Protein AF-A0A932VPR1-F1 (afdb_monomer)

Nearest PDB structures (foldseek):
  7d5p-assembly2_B  TM=1.924E-01  e=1.838E+00  Staphylococcus aureus subsp. aureus COL
  8vdo-assembly1_A  TM=1.401E-01  e=2.162E+00  Mus musculus
  8vdp-assembly1_A  TM=1.399E-01  e=1.914E+00  Mus musculus
  6vrz-assembly1_A  TM=1.601E-01  e=2.346E+00  Escherichia coli
  7d5p-assembly1_A  TM=1.784E-01  e=4.686E+00  Staphylococcus aureus subsp. aureus COL

Solvent-accessible surface area (backbone atoms only — not comparable to full-atom values): 31586 Å² total; per-residue (Å²): 108,72,72,54,59,70,34,75,90,38,46,70,53,40,65,37,26,58,86,44,38,64,60,53,49,51,50,50,52,54,50,42,46,51,47,36,24,51,44,40,26,63,47,36,51,76,71,36,94,49,69,44,58,13,46,34,53,10,48,37,58,37,52,11,36,60,44,50,39,22,62,68,79,38,98,32,46,65,40,53,32,31,30,43,51,42,37,43,47,57,79,47,41,90,82,52,60,66,68,58,49,25,55,54,38,18,51,31,35,22,59,37,45,53,44,84,42,65,34,55,31,49,23,42,43,48,62,37,52,51,49,47,44,75,74,35,52,79,50,43,78,76,47,52,81,48,82,63,45,49,41,52,52,53,14,45,52,51,7,48,62,73,16,37,76,54,44,51,54,43,53,53,52,54,74,72,44,74,66,80,65,77,69,75,62,79,77,66,93,64,54,57,50,73,61,42,61,43,25,42,71,31,48,32,65,42,31,64,37,40,62,41,12,17,55,53,25,43,71,45,51,62,45,73,53,66,38,64,73,63,54,30,61,34,51,34,71,63,52,52,48,50,48,48,42,14,63,70,45,40,32,37,68,71,27,20,54,42,29,50,52,28,49,57,36,47,37,29,79,49,54,74,48,53,72,60,29,50,51,51,45,62,75,34,58,86,52,64,44,70,56,26,43,52,42,46,24,55,53,36,47,53,54,29,49,53,44,32,60,47,34,53,69,40,87,85,25,56,72,48,60,68,54,54,41,54,50,54,48,48,53,50,49,54,49,49,52,51,51,52,49,52,51,50,56,51,49,62,65,46,60,78,73,61,68,86,70,54,57,61,55,51,51,49,50,51,52,50,50,51,49,51,49,53,52,49,48,53,49,50,71,71,54,66,81,47,62,69,48,31,51,50,51,29,50,50,36,47,50,54,40,50,54,50,48,53,52,50,50,53,51,32,54,75,69,42,38,50,83,75,32,50,64,46,43,46,44,50,53,32,49,49,30,30,47,42,39,42,51,20,48,47,24,48,58,55,38,68,43,73,62,74,96,46,35,69,56,27,50,51,50,22,54,53,27,51,52,51,32,50,51,56,73,68,51,87,70,76,89,72,73,75,76,70,54,71,69,44,42,52,52,41,24,51,52,31,48,44,40,42,54,30,51,50,35,43,50,50,34,53,50,43,32,37,71,72,62,46,41,54,66,69,57,46,36,45,45,55,27,54,41,42,50,42,43,24,53,27,49,48,67,47,47,73,60,48,73,55,64,74,79,89,45,72,69,69,64,50,78,85,70,76,80,70,93,45,72,68,56,54,52,53,52,61,48,56,69,68,37,76,22,44,81,74,34,76,63,70,69,59,56,74,80,66,83,75,88,132

Sequence (598 aa):
MHHHILHPINWVLALFPEKYLFHALTLKAFLEVSFVGYFAFRIFSLYQQETWAALMLAVVAQLGGFTWFTLTTFIGSHLLLASLIAIYLIVTYESRRRVVTFVLLSLCFFDILMMGHIGYIFAFGIPIIVAFAAKTWPGCVLRPWTGLTPVFITAGFIGVVLASPRLWAVLHGLLYEQLAVSNMWLPSLMGNTGYFVLTGFIPEVMGIHLGDSAAISQVLGIGGRHTQFHNLLYFGVISVIFIYLSLLGALGTRVFTLAILTLFVAITPLYLIQPVSDIFNVLLFPAIHDIIPRTLTAFLILATLVLALRESANDRAKPSEAVMRWFTLVIGLIVAMSLTMGVKVLHENMGVLGPEKWSTIFIGARLALLAVLAISAWIVWKLRFDVDTTRKLSNVAAVVFLIAALVGAAVAFKLRLFSEQWLVLRGFIYTLGAAIWSLVILAFARSSSGENDKTTLYYRLAVAGVVGAAIMILLPLPEMSGQRSIGGNVLAAMMGTLKFILLAFVAIEMVIRWTSGHISRTLFLALITLFTIGDLLFFNKVYSHVGASPFVSAQSIYSPRTVPGTEADLTAWRKSDSLPNLLANPQMHRENGAVQGW

pLDDT: mean 79.5, std 16.51, range [23.05, 98.06]

Foldseek 3Di:
DLVLCVQPVNVVLLLFFLQCSVVVVVVVLVVLLVLQLVLQLLVLVVLDPFSLLSNLLSLLRRLWQVCVCCPPVHVCSVLSSLLSQLLSLQVCVVVDDLVVSLVSLLVSLLSLLSPLALLSSQQSVVSSVVSNCVSCVVVCVVPVCDRCNVSNVNSNVSSCVNNVVSNVVSVVVVVPPPPLPPPPPLPPPFFDLVLLVLCQQQLLLCHQALLSNQLLCVLRRNHSDSCSSLRAIHSFLLLVVLLLLLCVCLLHDVLNVLSVVLVLLNCLLSCPPVVSVVVVQVVCPSSDDSSNSRSVSSSSSSVSSSSSLRSVPDLSSADDQVSLLVLVLVLLVSLLSSVLSLLSSVVSVCVVVDDDPVVVVSVVVNVVSVVVSVVVSVVSVVDGLALVRLVVQLVVLLVVLVVLLVVLVVVCVVVVVVVPPLLLVQLSLLLVLLLLQLLLLLLVLVLQLPDDDCNVVSPVSNVVSVVSSVCSLPDDRDQDDDDGDSSSSSSSSVSSSSSSSNNNSSVSSLSNCDSVVSDDPSSSSNSVSSSSNSRSSSVCSSNVRYDDRPDPRSCVSDDDDPPDPDPVVVVLVVVSSVDSGNVPNVVVVVCVVPPDDD

Mean predicted aligned error: 9.82 Å

Secondary structure (DSSP, 8-state):
-HHHHTSGGGGGGGGS-GGGHHHHHHHHHHHHHHHHHHHHHHHHTTT-SSHHHHHHHHHHHHHSHHHHHHHHTSS-HHHHHHHHHHHHHHHTGGGS-HHHHHHHHHHHHHHHHHSS-HHHHHHHHHHHHHHHHHHHHHHHHH-TTSTHHHHHHHHHHHHHHHHHHHHHHHHHHHHH-GGGTTT-----S-S-GGGGGGGGT-GGGG-SSHHHHHHHHHHTTS-S---TTTS-----HHHHHHHHHHHTTTT-HHHHHHHHHHHHHHHGGGTSSHHHHHHHHHHHTTS--THHHHHHHHHHHHHHHHHHHHHTTSGGGPPPHHHHHHHHHHHHHHHHHHHHHHHHHHHHHHHTT--TTHHHHHHHHHHHHHHHHHHHHHHHHH---SHHHHHHHHHHHHHHHHHHHHHHHHHHHHTTHHHH-HHHHHHHHHHHHHHHHHHHHHHHHHHHT--SS-HHHHHHHHHHHHHHHHHHHHS-------PPPHHHHHHHHHHHHHHHHHHHHHHHHHHHHHHTTSS-HHHHHHHHHHHHHHHHHHHHHHHTTSSS---SSGGGSS--PPPPSSHHHHHHHHHHTT-SSGGG-TTHHHHTT-----

Radius of gyration: 25.85 Å; Cα contacts (8 Å, |Δi|>4): 704; chains: 1; bounding box: 68×76×79 Å

Organism: NCBI:txid2750080

Structure (mmCIF, N/CA/C/O backbone):
data_AF-A0A932VPR1-F1
#
_entry.id   AF-A0A932VPR1-F1
#
loop_
_atom_site.group_PDB
_atom_site.id
_atom_site.type_symbol
_atom_site.label_atom_id
_atom_site.label_alt_id
_atom_site.label_comp_id
_atom_site.label_asym_id
_atom_site.label_entity_id
_atom_site.label_seq_id
_atom_site.pdbx_PDB_ins_code
_atom_site.Cartn_x
_atom_site.Cartn_y
_atom_site.Cartn_z
_atom_site.occupancy
_atom_site.B_iso_or_equiv
_atom_site.auth_seq_id
_atom_site.auth_comp_id
_atom_site.auth_asym_id
_atom_site.auth_atom_id
_atom_site.pdbx_PDB_model_num
ATOM 1 N N . MET A 1 1 ? 9.073 0.594 -23.692 1.00 36.09 1 MET A N 1
ATOM 2 C CA . MET A 1 1 ? 8.442 -0.643 -24.221 1.00 36.09 1 MET A CA 1
ATOM 3 C C . MET A 1 1 ? 9.319 -1.485 -25.145 1.00 36.09 1 MET A C 1
ATOM 5 O O . MET A 1 1 ? 9.181 -2.696 -25.053 1.00 36.09 1 MET A O 1
ATOM 9 N N . HIS A 1 2 ? 10.235 -0.929 -25.956 1.00 33.12 2 HIS A N 1
ATOM 10 C CA . HIS A 1 2 ? 11.193 -1.737 -26.741 1.00 33.12 2 HIS A CA 1
ATOM 11 C C . HIS A 1 2 ? 11.920 -2.803 -25.889 1.00 33.12 2 HIS A C 1
ATOM 13 O O . HIS A 1 2 ? 11.994 -3.963 -26.272 1.00 33.12 2 HIS A O 1
ATOM 19 N N . HIS A 1 3 ? 12.316 -2.464 -24.657 1.00 43.06 3 HIS A N 1
ATOM 20 C CA . HIS A 1 3 ? 12.919 -3.420 -23.715 1.00 43.06 3 HIS A CA 1
ATOM 21 C C . HIS A 1 3 ? 11.945 -4.450 -23.095 1.00 43.06 3 HIS A C 1
ATOM 23 O O . HIS A 1 3 ? 12.399 -5.458 -22.562 1.00 43.06 3 HIS A O 1
ATOM 29 N N . HIS A 1 4 ? 10.619 -4.245 -23.161 1.00 49.06 4 HIS A N 1
ATOM 30 C CA . HIS A 1 4 ? 9.633 -5.168 -22.570 1.00 49.06 4 HIS A CA 1
ATOM 31 C C . HIS A 1 4 ? 9.409 -6.404 -23.445 1.00 49.06 4 HIS A C 1
ATOM 33 O O . HIS A 1 4 ? 9.308 -7.503 -22.910 1.00 49.06 4 HIS A O 1
ATOM 39 N N . ILE A 1 5 ? 9.361 -6.249 -24.773 1.00 52.06 5 ILE A N 1
ATOM 40 C CA . ILE A 1 5 ? 9.223 -7.376 -25.719 1.00 52.06 5 ILE A CA 1
ATOM 41 C C . ILE A 1 5 ? 10.495 -8.233 -25.734 1.00 52.06 5 ILE A C 1
ATOM 43 O O . ILE A 1 5 ? 10.429 -9.446 -25.908 1.00 52.06 5 ILE A O 1
ATOM 47 N N . LEU A 1 6 ? 11.648 -7.612 -25.471 1.00 54.50 6 LEU A N 1
ATOM 48 C CA . LEU A 1 6 ? 12.937 -8.296 -25.389 1.00 54.50 6 LEU A CA 1
ATOM 49 C C . LEU A 1 6 ? 13.102 -9.137 -24.112 1.00 54.50 6 LEU A C 1
ATOM 51 O O . LEU A 1 6 ? 14.008 -9.969 -24.060 1.00 54.50 6 LEU A O 1
ATOM 55 N N . HIS A 1 7 ? 12.242 -8.969 -23.098 1.00 67.00 7 HIS A N 1
ATOM 56 C CA . HIS A 1 7 ? 12.299 -9.813 -21.905 1.00 67.00 7 HIS A CA 1
ATOM 57 C C . HIS A 1 7 ? 11.824 -11.239 -22.234 1.00 67.00 7 HIS A C 1
ATOM 59 O O . HIS A 1 7 ? 10.709 -11.387 -22.742 1.00 67.00 7 HIS A O 1
ATOM 65 N N . PRO A 1 8 ? 12.586 -12.297 -21.892 1.00 72.94 8 PRO A N 1
ATOM 66 C CA . PRO A 1 8 ? 12.243 -13.676 -22.247 1.00 72.94 8 PRO A CA 1
ATOM 67 C C . PRO A 1 8 ? 10.843 -14.130 -21.817 1.00 72.94 8 PRO A C 1
ATOM 69 O O . PRO A 1 8 ? 10.161 -14.818 -22.572 1.00 72.94 8 PRO A O 1
ATOM 72 N N . ILE A 1 9 ? 10.349 -13.670 -20.660 1.00 74.75 9 ILE A N 1
ATOM 73 C CA . ILE A 1 9 ? 8.976 -13.985 -20.216 1.00 74.75 9 ILE A CA 1
ATOM 74 C C . ILE A 1 9 ? 7.875 -13.447 -21.143 1.00 74.75 9 ILE A C 1
ATOM 76 O O . ILE A 1 9 ? 6.744 -13.927 -21.135 1.00 74.75 9 ILE A O 1
ATOM 80 N N . ASN A 1 10 ? 8.195 -12.437 -21.947 1.00 76.94 10 ASN A N 1
ATOM 81 C CA . ASN A 1 10 ? 7.279 -11.835 -22.901 1.00 76.94 10 ASN A CA 1
ATOM 82 C C . ASN A 1 10 ? 7.468 -12.407 -24.313 1.00 76.94 10 ASN A C 1
ATOM 84 O O . ASN A 1 10 ? 6.700 -12.050 -25.197 1.00 76.94 10 ASN A O 1
ATOM 88 N N . TRP A 1 11 ? 8.405 -13.336 -24.544 1.00 77.00 11 TRP A N 1
ATOM 89 C CA . TRP A 1 11 ? 8.579 -13.974 -25.858 1.00 77.00 11 TRP A CA 1
ATOM 90 C C . TRP A 1 11 ? 7.365 -14.798 -26.281 1.00 77.00 11 TRP A C 1
ATOM 92 O O . TRP A 1 11 ? 7.096 -14.922 -27.471 1.00 77.00 11 TRP A O 1
ATOM 102 N N . VAL A 1 12 ? 6.565 -15.285 -25.327 1.00 79.19 12 VAL A N 1
ATOM 103 C CA . VAL A 1 12 ? 5.266 -15.902 -25.636 1.00 79.19 12 VAL A CA 1
ATOM 104 C C . VAL A 1 12 ? 4.331 -14.933 -26.373 1.00 79.19 12 VAL A C 1
ATOM 106 O O . VAL A 1 12 ? 3.507 -15.363 -27.175 1.00 79.19 12 VAL A O 1
ATOM 109 N N . LEU A 1 13 ? 4.489 -13.619 -26.171 1.00 77.25 13 LEU A N 1
ATOM 110 C CA . LEU A 1 13 ? 3.721 -12.603 -26.889 1.00 77.25 13 LEU A CA 1
ATOM 111 C C . LEU A 1 13 ? 4.097 -12.542 -28.377 1.00 77.25 13 LEU A C 1
ATOM 113 O O . LEU A 1 13 ? 3.267 -12.135 -29.185 1.00 77.25 13 LEU A O 1
ATOM 117 N N . ALA A 1 14 ? 5.293 -13.007 -28.762 1.00 76.00 14 ALA A N 1
ATOM 118 C CA . ALA A 1 14 ? 5.716 -13.077 -30.161 1.00 76.00 14 ALA A CA 1
ATOM 119 C C . ALA A 1 14 ? 4.922 -14.111 -30.981 1.00 76.00 14 ALA A C 1
ATOM 121 O O . ALA A 1 14 ? 4.958 -14.074 -32.211 1.00 76.00 14 ALA A O 1
ATOM 122 N N . LEU A 1 15 ? 4.183 -15.010 -30.315 1.00 80.56 15 LEU A N 1
ATOM 123 C CA . LEU A 1 15 ? 3.275 -15.963 -30.958 1.00 80.56 15 LEU A CA 1
ATOM 124 C C . LEU A 1 15 ? 1.978 -15.308 -31.460 1.00 80.56 15 LEU A C 1
ATOM 126 O O . LEU A 1 15 ? 1.261 -15.923 -32.244 1.00 80.56 15 LEU A O 1
ATOM 130 N N . PHE A 1 16 ? 1.668 -14.083 -31.023 1.00 77.19 16 PHE A N 1
ATOM 131 C CA . PHE A 1 16 ? 0.464 -13.364 -31.432 1.00 77.19 16 PHE A CA 1
ATOM 132 C C . PHE A 1 16 ? 0.748 -12.438 -32.631 1.00 77.19 16 PHE A C 1
ATOM 134 O O . PHE A 1 16 ? 1.851 -11.894 -32.742 1.00 77.19 16 PHE A O 1
ATOM 141 N N . PRO A 1 17 ? -0.238 -12.210 -33.521 1.00 75.12 17 PRO A N 1
ATOM 142 C CA . PRO A 1 17 ? -0.168 -11.147 -34.521 1.00 75.12 17 PRO A CA 1
ATOM 143 C C . PRO A 1 17 ? 0.018 -9.772 -33.869 1.00 75.12 17 PRO A C 1
ATOM 145 O O . PRO A 1 17 ? -0.573 -9.494 -32.823 1.00 75.12 17 PRO A O 1
ATOM 148 N N . GLU A 1 18 ? 0.753 -8.878 -34.530 1.00 69.00 18 GLU A N 1
ATOM 149 C CA . GLU A 1 18 ? 1.079 -7.535 -34.023 1.00 69.00 18 GLU A CA 1
ATOM 150 C C . GLU A 1 18 ? -0.170 -6.730 -33.611 1.00 69.00 18 GLU A C 1
ATOM 152 O O . GLU A 1 18 ? -0.204 -6.137 -32.532 1.00 69.00 18 GLU A O 1
ATOM 157 N N . LYS A 1 19 ? -1.259 -6.816 -34.391 1.00 70.62 19 LYS A N 1
ATOM 158 C CA . LYS A 1 19 ? -2.551 -6.169 -34.081 1.00 70.62 19 LYS A CA 1
ATOM 159 C C . LYS A 1 19 ? -3.173 -6.590 -32.738 1.00 70.62 19 LYS A C 1
ATOM 161 O O . LYS A 1 19 ? -3.977 -5.852 -32.172 1.00 70.62 19 LYS A O 1
ATOM 166 N N . TYR A 1 20 ? -2.818 -7.766 -32.217 1.00 77.88 20 TYR A N 1
ATOM 167 C CA . TYR A 1 20 ? -3.302 -8.280 -30.931 1.00 77.88 20 TYR A CA 1
ATOM 168 C C . TYR A 1 20 ? -2.263 -8.198 -29.815 1.00 77.88 20 TYR A C 1
ATOM 170 O O . TYR A 1 20 ? -2.585 -8.547 -28.681 1.00 77.88 20 TYR A O 1
ATOM 178 N N . LEU A 1 21 ? -1.052 -7.707 -30.088 1.00 74.88 21 LEU A N 1
ATOM 179 C CA . LEU A 1 21 ? 0.042 -7.694 -29.120 1.00 74.88 21 LEU A CA 1
ATOM 180 C C . LEU A 1 21 ? -0.341 -6.984 -27.814 1.00 74.88 21 LEU A C 1
ATOM 182 O O . LEU A 1 21 ? -0.130 -7.530 -26.733 1.00 74.88 21 LEU A O 1
ATOM 186 N N . PHE A 1 22 ? -0.968 -5.807 -27.897 1.00 74.75 22 PHE A N 1
ATOM 187 C CA . PHE A 1 22 ? -1.412 -5.087 -26.700 1.00 74.75 22 PHE A CA 1
ATOM 188 C C . PHE A 1 22 ? -2.566 -5.774 -25.981 1.00 74.75 22 PHE A C 1
ATOM 190 O O . PHE A 1 22 ? -2.559 -5.818 -24.759 1.00 74.75 22 PHE A O 1
ATOM 197 N N . HIS A 1 23 ? -3.504 -6.383 -26.707 1.00 81.06 23 HIS A N 1
ATOM 198 C CA . HIS A 1 23 ? -4.579 -7.163 -26.092 1.00 81.06 23 HIS A CA 1
ATOM 199 C C . HIS A 1 23 ? -4.014 -8.361 -25.316 1.00 81.06 23 HIS A C 1
ATOM 201 O O . HIS A 1 23 ? -4.409 -8.603 -24.176 1.00 81.06 23 HIS A O 1
ATOM 207 N N . ALA A 1 24 ? -3.045 -9.074 -25.900 1.00 82.31 24 ALA A N 1
ATOM 208 C CA . ALA A 1 24 ? -2.356 -10.188 -25.256 1.00 82.31 24 ALA A CA 1
ATOM 209 C C . ALA A 1 24 ? -1.524 -9.727 -24.048 1.00 82.31 24 ALA A C 1
ATOM 211 O O . ALA A 1 24 ? -1.556 -10.372 -23.001 1.00 82.31 24 ALA A O 1
ATOM 212 N N . LEU A 1 25 ? -0.830 -8.589 -24.152 1.00 80.19 25 LEU A N 1
ATOM 213 C CA . LEU A 1 25 ? -0.085 -7.993 -23.042 1.00 80.19 25 LEU A CA 1
ATOM 214 C C . LEU A 1 25 ? -1.015 -7.565 -21.897 1.00 80.19 25 LEU A C 1
ATOM 216 O O . LEU A 1 25 ? -0.729 -7.859 -20.738 1.00 80.19 25 LEU A O 1
ATOM 220 N N . THR A 1 26 ? -2.141 -6.918 -22.207 1.00 80.69 26 THR A N 1
ATOM 221 C CA . THR A 1 26 ? -3.163 -6.537 -21.224 1.00 80.69 26 THR A CA 1
ATOM 222 C C . THR A 1 26 ? -3.749 -7.768 -20.547 1.00 80.69 26 THR A C 1
ATOM 224 O O . THR A 1 26 ? -3.864 -7.784 -19.324 1.00 80.69 26 THR A O 1
ATOM 227 N N . LEU A 1 27 ? -4.066 -8.821 -21.308 1.00 85.56 27 LEU A N 1
ATOM 228 C CA . LEU A 1 27 ? -4.550 -10.081 -20.750 1.00 85.56 27 LEU A CA 1
ATOM 229 C C . LEU A 1 27 ? -3.503 -10.724 -19.832 1.00 85.56 27 LEU A C 1
ATOM 231 O O . LEU A 1 27 ? -3.837 -11.136 -18.724 1.00 85.56 27 LEU A O 1
ATOM 235 N N . LYS A 1 28 ? -2.233 -10.766 -20.251 1.00 86.50 28 LYS A N 1
ATOM 236 C CA . LYS A 1 28 ? -1.122 -11.267 -19.431 1.00 86.50 28 LYS A CA 1
ATOM 237 C C . LYS A 1 28 ? -1.008 -10.491 -18.117 1.00 86.50 28 LYS A C 1
ATOM 239 O O . LYS A 1 28 ? -1.005 -11.108 -17.058 1.00 86.50 28 LYS A O 1
ATOM 244 N N . ALA A 1 29 ? -0.977 -9.160 -18.170 1.00 84.56 29 ALA A N 1
ATOM 245 C CA . ALA A 1 29 ? -0.898 -8.316 -16.977 1.00 84.56 29 ALA A CA 1
ATOM 246 C C . ALA A 1 29 ? -2.122 -8.495 -16.061 1.00 84.56 29 ALA A C 1
ATOM 248 O O . ALA A 1 29 ? -1.978 -8.612 -14.846 1.00 84.56 29 ALA A O 1
ATOM 249 N N . PHE A 1 30 ? -3.326 -8.585 -16.635 1.00 88.44 30 PHE A N 1
ATOM 250 C CA . PHE A 1 30 ? -4.555 -8.862 -15.893 1.00 88.44 30 PHE A CA 1
ATOM 251 C C . PHE A 1 30 ? -4.485 -10.201 -15.147 1.00 88.44 30 PHE A C 1
ATOM 253 O O . PHE A 1 30 ? -4.837 -10.272 -13.966 1.00 88.44 30 PHE A O 1
ATOM 260 N N . LEU A 1 31 ? -3.999 -11.253 -15.812 1.00 91.44 31 LEU A N 1
ATOM 261 C CA . LEU A 1 31 ? -3.812 -12.566 -15.199 1.00 91.44 31 LEU A CA 1
ATOM 262 C C . LEU A 1 31 ? -2.757 -12.520 -14.094 1.00 91.44 31 LEU A C 1
ATOM 264 O O . LEU A 1 31 ? -3.016 -13.020 -13.003 1.00 91.44 31 LEU A O 1
ATOM 268 N N . GLU A 1 32 ? -1.608 -11.886 -14.333 1.00 91.00 32 GLU A N 1
ATOM 269 C CA . GLU A 1 32 ? -0.548 -11.747 -13.329 1.00 91.00 32 GLU A CA 1
ATOM 270 C C . GLU A 1 32 ? -1.064 -11.063 -12.059 1.00 91.00 32 GLU A C 1
ATOM 272 O O . GLU A 1 32 ? -0.923 -11.611 -10.968 1.00 91.00 32 GLU A O 1
ATOM 277 N N . VAL A 1 33 ? -1.744 -9.922 -12.191 1.00 91.31 33 VAL A N 1
ATOM 278 C CA . VAL A 1 33 ? -2.317 -9.180 -11.054 1.00 91.31 33 VAL A CA 1
ATOM 279 C C . VAL A 1 33 ? -3.402 -9.994 -10.345 1.00 91.31 33 VAL A C 1
ATOM 281 O O . VAL A 1 33 ? -3.479 -10.001 -9.116 1.00 91.31 33 VAL A O 1
ATOM 284 N N . SER A 1 34 ? -4.229 -10.723 -11.095 1.00 94.06 34 SER A N 1
ATOM 285 C CA . SER A 1 34 ? -5.249 -11.606 -10.516 1.00 94.06 34 SER A CA 1
ATOM 286 C C . SER A 1 34 ? -4.619 -12.741 -9.706 1.00 94.06 34 SER A C 1
ATOM 288 O O . SER A 1 34 ? -5.059 -13.030 -8.591 1.00 94.06 34 SER A O 1
ATOM 290 N N . PHE A 1 35 ? -3.547 -13.351 -10.218 1.00 96.06 35 PHE A N 1
ATOM 291 C CA . PHE A 1 35 ? -2.814 -14.389 -9.501 1.00 96.06 35 PHE A CA 1
ATOM 292 C C . PHE A 1 35 ? -2.038 -13.844 -8.300 1.00 96.06 35 PHE A C 1
ATOM 294 O O . PHE A 1 35 ? -1.983 -14.530 -7.282 1.00 96.06 35 PHE A O 1
ATOM 301 N N . VAL A 1 36 ? -1.509 -12.617 -8.361 1.00 95.62 36 VAL A N 1
ATOM 302 C CA . VAL A 1 36 ? -0.931 -11.923 -7.195 1.00 95.62 36 VAL A CA 1
ATOM 303 C C . VAL A 1 36 ? -1.960 -11.866 -6.064 1.00 95.62 36 VAL A C 1
ATOM 305 O O . VAL A 1 36 ? -1.665 -12.316 -4.958 1.00 95.62 36 VAL A O 1
ATOM 308 N N . GLY A 1 37 ? -3.189 -11.416 -6.347 1.00 95.69 37 GLY A N 1
ATOM 309 C CA . GLY A 1 37 ? -4.280 -11.401 -5.364 1.00 95.69 37 GLY A CA 1
ATOM 310 C C . GLY A 1 37 ? -4.641 -12.798 -4.847 1.00 95.69 37 GLY A C 1
ATOM 311 O O . GLY A 1 37 ? -4.755 -13.005 -3.638 1.00 95.69 37 GLY A O 1
ATOM 312 N N . TYR A 1 38 ? -4.751 -13.783 -5.744 1.00 97.25 38 TYR A N 1
ATOM 313 C CA . TYR A 1 38 ? -5.049 -15.169 -5.378 1.00 97.25 38 TYR A CA 1
ATOM 314 C C . TYR A 1 38 ? -3.985 -15.777 -4.451 1.00 97.25 38 TYR A C 1
ATOM 316 O O . TYR A 1 38 ? -4.317 -16.268 -3.372 1.00 97.25 38 TYR A O 1
ATOM 324 N N . PHE A 1 39 ? -2.704 -15.739 -4.830 1.00 97.75 39 PHE A N 1
ATOM 325 C CA . PHE A 1 39 ? -1.628 -16.308 -4.015 1.00 97.75 39 PHE A CA 1
ATOM 326 C C . PHE A 1 39 ? -1.442 -15.541 -2.708 1.00 97.75 39 PHE A C 1
ATOM 328 O O . PHE A 1 39 ? -1.260 -16.177 -1.670 1.00 97.75 39 PHE A O 1
ATOM 335 N N . ALA A 1 40 ? -1.572 -14.211 -2.720 1.00 97.31 40 ALA A N 1
ATOM 336 C CA . ALA A 1 40 ? -1.575 -13.407 -1.503 1.00 97.31 40 ALA A CA 1
ATOM 337 C C . ALA A 1 40 ? -2.678 -13.869 -0.537 1.00 97.31 40 ALA A C 1
ATOM 339 O O . ALA A 1 40 ? -2.383 -14.207 0.609 1.00 97.31 40 ALA A O 1
ATOM 340 N N . PHE A 1 41 ? -3.925 -14.000 -1.008 1.00 98.00 41 PHE A N 1
ATOM 341 C CA . PHE A 1 41 ? -5.032 -14.516 -0.196 1.00 98.00 41 PHE A CA 1
ATOM 342 C C . PHE A 1 41 ? -4.730 -15.905 0.375 1.00 98.00 41 PHE A C 1
ATOM 344 O O . PHE A 1 41 ? -4.894 -16.122 1.574 1.00 98.00 41 PHE A O 1
ATOM 351 N N . ARG A 1 42 ? -4.232 -16.831 -0.457 1.00 97.44 42 ARG A N 1
ATOM 352 C CA . ARG A 1 42 ? -3.899 -18.204 -0.040 1.00 97.44 42 ARG A CA 1
ATOM 353 C C . ARG A 1 42 ? -2.776 -18.263 0.990 1.00 97.44 42 ARG A C 1
ATOM 355 O O . ARG A 1 42 ? -2.791 -19.164 1.822 1.00 97.44 42 ARG A O 1
ATOM 362 N N . ILE A 1 43 ? -1.805 -17.351 0.933 1.00 96.75 43 ILE A N 1
ATOM 363 C CA . ILE A 1 43 ? -0.756 -17.228 1.951 1.00 96.75 43 ILE A CA 1
ATOM 364 C C . ILE A 1 43 ? -1.364 -16.666 3.234 1.00 96.75 43 ILE A C 1
ATOM 366 O O . ILE A 1 43 ? -1.226 -17.270 4.294 1.00 96.75 43 ILE A O 1
ATOM 370 N N . PHE A 1 44 ? -2.070 -15.538 3.158 1.00 96.88 44 PHE A N 1
ATOM 371 C CA . PHE A 1 44 ? -2.589 -14.850 4.340 1.00 96.88 44 PHE A CA 1
ATOM 372 C C . PHE A 1 44 ? -3.666 -15.649 5.075 1.00 96.88 44 PHE A C 1
ATOM 374 O O . PHE A 1 44 ? -3.705 -15.610 6.304 1.00 96.88 44 PHE A O 1
ATOM 381 N N . SER A 1 45 ? -4.464 -16.455 4.371 1.00 96.12 45 SER A N 1
ATOM 382 C CA . SER A 1 45 ? -5.431 -17.370 4.987 1.00 96.12 45 SER A CA 1
ATOM 383 C C . SER A 1 45 ? -4.786 -18.431 5.885 1.00 96.12 45 SER A C 1
ATOM 385 O O . SER A 1 45 ? -5.464 -18.994 6.732 1.00 96.12 45 SER A O 1
ATOM 387 N N . LEU A 1 46 ? -3.484 -18.711 5.730 1.00 94.25 46 LEU A N 1
ATOM 388 C CA . LEU A 1 46 ? -2.755 -19.622 6.626 1.00 94.25 46 LEU A CA 1
ATOM 389 C C . LEU A 1 46 ? -2.455 -18.982 7.987 1.00 94.25 46 LEU A C 1
ATOM 391 O O . LEU A 1 46 ? -2.191 -19.691 8.954 1.00 94.25 46 LEU A O 1
ATOM 395 N N . TYR A 1 47 ? -2.452 -17.648 8.053 1.00 93.50 47 TYR A N 1
ATOM 396 C CA . TYR A 1 47 ? -2.035 -16.882 9.229 1.00 93.50 47 TYR A CA 1
ATOM 397 C C . TYR A 1 47 ? -3.183 -16.119 9.898 1.00 93.50 47 TYR A C 1
ATOM 399 O O . TYR A 1 47 ? -3.025 -15.675 11.036 1.00 93.50 47 TYR A O 1
ATOM 407 N N . GLN A 1 48 ? -4.318 -15.966 9.213 1.00 94.06 48 GLN A N 1
ATOM 408 C CA . GLN A 1 48 ? -5.512 -15.295 9.722 1.00 94.06 48 GLN A CA 1
ATOM 409 C C . GLN A 1 48 ? -6.591 -16.301 10.116 1.00 94.06 48 GLN A C 1
ATOM 411 O O . GLN A 1 48 ? -6.806 -17.295 9.430 1.00 94.06 48 GLN A O 1
ATOM 416 N N . GLN A 1 49 ? -7.305 -16.007 11.203 1.00 88.75 49 GLN A N 1
ATOM 417 C CA . GLN A 1 49 ? -8.478 -16.785 11.617 1.00 88.75 49 GLN A CA 1
ATOM 418 C C . GLN A 1 49 ? -9.736 -16.385 10.836 1.00 88.75 49 GLN A C 1
ATOM 420 O O . GLN A 1 49 ? -10.581 -17.226 10.551 1.00 88.75 49 GLN A O 1
ATOM 425 N N . GLU A 1 50 ? -9.861 -15.102 10.485 1.00 91.31 50 GLU A N 1
ATOM 426 C CA . GLU A 1 50 ? -11.028 -14.564 9.788 1.00 91.31 50 GLU A CA 1
ATOM 427 C C . GLU A 1 50 ? -10.713 -14.289 8.316 1.00 91.31 50 GLU A C 1
ATOM 429 O O . GLU A 1 50 ? -9.759 -13.580 7.983 1.00 91.31 50 GLU A O 1
ATOM 434 N N . THR A 1 51 ? -11.566 -14.798 7.426 1.00 94.31 51 THR A N 1
ATOM 435 C CA . THR A 1 51 ? -11.424 -14.663 5.969 1.00 94.31 51 THR A CA 1
ATOM 436 C C . THR A 1 51 ? -11.343 -13.207 5.517 1.00 94.31 51 THR A C 1
ATOM 438 O O . THR A 1 51 ? -10.563 -12.890 4.623 1.00 94.31 51 THR A O 1
ATOM 441 N N . TRP A 1 52 ? -12.098 -12.304 6.153 1.00 95.38 52 TRP A N 1
ATOM 442 C CA . TRP A 1 52 ? -12.083 -10.876 5.822 1.00 95.38 52 TRP A CA 1
ATOM 443 C C . TRP A 1 52 ? -10.716 -10.225 6.059 1.00 95.38 52 TRP A C 1
ATOM 445 O O . TRP A 1 52 ? -10.289 -9.415 5.243 1.00 95.38 52 TRP A O 1
ATOM 455 N N . ALA A 1 53 ? -9.980 -10.624 7.103 1.00 95.00 53 ALA A N 1
ATOM 456 C CA . ALA A 1 53 ? -8.622 -10.126 7.326 1.00 95.00 53 ALA A CA 1
ATOM 457 C C . ALA A 1 53 ? -7.666 -10.590 6.214 1.00 95.00 53 ALA A C 1
ATOM 459 O O . ALA A 1 53 ? -6.887 -9.794 5.692 1.00 95.00 53 ALA A O 1
ATOM 460 N N . ALA A 1 54 ? -7.754 -11.861 5.804 1.00 96.50 54 ALA A N 1
ATOM 461 C CA . ALA A 1 54 ? -6.967 -12.377 4.683 1.00 96.50 54 ALA A CA 1
ATOM 462 C C . ALA A 1 54 ? -7.332 -11.688 3.355 1.00 96.50 54 ALA A C 1
ATOM 464 O O . ALA A 1 54 ? -6.444 -11.387 2.558 1.00 96.50 54 ALA A O 1
ATOM 465 N N . LEU A 1 55 ? -8.620 -11.402 3.135 1.00 96.81 55 LEU A N 1
ATOM 466 C CA . LEU A 1 55 ? -9.101 -10.699 1.948 1.00 96.81 55 LEU A CA 1
ATOM 467 C C . LEU A 1 55 ? -8.597 -9.254 1.903 1.00 96.81 55 LEU A C 1
ATOM 469 O O . LEU A 1 55 ? -8.107 -8.829 0.862 1.00 96.81 55 LEU A O 1
ATOM 473 N N . MET A 1 56 ? -8.643 -8.523 3.022 1.00 95.75 56 MET A N 1
ATOM 474 C CA . MET A 1 56 ? -8.071 -7.176 3.113 1.00 95.75 56 MET A CA 1
ATOM 475 C C . MET A 1 56 ? -6.595 -7.177 2.700 1.00 95.75 56 MET A C 1
ATOM 477 O O . MET A 1 56 ? -6.188 -6.387 1.854 1.00 95.75 56 MET A O 1
ATOM 481 N N . LEU A 1 57 ? -5.795 -8.087 3.259 1.00 96.56 57 LEU A N 1
ATOM 482 C CA . LEU A 1 57 ? -4.369 -8.190 2.947 1.00 96.56 57 LEU A CA 1
ATOM 483 C C . LEU A 1 57 ? -4.123 -8.527 1.470 1.00 96.56 57 LEU A C 1
ATOM 485 O O . LEU A 1 57 ? -3.223 -7.963 0.851 1.00 96.56 57 LEU A O 1
ATOM 489 N N . ALA A 1 58 ? -4.937 -9.415 0.893 1.00 97.12 58 ALA A N 1
ATOM 490 C CA . ALA A 1 58 ? -4.869 -9.753 -0.525 1.00 97.12 58 ALA A CA 1
ATOM 491 C C . ALA A 1 58 ? -5.207 -8.552 -1.420 1.00 97.12 58 ALA A C 1
ATOM 493 O O . ALA A 1 58 ? -4.507 -8.310 -2.399 1.00 97.12 58 ALA A O 1
ATOM 494 N N . VAL A 1 59 ? -6.218 -7.760 -1.051 1.00 96.19 59 VAL A N 1
ATOM 495 C CA . VAL A 1 59 ? -6.572 -6.508 -1.736 1.00 96.19 59 VAL A CA 1
ATOM 496 C C . VAL A 1 59 ? -5.422 -5.505 -1.664 1.00 96.19 59 VAL A C 1
ATOM 498 O O . VAL A 1 59 ? -5.074 -4.919 -2.684 1.00 96.19 59 VAL A O 1
ATOM 501 N N . VAL A 1 60 ? -4.796 -5.326 -0.496 1.00 95.81 60 VAL A N 1
ATOM 502 C CA . VAL A 1 60 ? -3.634 -4.433 -0.339 1.00 95.81 60 VAL A CA 1
ATOM 503 C C . VAL A 1 60 ? -2.466 -4.895 -1.210 1.00 95.81 60 VAL A C 1
ATOM 505 O O . VAL A 1 60 ? -1.831 -4.073 -1.866 1.00 95.81 60 VAL A O 1
ATOM 508 N N . ALA A 1 61 ? -2.201 -6.202 -1.264 1.00 95.19 61 ALA A N 1
ATOM 509 C CA . ALA A 1 61 ? -1.167 -6.757 -2.129 1.00 95.19 61 ALA A CA 1
ATOM 510 C C . ALA A 1 61 ? -1.502 -6.579 -3.619 1.00 95.19 61 ALA A C 1
ATOM 512 O O . ALA A 1 61 ? -0.619 -6.258 -4.403 1.00 95.19 61 ALA A O 1
ATOM 513 N N . GLN A 1 62 ? -2.760 -6.756 -4.023 1.00 94.31 62 GLN A N 1
ATOM 514 C CA . GLN A 1 62 ? -3.175 -6.721 -5.427 1.00 94.31 62 GLN A CA 1
ATOM 515 C C . GLN A 1 62 ? -3.354 -5.303 -5.981 1.00 94.31 62 GLN A C 1
ATOM 517 O O . GLN A 1 62 ? -2.953 -5.031 -7.108 1.00 94.31 62 GLN A O 1
ATOM 522 N N . LEU A 1 63 ? -3.981 -4.409 -5.215 1.00 91.44 63 LEU A N 1
ATOM 523 C CA . LEU A 1 63 ? -4.360 -3.062 -5.656 1.00 91.44 63 LEU A CA 1
ATOM 524 C C . LEU A 1 63 ? -3.474 -1.961 -5.068 1.00 91.44 63 LEU A C 1
ATOM 526 O O . LEU A 1 63 ? -3.639 -0.801 -5.441 1.00 91.44 63 LEU A O 1
ATOM 530 N N . GLY A 1 64 ? -2.571 -2.295 -4.145 1.00 90.88 64 GLY A N 1
ATOM 531 C CA . GLY A 1 64 ? -1.669 -1.333 -3.525 1.00 90.88 64 GLY A CA 1
ATOM 532 C C . GLY A 1 64 ? -0.685 -0.716 -4.517 1.00 90.88 64 GLY A C 1
ATOM 533 O O . GLY A 1 64 ? -0.377 -1.276 -5.572 1.00 90.88 64 GLY A O 1
ATOM 534 N N . GLY A 1 65 ? -0.121 0.426 -4.129 1.00 87.06 65 GLY A N 1
ATOM 535 C CA . GLY A 1 65 ? 0.815 1.197 -4.940 1.00 87.06 65 GLY A CA 1
ATOM 536 C C . GLY A 1 65 ? 2.048 0.413 -5.380 1.00 87.06 65 GLY A C 1
ATOM 537 O O . GLY A 1 65 ? 2.592 0.720 -6.434 1.00 87.06 65 GLY A O 1
ATOM 538 N N . PHE A 1 66 ? 2.464 -0.630 -4.647 1.00 88.44 66 PHE A N 1
ATOM 539 C CA . PHE A 1 66 ? 3.566 -1.491 -5.086 1.00 88.44 66 PHE A CA 1
ATOM 540 C C . PHE A 1 66 ? 3.226 -2.307 -6.334 1.00 88.44 66 PHE A C 1
ATOM 542 O O . PHE A 1 66 ? 4.017 -2.324 -7.269 1.00 88.44 66 PHE A O 1
ATOM 549 N N . THR A 1 67 ? 2.052 -2.939 -6.394 1.00 88.88 67 THR A N 1
ATOM 550 C CA . THR A 1 67 ? 1.639 -3.685 -7.595 1.00 88.88 67 THR A CA 1
ATOM 551 C C . THR A 1 67 ? 1.400 -2.744 -8.766 1.00 88.88 67 THR A C 1
ATOM 553 O O . THR A 1 67 ? 1.755 -3.047 -9.899 1.00 88.88 67 THR A O 1
ATOM 556 N N . TRP A 1 68 ? 0.884 -1.544 -8.500 1.00 80.75 68 TRP A N 1
ATOM 557 C CA . TRP A 1 68 ? 0.786 -0.519 -9.535 1.00 80.75 68 TRP A CA 1
ATOM 558 C C . TRP A 1 68 ? 2.160 -0.082 -10.073 1.00 80.75 68 TRP A C 1
ATOM 560 O O . TRP A 1 68 ? 2.372 0.040 -11.282 1.00 80.75 68 TRP A O 1
ATOM 570 N N . PHE A 1 69 ? 3.128 0.102 -9.180 1.00 79.00 69 PHE A N 1
ATOM 571 C CA . PHE A 1 69 ? 4.512 0.419 -9.516 1.00 79.00 69 PHE A CA 1
ATOM 572 C C . PHE A 1 69 ? 5.190 -0.692 -10.330 1.00 79.00 69 PHE A C 1
ATOM 574 O O . PHE A 1 69 ? 5.875 -0.394 -11.311 1.00 79.00 69 PHE A O 1
ATOM 581 N N . THR A 1 70 ? 4.951 -1.966 -9.993 1.00 81.69 70 THR A N 1
ATOM 582 C CA . THR A 1 70 ? 5.485 -3.111 -10.749 1.00 81.69 70 THR A CA 1
ATOM 583 C C . THR A 1 70 ? 4.844 -3.305 -12.123 1.00 81.69 70 THR A C 1
ATOM 585 O O . THR A 1 70 ? 5.386 -4.078 -12.909 1.00 81.69 70 THR A O 1
ATOM 588 N N . LEU A 1 71 ? 3.733 -2.620 -12.420 1.00 77.69 71 LEU A N 1
ATOM 589 C CA . LEU A 1 71 ? 3.087 -2.602 -13.737 1.00 77.69 71 LEU A CA 1
ATOM 590 C C . LEU A 1 71 ? 3.538 -1.419 -14.599 1.00 77.69 71 LEU A C 1
ATOM 592 O O . LEU A 1 71 ? 3.775 -1.582 -15.792 1.00 77.69 71 LEU A O 1
ATOM 596 N N . THR A 1 72 ? 3.604 -0.219 -14.016 1.00 67.81 72 THR A N 1
ATOM 597 C CA . THR A 1 72 ? 3.778 1.025 -14.785 1.00 67.81 72 THR A CA 1
ATOM 598 C C . THR A 1 72 ? 5.226 1.40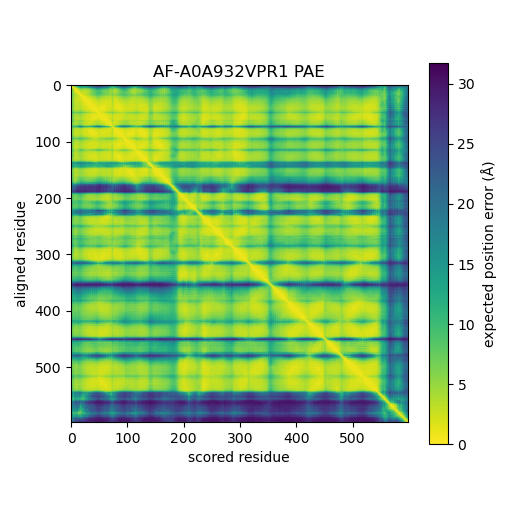3 -15.013 1.00 67.81 72 THR A C 1
ATOM 600 O O . THR A 1 72 ? 5.578 1.895 -16.079 1.00 67.81 72 THR A O 1
ATOM 603 N N . THR A 1 73 ? 6.067 1.198 -14.004 1.00 58.47 73 THR A N 1
ATOM 604 C CA . THR A 1 73 ? 7.434 1.724 -14.019 1.00 58.47 73 THR A CA 1
ATOM 605 C C . THR A 1 73 ? 8.457 0.609 -14.239 1.00 58.47 73 THR A C 1
ATOM 607 O O . THR A 1 73 ? 9.576 0.870 -14.673 1.00 58.47 73 THR A O 1
ATOM 610 N N . PHE A 1 74 ? 8.075 -0.651 -13.998 1.00 59.88 74 PHE A N 1
ATOM 611 C CA . PHE A 1 74 ? 8.999 -1.783 -13.981 1.00 59.88 74 PHE A CA 1
ATOM 612 C C . PHE A 1 74 ? 8.446 -3.013 -14.697 1.00 59.88 74 PHE A C 1
ATOM 614 O O . PHE A 1 74 ? 7.245 -3.230 -14.754 1.00 59.88 74 PHE A O 1
ATOM 621 N N . ILE A 1 75 ? 9.332 -3.877 -15.196 1.00 64.56 75 ILE A N 1
ATOM 622 C CA . ILE A 1 75 ? 8.985 -5.237 -15.645 1.00 64.56 75 ILE A CA 1
ATOM 623 C C . ILE A 1 75 ? 8.907 -6.142 -14.399 1.00 64.56 75 ILE A C 1
ATOM 625 O O . ILE A 1 75 ? 9.633 -7.121 -14.289 1.00 64.56 75 ILE A O 1
ATOM 629 N N . GLY A 1 76 ? 8.113 -5.758 -13.393 1.00 77.50 76 GLY A N 1
ATOM 630 C CA . GLY A 1 76 ? 8.157 -6.361 -12.053 1.00 77.50 76 GLY A CA 1
ATOM 631 C C . GLY A 1 76 ? 6.958 -7.236 -11.696 1.00 77.50 76 GLY A C 1
ATOM 632 O O . GLY A 1 76 ? 7.028 -7.977 -10.721 1.00 77.50 76 GLY A O 1
ATOM 633 N N . SER A 1 77 ? 5.854 -7.155 -12.445 1.00 84.88 77 SER A N 1
ATOM 634 C CA . SER A 1 77 ? 4.605 -7.867 -12.133 1.00 84.88 77 SER A CA 1
ATOM 635 C C . SER A 1 77 ? 4.789 -9.387 -12.082 1.00 84.88 77 SER A C 1
ATOM 637 O O . SER A 1 77 ? 4.363 -10.030 -11.122 1.00 84.88 77 SER A O 1
ATOM 639 N N . HIS A 1 78 ? 5.491 -9.952 -13.068 1.00 87.62 78 HIS A N 1
ATOM 640 C CA . HIS A 1 78 ? 5.828 -11.376 -13.102 1.00 87.62 78 HIS A CA 1
ATOM 641 C C . HIS A 1 78 ? 6.767 -11.779 -11.955 1.00 87.62 78 HIS A C 1
ATOM 643 O O . HIS A 1 78 ? 6.531 -12.799 -11.319 1.00 87.62 78 HIS A O 1
ATOM 649 N N . LEU A 1 79 ? 7.758 -10.946 -11.610 1.00 91.38 79 LEU A N 1
ATOM 650 C CA . LEU A 1 79 ? 8.667 -11.204 -10.487 1.00 91.38 79 LEU A CA 1
ATOM 651 C C . LEU A 1 79 ? 7.928 -11.194 -9.147 1.00 91.38 79 LEU A C 1
ATOM 653 O O . LEU A 1 79 ? 8.148 -12.072 -8.318 1.00 91.38 79 LEU A O 1
ATOM 657 N N . LEU A 1 80 ? 7.002 -10.251 -8.950 1.00 93.25 80 LEU A N 1
ATOM 658 C CA . LEU A 1 80 ? 6.133 -10.218 -7.774 1.00 93.25 80 LEU A CA 1
ATOM 659 C C . LEU A 1 80 ? 5.305 -11.502 -7.668 1.00 93.25 80 LEU A C 1
ATOM 661 O O . LEU A 1 80 ? 5.227 -12.105 -6.594 1.00 93.25 80 LEU A O 1
ATOM 665 N N . LEU A 1 81 ? 4.717 -11.936 -8.784 1.00 94.62 81 LEU A N 1
ATOM 666 C CA . LEU A 1 81 ? 3.976 -13.188 -8.847 1.00 94.62 81 LEU A CA 1
ATOM 667 C C . LEU A 1 81 ? 4.878 -14.391 -8.530 1.00 94.62 81 LEU A C 1
ATOM 669 O O . LEU A 1 81 ? 4.514 -15.205 -7.683 1.00 94.62 81 LEU A O 1
ATOM 673 N N . ALA A 1 82 ? 6.058 -14.490 -9.144 1.00 95.12 82 ALA A N 1
ATOM 674 C CA . ALA A 1 82 ? 7.017 -15.566 -8.912 1.00 95.12 82 ALA A CA 1
ATOM 675 C C . ALA A 1 82 ? 7.467 -15.626 -7.444 1.00 95.12 82 ALA A C 1
ATOM 677 O O . ALA A 1 82 ? 7.483 -16.709 -6.856 1.00 95.12 82 ALA A O 1
ATOM 678 N N . SER A 1 83 ? 7.740 -14.478 -6.813 1.00 96.69 83 SER A N 1
ATOM 679 C CA . SER A 1 83 ? 8.052 -14.402 -5.382 1.00 96.69 83 SER A CA 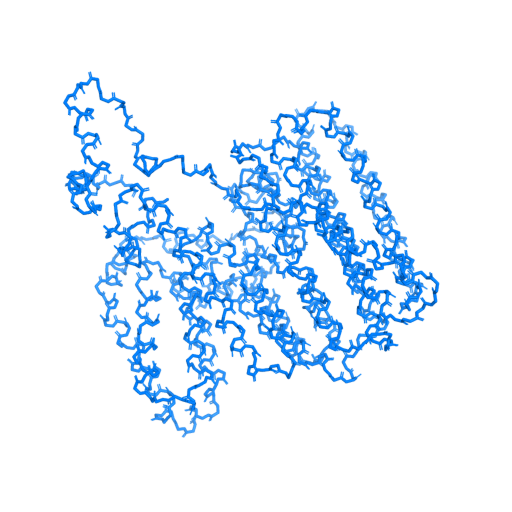1
ATOM 680 C C . SER A 1 83 ? 6.898 -14.889 -4.513 1.00 96.69 83 SER A C 1
ATOM 682 O O . SER A 1 83 ? 7.124 -15.664 -3.586 1.00 96.69 83 SER A O 1
ATOM 684 N N . LEU A 1 84 ? 5.657 -14.491 -4.808 1.00 97.38 84 LEU A N 1
ATOM 685 C CA . LEU A 1 84 ? 4.487 -14.958 -4.060 1.00 97.38 84 LEU A CA 1
ATOM 686 C C . LEU A 1 84 ? 4.242 -16.457 -4.253 1.00 97.38 84 LEU A C 1
ATOM 688 O O . LEU A 1 84 ? 3.952 -17.146 -3.277 1.00 97.38 84 LEU A O 1
ATOM 692 N N . ILE A 1 85 ? 4.410 -16.988 -5.466 1.00 98.00 85 ILE A N 1
ATOM 693 C CA . ILE A 1 85 ? 4.318 -18.430 -5.721 1.00 98.00 85 ILE A CA 1
ATOM 694 C C . ILE A 1 85 ? 5.398 -19.163 -4.924 1.00 98.00 85 ILE A C 1
ATOM 696 O O . ILE A 1 85 ? 5.079 -20.111 -4.209 1.00 98.00 85 ILE A O 1
ATOM 700 N N . ALA A 1 86 ? 6.652 -18.714 -4.973 1.00 98.06 86 ALA A N 1
ATOM 701 C CA . ALA A 1 86 ? 7.743 -19.331 -4.228 1.00 98.06 86 ALA A CA 1
ATOM 702 C C . ALA A 1 86 ? 7.494 -19.307 -2.711 1.00 98.06 86 ALA A C 1
ATOM 704 O O . ALA A 1 86 ? 7.616 -20.339 -2.049 1.00 98.06 86 ALA A O 1
ATOM 705 N N . ILE A 1 87 ? 7.059 -18.167 -2.162 1.00 97.69 87 ILE A N 1
ATOM 706 C CA . ILE A 1 87 ? 6.672 -18.044 -0.749 1.00 97.69 87 ILE A CA 1
ATOM 707 C C . ILE A 1 87 ? 5.526 -19.005 -0.431 1.00 97.69 87 ILE A C 1
ATOM 709 O O . ILE A 1 87 ? 5.607 -19.740 0.551 1.00 97.69 87 ILE A O 1
ATOM 713 N N . TYR A 1 88 ? 4.490 -19.066 -1.270 1.00 97.50 88 TYR A N 1
ATOM 714 C CA . TYR A 1 88 ? 3.382 -19.999 -1.099 1.00 97.50 88 TYR A CA 1
ATOM 715 C C . TYR A 1 88 ? 3.868 -21.454 -1.073 1.00 97.50 88 TYR A C 1
ATOM 717 O O . TYR A 1 88 ? 3.480 -22.213 -0.181 1.00 97.50 88 TYR A O 1
ATOM 725 N N . LEU A 1 89 ? 4.751 -21.842 -1.998 1.00 97.31 89 LEU A N 1
ATOM 726 C CA . LEU A 1 89 ? 5.355 -23.175 -2.071 1.00 97.31 89 LEU A CA 1
ATOM 727 C C . LEU A 1 89 ? 6.140 -23.535 -0.805 1.00 97.31 89 LEU A C 1
ATOM 729 O O . LEU A 1 89 ? 6.016 -24.659 -0.321 1.00 97.31 89 LEU A O 1
ATOM 733 N N . ILE A 1 90 ? 6.880 -22.576 -0.248 1.00 96.31 90 ILE A N 1
ATOM 734 C CA . ILE A 1 90 ? 7.645 -22.713 0.998 1.00 96.31 90 ILE A CA 1
ATOM 735 C C . ILE A 1 90 ? 6.716 -22.903 2.198 1.00 96.31 90 ILE A C 1
ATOM 737 O O . ILE A 1 90 ? 6.860 -23.865 2.954 1.00 96.31 90 ILE A O 1
ATOM 741 N N . VAL A 1 91 ? 5.745 -22.005 2.388 1.00 94.75 91 VAL A N 1
ATOM 742 C CA . VAL A 1 91 ? 4.933 -21.992 3.618 1.00 94.75 91 VAL A CA 1
ATOM 743 C C . VAL A 1 91 ? 3.955 -23.163 3.698 1.00 94.75 91 VAL A C 1
ATOM 745 O O . VAL A 1 91 ? 3.585 -23.563 4.801 1.00 94.75 91 VAL A O 1
ATOM 748 N N . THR A 1 92 ? 3.590 -23.747 2.551 1.00 94.81 92 THR A N 1
ATOM 749 C CA . THR A 1 92 ? 2.696 -24.916 2.447 1.00 94.81 92 THR A CA 1
ATOM 750 C C . THR A 1 92 ? 3.416 -26.202 2.027 1.00 94.81 92 THR A C 1
ATOM 752 O O . THR A 1 92 ? 2.765 -27.147 1.570 1.00 94.81 92 THR A O 1
ATOM 755 N N . TYR A 1 93 ? 4.742 -26.260 2.182 1.00 94.19 93 TYR A N 1
ATOM 756 C CA . TYR A 1 93 ? 5.572 -27.401 1.785 1.00 94.19 93 TYR A CA 1
ATOM 757 C C . TYR A 1 93 ? 5.035 -28.748 2.288 1.00 94.19 93 TYR A C 1
ATOM 759 O O . TYR A 1 93 ? 4.973 -29.705 1.520 1.00 94.19 93 TYR A O 1
ATOM 767 N N . GLU A 1 94 ? 4.589 -28.815 3.546 1.00 91.56 94 GLU A N 1
ATOM 768 C CA . GLU A 1 94 ? 4.141 -30.063 4.176 1.00 91.56 94 GLU A CA 1
ATOM 769 C C . GLU A 1 94 ? 2.881 -30.654 3.528 1.00 91.56 94 GLU A C 1
ATOM 771 O O . GLU A 1 94 ? 2.643 -31.855 3.617 1.00 91.56 94 GLU A O 1
ATOM 776 N N . SER A 1 95 ? 2.089 -29.829 2.839 1.00 90.88 95 SER A N 1
ATOM 777 C CA . SER A 1 95 ? 0.859 -30.255 2.161 1.00 90.88 95 SER A CA 1
ATOM 778 C C . SER A 1 95 ? 1.085 -30.798 0.745 1.00 90.88 95 SER A C 1
ATOM 780 O O . SER A 1 95 ? 0.125 -31.158 0.063 1.00 90.88 95 SER A O 1
ATOM 782 N N . ARG A 1 96 ? 2.337 -30.835 0.261 1.00 90.31 96 ARG A N 1
ATOM 783 C CA . ARG A 1 96 ? 2.657 -31.161 -1.136 1.00 90.31 96 ARG A CA 1
ATOM 784 C C . ARG A 1 96 ? 3.716 -32.240 -1.283 1.00 90.31 96 ARG A C 1
ATOM 786 O O . ARG A 1 96 ? 4.577 -32.454 -0.436 1.00 90.31 96 ARG A O 1
ATOM 793 N N . ARG A 1 97 ? 3.689 -32.892 -2.447 1.00 92.56 97 ARG A N 1
ATOM 794 C CA . ARG A 1 97 ? 4.754 -33.806 -2.869 1.00 92.56 97 ARG A CA 1
ATOM 795 C C . ARG A 1 97 ? 6.043 -33.020 -3.111 1.00 92.56 97 ARG A C 1
ATOM 797 O O . ARG A 1 97 ? 6.037 -32.039 -3.852 1.00 92.56 97 ARG A O 1
ATOM 804 N N . ARG A 1 98 ? 7.158 -33.512 -2.563 1.00 93.25 98 ARG A N 1
ATOM 805 C CA . ARG A 1 98 ? 8.484 -32.871 -2.654 1.00 93.25 98 ARG A CA 1
ATOM 806 C C . ARG A 1 98 ? 8.905 -32.561 -4.092 1.00 93.25 98 ARG A C 1
ATOM 808 O O . ARG A 1 98 ? 9.390 -31.468 -4.349 1.00 93.25 98 ARG A O 1
ATOM 815 N N . VAL A 1 99 ? 8.660 -33.492 -5.019 1.00 94.56 99 VAL A N 1
ATOM 816 C CA . VAL A 1 99 ? 8.992 -33.343 -6.449 1.00 94.56 99 VAL A CA 1
ATOM 817 C C . VAL A 1 99 ? 8.223 -32.188 -7.093 1.00 94.56 99 VAL A C 1
ATOM 819 O O . VAL A 1 99 ? 8.797 -31.427 -7.860 1.00 94.56 99 VAL A O 1
ATOM 822 N N . VAL A 1 100 ? 6.944 -32.008 -6.750 1.00 94.69 100 VAL A N 1
ATOM 823 C CA . VAL A 1 100 ? 6.136 -30.901 -7.284 1.00 94.69 100 VAL A CA 1
ATOM 824 C C . VAL A 1 100 ? 6.664 -29.567 -6.764 1.00 94.69 100 VAL A C 1
ATOM 826 O O . VAL A 1 100 ? 6.848 -28.637 -7.542 1.00 94.69 100 VAL A O 1
ATOM 829 N N . THR A 1 101 ? 6.966 -29.482 -5.465 1.00 95.06 101 THR A N 1
ATOM 830 C CA . THR A 1 101 ? 7.556 -28.269 -4.882 1.00 95.06 101 THR A CA 1
ATOM 831 C C . THR A 1 101 ? 8.921 -27.955 -5.488 1.00 95.06 101 THR A C 1
ATOM 833 O O . THR A 1 101 ? 9.182 -26.799 -5.790 1.00 95.06 101 THR A O 1
ATOM 836 N N . PHE A 1 102 ? 9.759 -28.970 -5.716 1.00 97.06 102 PHE A N 1
ATOM 837 C CA . PHE A 1 102 ? 11.042 -28.830 -6.403 1.00 97.06 102 PHE A CA 1
ATOM 838 C C . PHE A 1 102 ? 10.873 -28.221 -7.800 1.00 97.06 102 PHE A C 1
ATOM 840 O O . PHE A 1 102 ? 11.436 -27.164 -8.063 1.00 97.06 102 PHE A O 1
ATOM 847 N N . VAL A 1 103 ? 10.050 -28.836 -8.659 1.00 97.31 103 VAL A N 1
ATOM 848 C CA . VAL A 1 103 ? 9.842 -28.372 -10.042 1.00 97.31 103 VAL A CA 1
ATOM 849 C C . VAL A 1 103 ? 9.318 -26.937 -10.068 1.00 97.31 103 VAL A C 1
ATOM 851 O O . VAL A 1 103 ? 9.854 -26.098 -10.787 1.00 97.31 103 VAL A O 1
ATOM 854 N N . LEU A 1 104 ? 8.298 -26.629 -9.264 1.00 97.00 104 LEU A N 1
ATOM 855 C CA . LEU A 1 104 ? 7.701 -25.294 -9.258 1.00 97.00 104 LEU A CA 1
ATOM 856 C C . LEU A 1 104 ? 8.648 -24.234 -8.674 1.00 97.00 104 LEU A C 1
ATOM 858 O O . LEU A 1 104 ? 8.718 -23.137 -9.217 1.00 97.00 104 LEU A O 1
ATOM 862 N N . LEU A 1 105 ? 9.420 -24.554 -7.626 1.00 97.50 105 LEU A N 1
ATOM 863 C CA . LEU A 1 105 ? 10.444 -23.640 -7.108 1.00 97.50 105 LEU A CA 1
ATOM 864 C C . LEU A 1 105 ? 11.559 -23.405 -8.130 1.00 97.50 105 LEU A C 1
ATOM 866 O O . LEU A 1 105 ? 11.992 -22.267 -8.278 1.00 97.50 105 LEU A O 1
ATOM 870 N N . SER A 1 106 ? 11.996 -24.435 -8.864 1.00 97.69 106 SER A N 1
ATOM 871 C CA . SER A 1 106 ? 12.981 -24.277 -9.940 1.00 97.69 106 SER A CA 1
ATOM 872 C C . SER A 1 106 ? 12.490 -23.322 -11.019 1.00 97.69 106 SER A C 1
ATOM 874 O O . SER A 1 106 ? 13.266 -22.486 -11.471 1.00 97.69 106 SER A O 1
ATOM 876 N N . LEU A 1 107 ? 11.210 -23.402 -11.396 1.00 95.19 107 LEU A N 1
ATOM 877 C CA . LEU A 1 107 ? 10.606 -22.478 -12.357 1.00 95.19 107 LEU A CA 1
ATOM 878 C C . LEU A 1 107 ? 10.527 -21.047 -11.809 1.00 95.19 107 LEU A C 1
ATOM 880 O O . LEU A 1 107 ? 10.855 -20.118 -12.537 1.00 95.19 107 LEU A O 1
ATOM 884 N N . CYS A 1 108 ? 10.165 -20.855 -10.535 1.00 96.00 108 CYS A N 1
ATOM 885 C CA . CYS A 1 108 ? 10.179 -19.525 -9.914 1.00 96.00 108 CYS A CA 1
ATOM 886 C C . CYS A 1 108 ? 11.591 -18.927 -9.854 1.00 96.00 108 CYS A C 1
ATOM 888 O O . CYS A 1 108 ? 11.770 -17.748 -10.144 1.00 96.00 108 CYS A O 1
ATOM 890 N N . PHE A 1 109 ? 12.600 -19.724 -9.487 1.00 95.94 109 PHE A N 1
ATOM 891 C CA . PHE A 1 109 ? 13.986 -19.257 -9.467 1.00 95.94 109 PHE A CA 1
ATOM 892 C C . PHE A 1 109 ? 14.504 -18.961 -10.865 1.00 95.94 109 PHE A C 1
ATOM 894 O O . PHE A 1 109 ? 15.148 -17.936 -11.049 1.00 95.94 109 PHE A O 1
ATOM 901 N N . PHE A 1 110 ? 14.206 -19.818 -11.840 1.00 93.31 110 PHE A N 1
ATOM 902 C CA . PHE A 1 110 ? 14.527 -19.561 -13.237 1.00 93.31 110 PHE A CA 1
ATOM 903 C C . PHE A 1 110 ? 13.922 -18.235 -13.707 1.00 93.31 110 PHE A C 1
ATOM 905 O O . PHE A 1 110 ? 14.651 -17.409 -14.243 1.00 93.31 110 PHE A O 1
ATOM 912 N N . ASP A 1 111 ? 12.634 -18.001 -13.446 1.00 91.00 111 ASP A N 1
ATOM 913 C CA . ASP A 1 111 ? 11.950 -16.766 -13.838 1.00 91.00 111 ASP A CA 1
ATOM 914 C C . ASP A 1 111 ? 12.614 -15.521 -13.224 1.00 91.00 111 ASP A C 1
ATOM 916 O O . ASP A 1 111 ? 12.994 -14.588 -13.932 1.00 91.00 111 ASP A O 1
ATOM 920 N N . ILE A 1 112 ? 12.878 -15.551 -11.913 1.00 91.56 112 ILE A N 1
ATOM 921 C CA . ILE A 1 112 ? 13.539 -14.440 -11.216 1.00 91.56 112 ILE A CA 1
ATOM 922 C C . ILE A 1 112 ? 14.965 -14.220 -11.723 1.00 91.56 112 ILE A C 1
ATOM 924 O O . ILE A 1 112 ? 15.366 -13.079 -11.924 1.00 91.56 112 ILE A O 1
ATOM 928 N N . LEU A 1 113 ? 15.742 -15.283 -11.937 1.00 90.69 113 LEU A N 1
ATOM 929 C CA . LEU A 1 113 ? 17.143 -15.197 -12.364 1.00 90.69 113 LEU A CA 1
ATOM 930 C C . LEU A 1 113 ? 17.299 -14.836 -13.845 1.00 90.69 113 LEU A C 1
ATOM 932 O O . LEU A 1 113 ? 18.334 -14.304 -14.240 1.00 90.69 113 LEU A O 1
ATOM 936 N N . MET A 1 114 ? 16.280 -15.095 -14.665 1.00 86.94 114 MET A N 1
ATOM 937 C CA . MET A 1 114 ? 16.237 -14.662 -16.063 1.00 86.94 114 MET A CA 1
ATOM 938 C C . MET A 1 114 ? 16.065 -13.149 -16.210 1.00 86.94 114 MET A C 1
ATOM 940 O O . MET A 1 114 ? 16.329 -12.609 -17.291 1.00 86.94 114 MET A O 1
ATOM 944 N N . MET A 1 115 ? 15.680 -12.454 -15.133 1.00 80.56 115 MET A N 1
ATOM 945 C CA . MET A 1 115 ? 15.676 -11.000 -15.080 1.00 80.56 115 MET A CA 1
ATOM 946 C C . MET A 1 115 ? 17.095 -10.490 -15.315 1.00 80.56 115 MET A C 1
ATOM 948 O O . MET A 1 115 ? 17.977 -10.631 -14.475 1.00 80.56 115 MET A O 1
ATOM 952 N N . GLY A 1 116 ? 17.330 -9.862 -16.467 1.00 71.62 116 GLY A N 1
ATOM 953 C CA . GLY A 1 116 ? 18.663 -9.421 -16.893 1.00 71.62 116 GLY A CA 1
ATOM 954 C C . GLY A 1 116 ? 19.268 -8.267 -16.080 1.00 71.62 116 GLY A C 1
ATOM 955 O O . GLY A 1 116 ? 20.146 -7.580 -16.585 1.00 71.62 116 GLY A O 1
ATOM 956 N N . HIS A 1 117 ? 18.775 -8.009 -14.869 1.00 78.19 117 HIS A N 1
ATOM 957 C CA . HIS A 1 117 ? 19.172 -6.894 -14.028 1.00 78.19 117 HIS A CA 1
ATOM 958 C C . HIS A 1 117 ? 19.290 -7.340 -12.565 1.00 78.19 117 HIS A C 1
ATOM 960 O O . HIS A 1 117 ? 18.292 -7.578 -11.879 1.00 78.19 117 HIS A O 1
ATOM 966 N N . ILE A 1 118 ? 20.528 -7.361 -12.060 1.00 79.69 118 ILE A N 1
ATOM 967 C CA . ILE A 1 118 ? 20.892 -7.926 -10.750 1.00 79.69 118 ILE A CA 1
ATOM 968 C C . ILE A 1 118 ? 20.088 -7.313 -9.597 1.00 79.69 118 ILE A C 1
ATOM 970 O O . ILE A 1 118 ? 19.566 -8.048 -8.765 1.00 79.69 118 ILE A O 1
ATOM 974 N N . GLY A 1 119 ? 19.888 -5.990 -9.582 1.00 80.44 119 GLY A N 1
ATOM 975 C CA . GLY A 1 119 ? 19.077 -5.335 -8.545 1.00 80.44 119 GLY A CA 1
ATOM 976 C C . GLY A 1 119 ? 17.672 -5.938 -8.358 1.00 80.44 119 GLY A C 1
ATOM 977 O O . GLY A 1 119 ? 17.211 -6.070 -7.227 1.00 80.44 119 GLY A O 1
ATOM 978 N N . TYR A 1 120 ? 17.005 -6.377 -9.434 1.00 83.12 120 TYR A N 1
ATOM 979 C CA . TYR A 1 120 ? 15.671 -6.989 -9.347 1.00 83.12 120 TYR A CA 1
ATOM 980 C C . TYR A 1 120 ? 15.726 -8.452 -8.922 1.00 83.12 120 TYR A C 1
ATOM 982 O O . TYR A 1 120 ? 14.869 -8.876 -8.149 1.00 83.12 120 TYR A O 1
ATOM 990 N N . ILE A 1 121 ? 16.744 -9.199 -9.368 1.00 87.88 121 ILE A N 1
ATOM 991 C CA . ILE A 1 121 ? 16.993 -10.567 -8.891 1.00 87.88 121 ILE A CA 1
ATOM 992 C C . ILE A 1 121 ? 17.055 -10.561 -7.359 1.00 87.88 121 ILE A C 1
ATOM 994 O O . ILE A 1 121 ? 16.355 -11.327 -6.699 1.00 87.88 121 ILE A O 1
ATOM 998 N N . PHE A 1 122 ? 17.841 -9.646 -6.782 1.00 88.88 122 PHE A N 1
ATOM 999 C CA . PHE A 1 122 ? 17.951 -9.503 -5.331 1.00 88.88 122 PHE A CA 1
ATOM 1000 C C . PHE A 1 122 ? 16.649 -9.004 -4.701 1.00 88.88 122 PHE A C 1
ATOM 1002 O O . PHE A 1 122 ? 16.181 -9.594 -3.728 1.00 88.88 122 PHE A O 1
ATOM 1009 N N . ALA A 1 123 ? 16.024 -7.966 -5.259 1.00 88.75 123 ALA A N 1
ATOM 1010 C CA . ALA A 1 123 ? 14.809 -7.384 -4.693 1.00 88.75 123 ALA A CA 1
ATOM 1011 C C . ALA A 1 123 ? 13.665 -8.399 -4.541 1.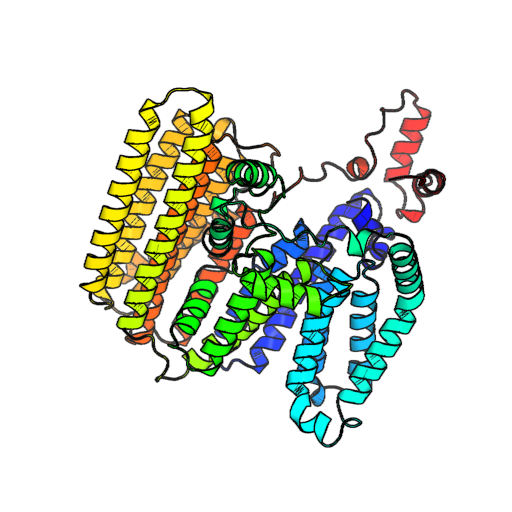00 88.75 123 ALA A C 1
ATOM 1013 O O . ALA A 1 123 ? 12.999 -8.412 -3.508 1.00 88.75 123 ALA A O 1
ATOM 1014 N N . PHE A 1 124 ? 13.470 -9.273 -5.531 1.00 93.12 124 PHE A N 1
ATOM 1015 C CA . PHE A 1 124 ? 12.417 -10.292 -5.526 1.00 93.12 124 PHE A CA 1
ATOM 1016 C C . PHE A 1 124 ? 12.873 -11.644 -4.951 1.00 93.12 124 PHE A C 1
ATOM 1018 O O . PHE A 1 124 ? 12.042 -12.418 -4.467 1.00 93.12 124 PHE A O 1
ATOM 1025 N N . GLY A 1 125 ? 14.182 -11.914 -4.919 1.00 94.44 125 GLY A N 1
ATOM 1026 C CA . GLY A 1 125 ? 14.770 -13.110 -4.312 1.00 94.44 125 GLY A CA 1
ATOM 1027 C C . GLY A 1 125 ? 14.892 -13.046 -2.786 1.00 94.44 125 GLY A C 1
ATOM 1028 O O . GLY A 1 125 ? 14.589 -14.029 -2.108 1.00 94.44 125 GLY A O 1
ATOM 1029 N N . ILE A 1 126 ? 15.275 -11.898 -2.210 1.00 93.75 126 ILE A N 1
ATOM 1030 C CA . ILE A 1 126 ? 15.453 -11.758 -0.751 1.00 93.75 126 ILE A CA 1
ATOM 1031 C C . ILE A 1 126 ? 14.166 -12.095 0.028 1.00 93.75 126 ILE A C 1
ATOM 1033 O O . ILE A 1 126 ? 14.266 -12.869 0.981 1.00 93.75 126 ILE A O 1
ATOM 1037 N N . PRO A 1 127 ? 12.957 -11.625 -0.349 1.00 95.12 127 PRO A N 1
ATOM 1038 C CA . PRO A 1 127 ? 11.719 -12.021 0.329 1.00 95.12 127 PRO A CA 1
ATOM 1039 C C . PRO A 1 127 ? 11.509 -13.542 0.398 1.00 95.12 127 PRO A C 1
ATOM 1041 O O . PRO A 1 127 ? 11.038 -14.058 1.412 1.00 95.12 127 PRO A O 1
ATOM 1044 N N . ILE A 1 128 ? 11.905 -14.274 -0.649 1.00 96.88 128 ILE A N 1
ATOM 1045 C CA . ILE A 1 128 ? 11.818 -15.740 -0.712 1.00 96.88 128 ILE A CA 1
ATOM 1046 C C . ILE A 1 128 ? 12.798 -16.371 0.281 1.00 96.88 128 ILE A C 1
ATOM 1048 O O . ILE A 1 128 ? 12.422 -17.274 1.029 1.00 96.88 128 ILE A O 1
ATOM 1052 N N . ILE A 1 129 ? 14.037 -15.871 0.325 1.00 94.88 129 ILE A N 1
ATOM 1053 C CA . ILE A 1 129 ? 15.072 -16.326 1.265 1.00 94.88 129 ILE A CA 1
ATOM 1054 C C . ILE A 1 129 ? 14.628 -16.074 2.709 1.00 94.88 129 ILE A C 1
ATOM 1056 O O . ILE A 1 129 ? 14.742 -16.964 3.549 1.00 94.88 129 ILE A O 1
ATOM 1060 N N . VAL A 1 130 ? 14.065 -14.897 2.996 1.00 93.19 130 VAL A N 1
ATOM 1061 C CA . VAL A 1 130 ? 13.539 -14.551 4.324 1.00 93.19 130 VAL A CA 1
ATOM 1062 C C . VAL A 1 130 ? 12.385 -15.477 4.710 1.00 93.19 130 VAL A C 1
ATOM 1064 O O . VAL A 1 130 ? 12.369 -15.986 5.828 1.00 93.19 130 VAL A O 1
ATOM 1067 N N . ALA A 1 131 ? 11.451 -15.761 3.797 1.00 93.88 131 ALA A N 1
ATOM 1068 C CA . ALA A 1 131 ? 10.359 -16.702 4.053 1.00 93.88 131 ALA A CA 1
ATOM 1069 C C . ALA A 1 131 ? 10.867 -18.134 4.303 1.00 93.88 131 ALA A C 1
ATOM 1071 O O . ALA A 1 131 ? 10.395 -18.808 5.223 1.00 93.88 131 ALA A O 1
ATOM 1072 N N . PHE A 1 132 ? 11.856 -18.591 3.528 1.00 95.06 132 PHE A N 1
ATOM 1073 C CA . PHE A 1 132 ? 12.520 -19.879 3.733 1.00 95.06 132 PHE A CA 1
ATOM 1074 C C . PHE A 1 132 ? 13.207 -19.950 5.100 1.00 95.06 132 PHE A C 1
ATOM 1076 O O . PHE A 1 132 ? 12.994 -20.910 5.846 1.00 95.06 132 PHE A O 1
ATOM 1083 N N . ALA A 1 133 ? 13.984 -18.925 5.455 1.00 92.31 133 ALA A N 1
ATOM 1084 C CA . ALA A 1 133 ? 14.670 -18.843 6.737 1.00 92.31 133 ALA A CA 1
ATOM 1085 C C . ALA A 1 133 ? 13.661 -18.832 7.892 1.00 92.31 133 ALA A C 1
ATOM 1087 O O . ALA A 1 133 ? 13.774 -19.645 8.804 1.00 92.31 133 ALA A O 1
ATOM 1088 N N . ALA A 1 134 ? 12.614 -18.007 7.818 1.00 89.06 134 ALA A N 1
ATOM 1089 C CA . ALA A 1 134 ? 11.571 -17.938 8.840 1.00 89.06 134 ALA A CA 1
ATOM 1090 C C . ALA A 1 134 ? 10.848 -19.282 9.048 1.00 89.06 134 ALA A C 1
ATOM 1092 O O . ALA A 1 134 ? 10.494 -19.624 10.176 1.00 89.06 134 ALA A O 1
ATOM 1093 N N . LYS A 1 135 ? 10.649 -20.066 7.979 1.00 88.69 135 LYS A N 1
ATOM 1094 C CA . LYS A 1 135 ? 10.005 -21.387 8.042 1.00 88.69 135 LYS A CA 1
ATOM 1095 C C . LYS A 1 135 ? 10.931 -22.474 8.595 1.00 88.69 135 LYS A C 1
ATOM 1097 O O . LYS A 1 135 ? 10.446 -23.396 9.246 1.00 88.69 135 LYS A O 1
ATOM 1102 N N . THR A 1 136 ? 12.235 -22.398 8.327 1.00 88.06 136 THR A N 1
ATOM 1103 C CA . THR A 1 136 ? 13.168 -23.507 8.590 1.00 88.06 136 THR A CA 1
ATOM 1104 C C . THR A 1 136 ? 14.162 -23.263 9.726 1.00 88.06 136 THR A C 1
ATOM 1106 O O . THR A 1 136 ? 14.789 -24.225 10.157 1.00 88.06 136 THR A O 1
ATOM 1109 N N . TRP A 1 137 ? 14.284 -22.041 10.261 1.00 80.19 137 TRP A N 1
ATOM 1110 C CA . TRP A 1 137 ? 15.371 -21.625 11.163 1.00 80.19 137 TRP A CA 1
ATOM 1111 C C . TRP A 1 137 ? 15.743 -22.635 12.268 1.00 80.19 137 TRP A C 1
ATOM 1113 O O . TRP A 1 137 ? 16.890 -23.087 12.272 1.00 80.19 137 TRP A O 1
ATOM 1123 N N . PRO A 1 138 ? 14.833 -23.093 13.155 1.00 70.00 138 PRO A N 1
ATOM 1124 C CA . PRO A 1 138 ? 15.224 -24.014 14.228 1.00 70.00 138 PRO A CA 1
ATOM 1125 C C . PRO A 1 138 ? 15.597 -25.411 13.703 1.00 70.00 138 PRO A C 1
ATOM 1127 O O . PRO A 1 138 ? 16.461 -26.084 14.258 1.00 70.00 138 PRO A O 1
ATOM 1130 N N . GLY A 1 139 ? 14.956 -25.849 12.615 1.00 69.31 139 GLY A N 1
ATOM 1131 C CA . GLY A 1 139 ? 15.187 -27.156 11.998 1.00 69.31 139 GLY A CA 1
ATOM 1132 C C . GLY A 1 139 ? 16.461 -27.212 11.155 1.00 69.31 139 GLY A C 1
ATOM 1133 O O . GLY A 1 139 ? 17.133 -28.239 11.143 1.00 69.31 139 GLY A O 1
ATOM 1134 N N . CYS A 1 140 ? 16.830 -26.110 10.501 1.00 69.19 140 CYS A N 1
ATOM 1135 C CA . CYS A 1 140 ? 18.047 -25.996 9.697 1.00 69.19 140 CYS A CA 1
ATOM 1136 C C . CYS A 1 140 ? 19.316 -26.101 10.541 1.00 69.19 140 CYS A C 1
ATOM 1138 O O . CYS A 1 140 ? 20.273 -26.729 10.104 1.00 69.19 140 CYS A O 1
ATOM 1140 N N . VAL A 1 141 ? 19.314 -25.543 11.755 1.00 71.75 141 VAL A N 1
ATOM 1141 C CA . VAL A 1 141 ? 20.459 -25.641 12.675 1.00 71.75 141 VAL A CA 1
ATOM 1142 C C . VAL A 1 141 ? 20.670 -27.084 13.145 1.00 71.75 141 VAL A C 1
ATOM 1144 O O . VAL A 1 141 ? 21.803 -27.536 13.264 1.00 71.75 141 VAL A O 1
ATOM 1147 N N . LEU A 1 142 ? 19.584 -27.827 13.383 1.00 74.25 142 LEU A N 1
ATOM 1148 C CA . LEU A 1 142 ? 19.649 -29.187 13.926 1.00 74.25 142 LEU A CA 1
ATOM 1149 C C . LEU A 1 142 ? 19.812 -30.271 12.848 1.00 74.25 142 LEU A C 1
ATOM 1151 O O . LEU A 1 142 ? 20.498 -31.265 13.078 1.00 74.25 142 LEU A O 1
ATOM 1155 N N . ARG A 1 143 ? 19.142 -30.133 11.695 1.00 77.69 143 ARG A N 1
ATOM 1156 C CA . ARG A 1 143 ? 19.105 -31.126 10.601 1.00 77.69 143 ARG A CA 1
ATOM 1157 C C . ARG A 1 143 ? 18.995 -30.439 9.226 1.00 77.69 143 ARG A C 1
ATOM 1159 O O . ARG A 1 143 ? 17.942 -30.529 8.581 1.00 77.69 143 ARG A O 1
ATOM 1166 N N . PRO A 1 144 ? 20.079 -29.806 8.734 1.00 76.38 144 PRO A N 1
ATOM 1167 C CA . PRO A 1 144 ? 20.047 -28.940 7.551 1.00 76.38 144 PRO A CA 1
ATOM 1168 C C . PRO A 1 144 ? 19.640 -29.657 6.262 1.00 76.38 144 PRO A C 1
ATOM 1170 O O . PRO A 1 144 ? 19.095 -29.030 5.369 1.00 76.38 144 PRO A O 1
ATOM 1173 N N . TRP A 1 145 ? 19.843 -30.970 6.152 1.00 81.44 145 TRP A N 1
ATOM 1174 C CA . TRP A 1 145 ? 19.607 -31.723 4.910 1.00 81.44 145 TRP A CA 1
ATOM 1175 C C . TRP A 1 145 ? 18.292 -32.505 4.891 1.00 81.44 145 TRP A C 1
ATOM 1177 O O . TRP A 1 145 ? 18.143 -33.476 4.154 1.00 81.44 145 TRP A O 1
ATOM 1187 N N . THR A 1 146 ? 17.317 -32.098 5.704 1.00 78.44 146 THR A N 1
ATOM 1188 C CA . THR A 1 146 ? 16.018 -32.775 5.791 1.00 78.44 146 THR A CA 1
ATOM 1189 C C . THR A 1 146 ? 14.868 -31.852 5.396 1.00 78.44 146 THR A C 1
ATOM 1191 O O . THR A 1 146 ? 14.948 -30.632 5.512 1.00 78.44 146 THR A O 1
ATOM 1194 N N . GLY A 1 147 ? 13.771 -32.433 4.902 1.00 86.12 147 GLY A N 1
ATOM 1195 C CA . GLY A 1 147 ? 12.552 -31.677 4.615 1.00 86.12 147 GLY A CA 1
ATOM 1196 C C . GLY A 1 147 ? 12.695 -30.708 3.437 1.00 86.12 147 GLY A C 1
ATOM 1197 O O . GLY A 1 147 ? 12.939 -31.142 2.311 1.00 86.12 147 GLY A O 1
ATOM 1198 N N . LEU A 1 148 ? 12.427 -29.421 3.672 1.00 90.94 148 LEU A N 1
ATOM 1199 C CA . LEU A 1 148 ? 12.351 -28.375 2.642 1.00 90.94 148 LEU A CA 1
ATOM 1200 C C . LEU A 1 148 ? 13.731 -27.932 2.137 1.00 90.94 148 LEU A C 1
ATOM 1202 O O . LEU A 1 148 ? 13.870 -27.599 0.966 1.00 90.94 148 LEU A O 1
ATOM 1206 N N . THR A 1 149 ? 14.750 -27.940 2.992 1.00 92.69 149 THR A N 1
ATOM 1207 C CA . THR A 1 149 ? 16.072 -27.380 2.684 1.00 92.69 149 THR A CA 1
ATOM 1208 C C . THR A 1 149 ? 16.752 -27.988 1.454 1.00 92.69 149 THR A C 1
ATOM 1210 O O . THR A 1 149 ? 17.112 -27.211 0.569 1.00 92.69 149 THR A O 1
ATOM 1213 N N . PRO A 1 150 ? 16.887 -29.326 1.303 1.00 93.38 150 PRO A N 1
ATOM 1214 C CA . PRO A 1 150 ? 17.480 -29.887 0.087 1.00 93.38 150 PRO A CA 1
ATOM 1215 C C . PRO A 1 150 ? 16.651 -29.546 -1.158 1.00 93.38 150 PRO A C 1
ATOM 1217 O O . PRO A 1 150 ? 17.212 -29.194 -2.186 1.00 93.38 150 PRO A O 1
ATOM 1220 N N . VAL A 1 151 ? 15.316 -29.559 -1.053 1.00 94.94 151 VAL A N 1
ATOM 1221 C CA . VAL A 1 151 ? 14.420 -29.189 -2.160 1.00 94.94 151 VAL A CA 1
ATOM 1222 C C . VAL A 1 151 ? 14.654 -27.742 -2.596 1.00 94.94 151 VAL A C 1
ATOM 1224 O O . VAL A 1 151 ? 14.770 -27.482 -3.788 1.00 94.94 151 VAL A O 1
ATOM 1227 N N . PHE A 1 152 ? 14.753 -26.815 -1.643 1.00 95.94 152 PHE A N 1
ATOM 1228 C CA . PHE A 1 152 ? 14.980 -25.396 -1.899 1.00 95.94 152 PHE A CA 1
ATOM 1229 C C . PHE A 1 152 ? 16.349 -25.140 -2.543 1.00 95.94 152 PHE A C 1
ATOM 1231 O O . PHE A 1 152 ? 16.426 -24.460 -3.564 1.00 95.94 152 PHE A O 1
ATOM 1238 N N . ILE A 1 153 ? 17.416 -25.729 -1.988 1.00 95.12 153 ILE A N 1
ATOM 1239 C CA . ILE A 1 153 ? 18.788 -25.564 -2.492 1.00 95.12 153 ILE A CA 1
ATOM 1240 C C . ILE A 1 153 ? 18.921 -26.153 -3.899 1.00 95.12 153 ILE A C 1
ATOM 1242 O O . ILE A 1 153 ? 19.402 -25.471 -4.803 1.00 95.12 153 ILE A O 1
ATOM 1246 N N . THR A 1 154 ? 18.464 -27.392 -4.118 1.00 95.94 154 THR A N 1
ATOM 1247 C CA . THR A 1 154 ? 18.526 -28.020 -5.446 1.00 95.94 154 THR A CA 1
ATOM 1248 C C . THR A 1 154 ? 17.657 -27.264 -6.448 1.00 95.94 154 THR A C 1
ATOM 1250 O O . THR A 1 154 ? 18.074 -27.082 -7.589 1.00 95.94 154 THR A O 1
ATOM 1253 N N . ALA A 1 155 ? 16.484 -26.765 -6.039 1.00 97.38 155 ALA A N 1
ATOM 1254 C CA . ALA A 1 155 ? 15.641 -25.963 -6.918 1.00 97.38 155 ALA A CA 1
ATOM 1255 C C . ALA A 1 155 ? 16.330 -24.662 -7.353 1.00 97.38 155 ALA A C 1
ATOM 1257 O O . ALA A 1 155 ? 16.293 -24.332 -8.539 1.00 97.38 155 ALA A O 1
ATOM 1258 N N . GLY A 1 156 ? 16.985 -23.966 -6.417 1.00 96.31 156 GLY A N 1
ATOM 1259 C CA . GLY A 1 156 ? 17.770 -22.762 -6.690 1.00 96.31 156 GLY A CA 1
ATOM 1260 C C . GLY A 1 156 ? 18.941 -23.033 -7.628 1.00 96.31 156 GLY A C 1
ATOM 1261 O O . GLY A 1 156 ? 19.113 -22.314 -8.608 1.00 96.31 156 GLY A O 1
ATOM 1262 N N . PHE A 1 157 ? 19.687 -24.117 -7.395 1.00 96.62 157 PHE A N 1
ATOM 1263 C CA . PHE A 1 157 ? 20.777 -24.535 -8.278 1.00 96.62 157 PHE A CA 1
ATOM 1264 C C . PHE A 1 157 ? 20.290 -24.793 -9.710 1.00 96.62 157 PHE A C 1
ATOM 1266 O O . PHE A 1 157 ? 20.867 -24.274 -10.660 1.00 96.62 157 PHE A O 1
ATOM 1273 N N . ILE A 1 158 ? 19.190 -25.532 -9.876 1.00 97.19 158 ILE A N 1
ATOM 1274 C CA . ILE A 1 158 ? 18.601 -25.776 -11.199 1.00 97.19 158 ILE A CA 1
ATOM 1275 C C . ILE A 1 158 ? 18.115 -24.474 -11.842 1.00 97.19 158 ILE A C 1
ATOM 1277 O O . ILE A 1 158 ? 18.350 -24.270 -13.030 1.00 97.19 158 ILE A O 1
ATOM 1281 N N . GLY A 1 159 ? 17.509 -23.566 -11.074 1.00 94.75 159 GLY A N 1
ATOM 1282 C CA . GLY A 1 159 ? 17.146 -22.234 -11.563 1.00 94.75 159 GLY A CA 1
ATOM 1283 C C . GLY A 1 159 ? 18.352 -21.464 -12.114 1.00 94.75 159 GLY A C 1
ATOM 1284 O O . GLY A 1 159 ? 18.270 -20.911 -13.209 1.00 94.75 159 GLY A O 1
ATOM 1285 N N . VAL A 1 160 ? 19.491 -21.495 -11.409 1.00 93.31 160 VAL A N 1
ATOM 1286 C CA . VAL A 1 160 ? 20.759 -20.890 -11.863 1.00 93.31 160 VAL A CA 1
ATOM 1287 C C . VAL A 1 160 ? 21.270 -21.553 -13.137 1.00 93.31 160 VAL A C 1
ATOM 1289 O O . VAL A 1 160 ? 21.650 -20.845 -14.063 1.00 93.31 160 VAL A O 1
ATOM 1292 N N . VAL A 1 161 ? 21.255 -22.886 -13.222 1.00 94.75 161 VAL A N 1
ATOM 1293 C CA . VAL A 1 161 ? 21.690 -23.610 -14.429 1.00 94.75 161 VAL A CA 1
ATOM 1294 C C . VAL A 1 161 ? 20.839 -23.211 -15.635 1.00 94.75 161 VAL A C 1
ATOM 1296 O O . VAL A 1 161 ? 21.393 -22.881 -16.683 1.00 94.75 161 VAL A O 1
ATOM 1299 N N . LEU A 1 162 ? 19.513 -23.164 -15.480 1.00 91.81 162 LEU A N 1
ATOM 1300 C CA . LEU A 1 162 ? 18.595 -22.766 -16.550 1.00 91.81 162 LEU A CA 1
ATOM 1301 C C . LEU A 1 162 ? 18.785 -21.296 -16.967 1.00 91.81 162 LEU A C 1
ATOM 1303 O O . LEU A 1 162 ? 18.731 -20.988 -18.155 1.00 91.81 162 LEU A O 1
ATOM 1307 N N . ALA A 1 163 ? 19.038 -20.395 -16.013 1.00 90.00 163 ALA A N 1
ATOM 1308 C CA . ALA A 1 163 ? 19.251 -18.969 -16.274 1.00 90.00 163 ALA A CA 1
ATOM 1309 C C . ALA A 1 163 ? 20.699 -18.615 -16.671 1.00 90.00 163 ALA A C 1
ATOM 1311 O O . ALA A 1 163 ? 20.972 -17.483 -17.081 1.00 90.00 163 ALA A O 1
ATOM 1312 N N . SER A 1 164 ? 21.635 -19.567 -16.570 1.00 89.06 164 SER A N 1
ATOM 1313 C CA . SER A 1 164 ? 23.073 -19.331 -16.740 1.00 89.06 164 SER A CA 1
ATOM 1314 C C . SER A 1 164 ? 23.465 -18.646 -18.054 1.00 89.06 164 SER A C 1
ATOM 1316 O O . SER A 1 164 ? 24.298 -17.740 -17.977 1.00 89.06 164 SER A O 1
ATOM 1318 N N . PRO A 1 165 ? 22.858 -18.934 -19.230 1.00 86.19 165 PRO A N 1
ATOM 1319 C CA . PRO A 1 165 ? 23.239 -18.245 -20.463 1.00 86.19 165 PRO A CA 1
ATOM 1320 C C . PRO A 1 165 ? 22.988 -16.734 -20.388 1.00 86.19 165 PRO A C 1
ATOM 1322 O O . PRO A 1 165 ? 23.778 -15.936 -20.892 1.00 86.19 165 PRO A O 1
ATOM 1325 N N . ARG A 1 166 ? 21.899 -16.323 -19.723 1.00 82.69 166 ARG A N 1
ATOM 1326 C CA . ARG A 1 166 ? 21.544 -14.911 -19.550 1.00 82.69 166 ARG A CA 1
ATOM 1327 C C . ARG A 1 166 ? 22.361 -14.263 -18.438 1.00 82.69 166 ARG A C 1
ATOM 1329 O O . ARG A 1 166 ? 22.865 -13.160 -18.637 1.00 82.69 166 ARG A O 1
ATOM 1336 N N . LEU A 1 167 ? 22.511 -14.945 -17.301 1.00 82.50 167 LEU A N 1
ATOM 1337 C CA . LEU A 1 167 ? 23.310 -14.462 -16.172 1.00 82.50 167 LEU A CA 1
ATOM 1338 C C . LEU A 1 167 ? 24.763 -14.220 -16.578 1.00 82.50 167 LEU A C 1
ATOM 1340 O O . LEU A 1 167 ? 25.325 -13.189 -16.223 1.00 82.50 167 LEU A O 1
ATOM 1344 N N . TRP A 1 168 ? 25.346 -15.125 -17.366 1.00 82.44 168 TRP A N 1
ATOM 1345 C CA . TRP A 1 168 ? 26.699 -14.976 -17.891 1.00 82.44 168 TRP A CA 1
ATOM 1346 C C . TRP A 1 168 ? 26.852 -13.701 -18.722 1.00 82.44 168 TRP A C 1
ATOM 1348 O O . TRP A 1 168 ? 27.766 -12.921 -18.471 1.00 82.44 168 TRP A O 1
ATOM 1358 N N . ALA A 1 169 ? 25.924 -13.441 -19.650 1.00 79.00 169 ALA A N 1
ATOM 1359 C CA . ALA A 1 169 ? 25.946 -12.236 -20.480 1.00 79.00 169 ALA A CA 1
ATOM 1360 C C . ALA A 1 169 ? 25.838 -10.943 -19.649 1.00 79.00 169 ALA A C 1
ATOM 1362 O O . ALA A 1 169 ? 26.555 -9.979 -19.910 1.00 79.00 169 ALA A O 1
ATOM 1363 N N . VAL A 1 170 ? 24.975 -10.931 -18.627 1.00 76.50 170 VAL A N 1
ATOM 1364 C CA . VAL A 1 170 ? 24.792 -9.775 -17.731 1.00 76.50 170 VAL A CA 1
ATOM 1365 C C . VAL A 1 170 ? 26.029 -9.540 -16.867 1.00 76.50 170 VAL A C 1
ATOM 1367 O O . VAL A 1 170 ? 26.502 -8.412 -16.771 1.00 76.50 170 VAL A O 1
ATOM 1370 N N . LEU A 1 171 ? 26.571 -10.596 -16.256 1.00 74.88 171 LEU A N 1
ATOM 1371 C CA . LEU A 1 171 ? 27.769 -10.506 -15.421 1.00 74.88 171 LEU A CA 1
ATOM 1372 C C . LEU A 1 171 ? 28.983 -10.058 -16.236 1.00 74.88 171 LEU A C 1
ATOM 1374 O O . LEU A 1 171 ? 29.736 -9.211 -15.770 1.00 74.88 171 LEU A O 1
ATOM 1378 N N . HIS A 1 172 ? 29.139 -10.560 -17.464 1.00 72.38 172 HIS A N 1
ATOM 1379 C CA . HIS A 1 172 ? 30.178 -10.077 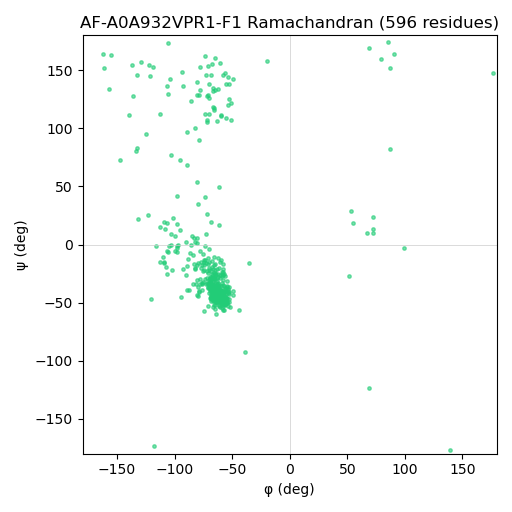-18.368 1.00 72.38 172 HIS A CA 1
ATOM 1380 C C . HIS A 1 172 ? 30.023 -8.588 -18.678 1.00 72.38 172 HIS A C 1
ATOM 1382 O O . HIS A 1 172 ? 31.008 -7.863 -18.585 1.00 72.38 172 HIS A O 1
ATOM 1388 N N . GLY A 1 173 ? 28.810 -8.119 -18.993 1.00 68.62 173 GLY A N 1
ATOM 1389 C CA . GLY A 1 173 ? 28.553 -6.694 -19.225 1.00 68.62 173 GLY A CA 1
ATOM 1390 C C . GLY A 1 173 ? 28.939 -5.825 -18.024 1.00 68.62 173 GLY A C 1
ATOM 1391 O O . GLY A 1 173 ? 29.679 -4.856 -18.172 1.00 68.62 173 GLY A O 1
ATOM 1392 N N . LEU A 1 174 ? 28.538 -6.236 -16.818 1.00 66.50 174 LEU A N 1
ATOM 1393 C CA . LEU A 1 174 ? 28.828 -5.511 -15.576 1.00 66.50 174 LEU A CA 1
ATOM 1394 C C . LEU A 1 174 ? 30.310 -5.517 -15.176 1.00 66.50 174 LEU A C 1
ATOM 1396 O O . LEU A 1 174 ? 30.755 -4.597 -14.500 1.00 66.50 174 LEU A O 1
ATOM 1400 N N . LEU A 1 175 ? 31.081 -6.538 -15.562 1.00 63.31 175 LEU A N 1
ATOM 1401 C CA . LEU A 1 175 ? 32.527 -6.583 -15.308 1.00 63.31 175 LEU A CA 1
ATOM 1402 C C . LEU A 1 175 ? 33.309 -5.595 -16.189 1.00 63.31 175 LEU A C 1
ATOM 1404 O O . LEU A 1 175 ? 34.364 -5.119 -15.771 1.00 63.31 175 LEU A O 1
ATOM 1408 N N . TYR A 1 176 ? 32.807 -5.286 -17.389 1.00 56.19 176 TYR A N 1
ATOM 1409 C CA . TYR A 1 176 ? 33.424 -4.316 -18.304 1.00 56.19 176 TYR A CA 1
ATOM 1410 C C . TYR A 1 176 ? 32.910 -2.886 -18.093 1.00 56.19 176 TYR A C 1
ATOM 1412 O O . TYR A 1 176 ? 33.642 -1.925 -18.335 1.00 56.19 176 TYR A O 1
ATOM 1420 N N . GLU A 1 177 ? 31.689 -2.727 -17.586 1.00 52.31 177 GLU A N 1
ATOM 1421 C CA . GLU A 1 177 ? 31.146 -1.442 -17.162 1.00 52.31 177 GLU A CA 1
ATOM 1422 C C . GLU A 1 177 ? 31.626 -1.091 -15.742 1.00 52.31 177 GLU A C 1
ATOM 1424 O O . GLU A 1 177 ? 31.054 -1.518 -14.743 1.00 52.31 177 GLU A O 1
ATOM 1429 N N . GLN A 1 178 ? 32.642 -0.229 -15.619 1.00 44.75 178 GLN A N 1
ATOM 1430 C CA . GLN A 1 178 ? 33.118 0.352 -14.342 1.00 44.75 178 GLN A CA 1
ATOM 1431 C C . GLN A 1 178 ? 32.063 1.218 -13.592 1.00 44.75 178 GLN A C 1
ATOM 1433 O O . GLN A 1 178 ? 32.394 1.996 -12.697 1.00 44.75 178 GLN A O 1
ATOM 1438 N N . LEU A 1 179 ? 30.779 1.100 -13.936 1.00 44.91 179 LEU A N 1
ATOM 1439 C CA . LEU A 1 179 ? 29.660 1.915 -13.457 1.00 44.91 179 LEU A CA 1
ATOM 1440 C C . LEU A 1 179 ? 29.218 1.588 -12.021 1.00 44.91 179 LEU A C 1
ATOM 1442 O O . LEU A 1 179 ? 28.574 2.416 -11.378 1.00 44.91 179 LEU A O 1
ATOM 1446 N N . ALA A 1 180 ? 29.588 0.423 -11.476 1.00 43.16 180 ALA A N 1
ATOM 1447 C CA . ALA A 1 180 ? 29.203 0.033 -10.113 1.00 43.16 180 ALA A CA 1
ATOM 1448 C C . ALA A 1 180 ? 29.919 0.842 -9.008 1.00 43.16 180 ALA A C 1
ATOM 1450 O O . ALA A 1 180 ? 29.466 0.857 -7.865 1.00 43.16 180 ALA A O 1
ATOM 1451 N N . VAL A 1 181 ? 31.021 1.533 -9.333 1.00 40.88 181 VAL A N 1
ATOM 1452 C CA . VAL A 1 181 ? 31.860 2.262 -8.359 1.00 40.88 181 VAL A CA 1
ATOM 1453 C C . VAL A 1 181 ? 31.688 3.784 -8.465 1.00 40.88 181 VAL A C 1
ATOM 1455 O O . VAL A 1 181 ? 31.857 4.491 -7.474 1.00 40.88 181 VAL A O 1
ATOM 1458 N N . SER A 1 182 ? 31.288 4.315 -9.628 1.00 36.81 182 SER A N 1
ATOM 1459 C CA . SER A 1 182 ? 31.274 5.766 -9.886 1.00 36.81 182 SER A CA 1
ATOM 1460 C C . SER A 1 182 ? 30.148 6.540 -9.185 1.00 36.81 182 SER A C 1
ATOM 1462 O O . SER A 1 182 ? 30.206 7.766 -9.125 1.00 36.81 182 SER A O 1
ATOM 1464 N N . ASN A 1 183 ? 29.142 5.847 -8.637 1.00 39.84 183 ASN A N 1
ATOM 1465 C CA . ASN A 1 183 ? 27.973 6.453 -7.987 1.00 39.84 183 ASN A CA 1
ATOM 1466 C C . ASN A 1 183 ? 27.941 6.296 -6.457 1.00 39.84 183 ASN A C 1
ATOM 1468 O O . ASN A 1 183 ? 26.930 6.631 -5.843 1.00 39.84 183 ASN A O 1
ATOM 1472 N N . MET A 1 184 ? 29.043 5.889 -5.812 1.00 40.81 184 MET A N 1
ATOM 1473 C CA . MET A 1 184 ? 29.210 6.025 -4.352 1.00 40.81 184 MET A CA 1
ATOM 1474 C C . MET A 1 184 ? 29.476 7.484 -3.940 1.00 40.81 184 MET A C 1
ATOM 1476 O O . MET A 1 184 ? 30.314 7.773 -3.088 1.00 40.81 184 MET A O 1
ATOM 1480 N N . TRP A 1 185 ? 28.775 8.434 -4.556 1.00 41.19 185 TRP A N 1
ATOM 1481 C CA . TRP A 1 185 ? 28.689 9.771 -3.997 1.00 41.19 185 TRP A CA 1
ATOM 1482 C C . TRP A 1 185 ? 27.908 9.634 -2.698 1.00 41.19 185 TRP A C 1
ATOM 1484 O O . TRP A 1 185 ? 26.755 9.211 -2.733 1.00 41.19 185 TRP A O 1
ATOM 1494 N N . LEU A 1 186 ? 28.532 9.981 -1.569 1.00 39.22 186 LEU A N 1
ATOM 1495 C CA . LEU A 1 186 ? 27.809 10.367 -0.360 1.00 39.22 186 LEU A CA 1
ATOM 1496 C C . LEU A 1 186 ? 26.810 11.437 -0.805 1.00 39.22 186 LEU A C 1
ATOM 1498 O O . LEU A 1 186 ? 27.255 12.541 -1.142 1.00 39.22 186 LEU A O 1
ATOM 1502 N N . PRO A 1 187 ? 25.498 11.151 -0.881 1.00 47.75 187 PRO A N 1
ATOM 1503 C CA . PRO A 1 187 ? 24.535 12.203 -1.110 1.00 47.75 187 PRO A CA 1
ATOM 1504 C C . PRO A 1 187 ? 24.683 13.095 0.114 1.00 47.75 187 PRO A C 1
ATOM 1506 O O . PRO A 1 187 ? 24.344 12.706 1.232 1.00 47.75 187 PRO A O 1
ATOM 1509 N N . SER A 1 188 ? 25.293 14.264 -0.061 1.00 41.91 188 SER A N 1
ATOM 1510 C CA . SER A 1 188 ? 25.227 15.279 0.973 1.00 41.91 188 SER A CA 1
ATOM 1511 C C . SER A 1 188 ? 23.742 15.536 1.238 1.00 41.91 188 SER A C 1
ATOM 1513 O O . SER A 1 188 ? 22.911 15.403 0.336 1.00 41.91 188 SER A O 1
ATOM 1515 N N . LEU A 1 189 ? 23.398 15.868 2.484 1.00 46.38 189 LEU A N 1
ATOM 1516 C CA . LEU A 1 189 ? 22.070 16.311 2.931 1.00 46.38 189 LEU A CA 1
ATOM 1517 C C . LEU A 1 189 ? 21.648 17.627 2.239 1.00 46.38 189 LEU A C 1
ATOM 1519 O O . LEU A 1 189 ? 21.276 18.604 2.882 1.00 46.38 189 LEU A O 1
ATOM 1523 N N . MET A 1 190 ? 21.746 17.711 0.918 1.00 46.84 190 MET A N 1
ATOM 1524 C CA . MET A 1 190 ? 21.232 18.810 0.134 1.00 46.84 190 MET A CA 1
ATOM 1525 C C . MET A 1 190 ? 19.795 18.476 -0.234 1.00 46.84 190 MET A C 1
ATOM 1527 O O . MET A 1 190 ? 19.526 17.753 -1.188 1.00 46.84 190 MET A O 1
ATOM 1531 N N . GLY A 1 191 ? 18.855 19.000 0.551 1.00 58.91 191 GLY A N 1
ATOM 1532 C CA . GLY A 1 191 ? 17.477 19.139 0.097 1.00 58.91 191 GLY A CA 1
ATOM 1533 C C . GLY A 1 191 ? 16.407 18.800 1.122 1.00 58.91 191 GLY A C 1
ATOM 1534 O O . GLY A 1 191 ? 16.652 18.510 2.289 1.00 58.91 191 GLY A O 1
ATOM 1535 N N . ASN A 1 192 ? 15.164 18.866 0.650 1.00 70.69 192 ASN A N 1
ATOM 1536 C CA . ASN A 1 192 ? 13.958 18.672 1.450 1.00 70.69 192 ASN A CA 1
ATOM 1537 C C . ASN A 1 192 ? 13.407 17.240 1.316 1.00 70.69 192 ASN A C 1
ATOM 1539 O O . ASN A 1 192 ? 12.197 17.048 1.175 1.00 70.69 192 ASN A O 1
ATOM 1543 N N . THR A 1 193 ? 14.292 16.237 1.318 1.00 72.94 193 THR A N 1
ATOM 1544 C CA . THR A 1 193 ? 13.965 14.817 1.064 1.00 72.94 193 THR A CA 1
ATOM 1545 C C . THR A 1 193 ? 12.920 14.256 2.026 1.00 72.94 193 THR A C 1
ATOM 1547 O O . THR A 1 193 ? 12.145 13.382 1.648 1.00 72.94 193 THR A O 1
ATOM 1550 N N . GLY A 1 194 ? 12.800 14.819 3.234 1.00 75.88 194 GLY A N 1
ATOM 1551 C CA . GLY A 1 194 ? 11.757 14.460 4.199 1.00 75.88 194 GLY A CA 1
ATOM 1552 C C . GLY A 1 194 ? 10.321 14.604 3.674 1.00 75.88 194 GLY A C 1
ATOM 1553 O O . GLY A 1 194 ? 9.447 13.853 4.102 1.00 75.88 194 GLY A O 1
ATOM 1554 N N . TYR A 1 195 ? 10.058 15.487 2.701 1.00 79.88 195 TYR A N 1
ATOM 1555 C CA . TYR A 1 195 ? 8.723 15.600 2.098 1.00 79.88 195 TYR A CA 1
ATOM 1556 C C . TYR A 1 195 ? 8.326 14.374 1.272 1.00 79.88 195 TYR A C 1
ATOM 1558 O O . TYR A 1 195 ? 7.138 14.133 1.077 1.00 79.88 195 TYR A O 1
ATOM 1566 N N . PHE A 1 196 ? 9.278 13.542 0.845 1.00 80.56 196 PHE A N 1
ATOM 1567 C CA . PHE A 1 196 ? 8.974 12.314 0.114 1.00 80.56 196 PHE A CA 1
ATOM 1568 C C . PHE A 1 196 ? 8.233 11.277 0.958 1.00 80.56 196 PHE A C 1
ATOM 1570 O O . PHE A 1 196 ? 7.495 10.466 0.397 1.00 80.56 196 PHE A O 1
ATOM 1577 N N . VAL A 1 197 ? 8.309 11.366 2.290 1.00 83.25 197 VAL A N 1
ATOM 1578 C CA . VAL A 1 197 ? 7.476 10.566 3.200 1.00 83.25 197 VAL A CA 1
ATOM 1579 C C . VAL A 1 197 ? 5.982 10.802 2.943 1.00 83.25 197 VAL A C 1
ATOM 1581 O O . VAL A 1 197 ? 5.193 9.871 3.077 1.00 83.25 197 VAL A O 1
ATOM 1584 N N . LEU A 1 198 ? 5.580 12.001 2.494 1.00 86.44 198 LEU A N 1
ATOM 1585 C CA . LEU A 1 198 ? 4.174 12.330 2.230 1.00 86.44 198 LEU A CA 1
ATOM 1586 C C . LEU A 1 198 ? 3.542 11.441 1.159 1.00 86.44 198 LEU A C 1
ATOM 1588 O O . LEU A 1 198 ? 2.344 11.201 1.231 1.00 86.44 198 LEU A O 1
ATOM 1592 N N . THR A 1 199 ? 4.319 10.887 0.224 1.00 84.00 199 THR A N 1
ATOM 1593 C CA . THR A 1 199 ? 3.780 10.012 -0.835 1.00 84.00 199 THR A CA 1
ATOM 1594 C C . THR A 1 199 ? 3.121 8.736 -0.303 1.00 84.00 199 THR A C 1
ATOM 1596 O O . THR A 1 199 ? 2.148 8.265 -0.889 1.00 84.00 199 THR A O 1
ATOM 1599 N N . GLY A 1 200 ? 3.556 8.237 0.861 1.00 86.12 200 GLY A N 1
ATOM 1600 C CA . GLY A 1 200 ? 2.931 7.092 1.533 1.00 86.12 200 GLY A CA 1
ATOM 1601 C C . GLY A 1 200 ? 1.604 7.407 2.234 1.00 86.12 200 GLY A C 1
ATOM 1602 O O . GLY A 1 200 ? 0.929 6.484 2.684 1.00 86.12 200 GLY A O 1
ATOM 1603 N N . PHE A 1 201 ? 1.212 8.683 2.321 1.00 88.88 201 PHE A N 1
ATOM 1604 C CA . PHE A 1 201 ? -0.016 9.141 2.986 1.00 88.88 201 PHE A CA 1
ATOM 1605 C C . PHE A 1 201 ? -0.951 9.882 2.024 1.00 88.88 201 PHE A C 1
ATOM 1607 O O . PHE A 1 201 ? -2.153 9.623 1.991 1.00 88.88 201 PHE A O 1
ATOM 1614 N N . ILE A 1 202 ? -0.382 10.808 1.252 1.00 89.50 202 ILE A N 1
ATOM 1615 C CA . ILE A 1 202 ? -1.045 11.707 0.313 1.00 89.50 202 ILE A CA 1
ATOM 1616 C C . ILE A 1 202 ? -0.236 11.684 -0.993 1.00 89.50 202 ILE A C 1
ATOM 1618 O O . ILE A 1 202 ? 0.596 12.564 -1.234 1.00 89.50 202 ILE A O 1
ATOM 1622 N N . PRO A 1 203 ? -0.431 10.666 -1.845 1.00 85.12 203 PRO A N 1
ATOM 1623 C CA . PRO A 1 203 ? 0.376 10.501 -3.049 1.00 85.12 203 PRO A CA 1
ATOM 1624 C C . PRO A 1 203 ? 0.255 11.705 -4.002 1.00 85.12 203 PRO A C 1
ATOM 1626 O O . PRO A 1 203 ? 1.227 12.067 -4.662 1.00 85.12 203 PRO A O 1
ATOM 1629 N N . GLU A 1 204 ? -0.887 12.407 -4.001 1.00 85.50 204 GLU A N 1
ATOM 1630 C CA . GLU A 1 204 ? -1.147 13.558 -4.876 1.00 85.50 204 GLU A CA 1
ATOM 1631 C C . GLU A 1 204 ? -0.238 14.768 -4.599 1.00 85.50 204 GLU A C 1
ATOM 1633 O O . GLU A 1 204 ? -0.120 15.648 -5.453 1.00 85.50 204 GLU A O 1
ATOM 1638 N N . VAL A 1 205 ? 0.421 14.820 -3.434 1.00 83.69 205 VAL A N 1
ATOM 1639 C CA . VAL A 1 205 ? 1.333 15.912 -3.045 1.00 83.69 205 VAL A CA 1
ATOM 1640 C C . VAL A 1 205 ? 2.551 16.004 -3.970 1.00 83.69 205 VAL A C 1
ATOM 1642 O O . VAL A 1 205 ? 3.059 17.098 -4.199 1.00 83.69 205 VAL A O 1
ATOM 1645 N N . MET A 1 206 ? 2.982 14.884 -4.558 1.00 79.75 206 MET A N 1
ATOM 1646 C CA . MET A 1 206 ? 4.059 14.852 -5.557 1.00 79.75 206 MET A CA 1
ATOM 1647 C C . MET A 1 206 ? 3.536 14.890 -7.001 1.00 79.75 206 MET A C 1
ATOM 1649 O O . MET A 1 206 ? 4.293 14.647 -7.939 1.00 79.75 206 MET A O 1
ATOM 1653 N N . GLY A 1 207 ? 2.254 15.204 -7.196 1.00 77.56 207 GLY A N 1
ATOM 1654 C CA . GLY A 1 207 ? 1.609 15.203 -8.502 1.00 77.56 207 GLY A CA 1
ATOM 1655 C C . GLY A 1 207 ? 1.068 13.833 -8.932 1.00 77.56 207 GLY A C 1
ATOM 1656 O O . GLY A 1 207 ? 1.232 12.815 -8.267 1.00 77.56 207 GLY A O 1
ATOM 1657 N N . ILE A 1 208 ? 0.365 13.836 -10.066 1.00 75.56 208 ILE A N 1
ATOM 1658 C CA . ILE A 1 208 ? -0.368 12.703 -10.659 1.00 75.56 208 ILE A CA 1
ATOM 1659 C C . ILE A 1 208 ? 0.342 12.215 -11.934 1.00 75.56 208 ILE A C 1
ATOM 1661 O O . ILE A 1 208 ? 0.161 11.063 -12.320 1.00 75.56 208 ILE A O 1
ATOM 1665 N N . HIS A 1 209 ? 1.252 13.011 -12.506 1.00 73.94 209 HIS A N 1
ATOM 1666 C CA . HIS A 1 209 ? 2.098 12.629 -13.637 1.00 73.94 209 HIS A CA 1
ATOM 1667 C C . HIS A 1 209 ? 3.604 12.757 -13.322 1.00 73.94 209 HIS A C 1
ATOM 1669 O O . HIS A 1 209 ? 4.006 13.603 -12.520 1.00 73.94 209 HIS A O 1
ATOM 1675 N N . LEU A 1 210 ? 4.462 11.987 -14.014 1.00 71.06 210 LEU A N 1
ATOM 1676 C CA . LEU A 1 210 ? 5.925 12.004 -13.803 1.00 71.06 210 LEU A CA 1
ATOM 1677 C C . LEU A 1 210 ? 6.542 13.396 -14.013 1.00 71.06 210 LEU A C 1
ATOM 1679 O O . LEU A 1 210 ? 7.486 13.773 -13.319 1.00 71.06 210 LEU A O 1
ATOM 1683 N N . GLY A 1 211 ? 5.994 14.161 -14.960 1.00 72.06 211 GLY A N 1
ATOM 1684 C CA . GLY A 1 211 ? 6.399 15.546 -15.220 1.00 72.06 211 GLY A CA 1
ATOM 1685 C C . GLY A 1 211 ? 6.100 16.488 -14.050 1.00 72.06 211 GLY A C 1
ATOM 1686 O O . GLY A 1 211 ? 6.934 17.327 -13.725 1.00 72.06 211 GLY A O 1
ATOM 1687 N N . ASP A 1 212 ? 4.964 16.299 -13.368 1.00 75.19 212 ASP A N 1
ATOM 1688 C CA . ASP A 1 212 ? 4.611 17.084 -12.178 1.00 75.19 212 ASP A CA 1
ATOM 1689 C C . ASP A 1 212 ? 5.608 16.794 -11.047 1.00 75.19 212 ASP A C 1
ATOM 1691 O O . ASP A 1 212 ? 6.155 17.706 -10.430 1.00 75.19 212 ASP A O 1
ATOM 1695 N N . SER A 1 213 ? 5.898 15.509 -10.823 1.00 77.00 213 SER A N 1
ATOM 1696 C CA . SER A 1 213 ? 6.842 15.051 -9.802 1.00 77.00 213 SER A CA 1
ATOM 1697 C C . SER A 1 213 ? 8.270 15.537 -10.056 1.00 77.00 213 SER A C 1
ATOM 1699 O O . SER A 1 213 ? 8.954 15.909 -9.101 1.00 77.00 213 SER A O 1
ATOM 1701 N N . ALA A 1 214 ? 8.716 15.578 -11.315 1.00 75.38 214 ALA A N 1
ATOM 1702 C CA . ALA A 1 214 ? 10.028 16.112 -11.678 1.00 75.38 214 ALA A CA 1
ATOM 1703 C C . ALA A 1 214 ? 10.128 17.617 -11.393 1.00 75.38 214 ALA A C 1
ATOM 1705 O O . ALA A 1 214 ? 11.082 18.049 -10.748 1.00 75.38 214 ALA A O 1
ATOM 1706 N N . ALA A 1 215 ? 9.118 18.397 -11.795 1.00 75.50 215 ALA A N 1
ATOM 1707 C CA . ALA A 1 215 ? 9.068 19.835 -11.531 1.00 75.50 215 ALA A CA 1
ATOM 1708 C C . ALA A 1 215 ? 9.054 20.134 -10.021 1.00 75.50 215 ALA A C 1
ATOM 1710 O O . ALA A 1 215 ? 9.809 20.975 -9.538 1.00 75.50 215 ALA A O 1
ATOM 1711 N N . ILE A 1 216 ? 8.253 19.390 -9.252 1.00 77.50 216 ILE A N 1
ATOM 1712 C CA . ILE A 1 216 ? 8.209 19.507 -7.790 1.00 77.50 216 ILE A CA 1
ATOM 1713 C C . ILE A 1 216 ? 9.558 19.112 -7.165 1.00 77.50 216 ILE A C 1
ATOM 1715 O O . ILE A 1 216 ? 10.038 19.796 -6.266 1.00 77.50 216 ILE A O 1
ATOM 1719 N N . SER A 1 217 ? 10.204 18.043 -7.639 1.00 76.75 217 SER A N 1
ATOM 1720 C CA . SER A 1 217 ? 11.504 17.594 -7.106 1.00 76.75 217 SER A CA 1
ATOM 1721 C C . SER A 1 217 ? 12.631 18.587 -7.400 1.00 76.75 217 SER A C 1
ATOM 1723 O O . SER A 1 217 ? 13.507 18.783 -6.555 1.00 76.75 217 SER A O 1
ATOM 1725 N N . GLN A 1 218 ? 12.582 19.251 -8.560 1.00 74.69 218 GLN A N 1
ATOM 1726 C CA . GLN A 1 218 ? 13.511 20.317 -8.928 1.00 74.69 218 GLN A CA 1
ATOM 1727 C C . GLN A 1 218 ? 13.391 21.514 -7.977 1.00 74.69 218 GLN A C 1
ATOM 1729 O O . GLN A 1 218 ? 14.403 21.958 -7.444 1.00 74.69 218 GLN A O 1
ATOM 1734 N N . VAL A 1 219 ? 12.164 21.969 -7.703 1.00 74.69 219 VAL A N 1
ATOM 1735 C CA . VAL A 1 219 ? 11.861 23.012 -6.704 1.00 74.69 219 VAL A CA 1
ATOM 1736 C C . VAL A 1 219 ? 12.362 22.598 -5.314 1.00 74.69 219 VAL A C 1
ATOM 1738 O O . VAL A 1 219 ? 13.028 23.339 -4.607 1.00 74.69 219 VAL A O 1
ATOM 1741 N N . LEU A 1 220 ? 12.159 21.344 -4.910 1.00 74.69 220 LEU A N 1
ATOM 1742 C CA . LEU A 1 220 ? 12.650 20.887 -3.607 1.00 74.69 220 LEU A CA 1
ATOM 1743 C C . LEU A 1 220 ? 14.183 20.758 -3.511 1.00 74.69 220 LEU A C 1
ATOM 1745 O O . LEU A 1 220 ? 14.679 20.465 -2.415 1.00 74.69 220 LEU A O 1
ATOM 1749 N N . GLY A 1 221 ? 14.923 20.982 -4.602 1.00 70.75 221 GLY A N 1
ATOM 1750 C CA . GLY A 1 221 ? 16.381 20.885 -4.656 1.00 70.75 221 GLY A CA 1
ATOM 1751 C C . GLY A 1 221 ? 16.900 19.447 -4.600 1.00 70.75 221 GLY A C 1
ATOM 1752 O O . GLY A 1 221 ? 18.029 19.234 -4.179 1.00 70.75 221 GLY A O 1
ATOM 1753 N N . ILE A 1 222 ? 16.079 18.459 -4.981 1.00 65.62 222 ILE A N 1
ATOM 1754 C CA . ILE A 1 222 ? 16.374 17.016 -4.839 1.00 65.62 222 ILE A CA 1
ATOM 1755 C C . ILE A 1 222 ? 16.801 16.390 -6.192 1.00 65.62 222 ILE A C 1
ATOM 1757 O O . ILE A 1 222 ? 16.966 15.179 -6.332 1.00 65.62 222 ILE A O 1
ATOM 1761 N N . GLY A 1 223 ? 17.027 17.229 -7.210 1.00 58.75 223 GLY A N 1
ATOM 1762 C CA . GLY A 1 223 ? 17.376 16.819 -8.573 1.00 58.75 223 GLY A CA 1
ATOM 1763 C C . GLY A 1 223 ? 16.164 16.360 -9.396 1.00 58.75 223 GLY A C 1
ATOM 1764 O O . GLY A 1 223 ? 15.116 16.006 -8.859 1.00 58.75 223 GLY A O 1
ATOM 1765 N N . GLY A 1 224 ? 16.298 16.363 -10.727 1.00 49.72 224 GLY A N 1
ATOM 1766 C CA . GLY A 1 224 ? 15.227 16.046 -11.690 1.00 49.72 224 GLY A CA 1
ATOM 1767 C C . GLY A 1 224 ? 14.816 14.568 -11.764 1.00 49.72 224 GLY A C 1
ATOM 1768 O O . GLY A 1 224 ? 14.356 14.117 -12.810 1.00 49.72 224 GLY A O 1
ATOM 1769 N N . ARG A 1 225 ? 15.004 13.789 -10.691 1.00 54.59 225 ARG A N 1
ATOM 1770 C CA . ARG A 1 225 ? 14.562 12.391 -10.640 1.00 54.59 225 ARG A CA 1
ATOM 1771 C C . ARG A 1 225 ? 13.029 12.353 -10.678 1.00 54.59 225 ARG A C 1
ATOM 1773 O O . ARG A 1 225 ? 12.362 13.090 -9.954 1.00 54.59 225 ARG A O 1
ATOM 1780 N N . HIS A 1 226 ? 12.459 11.475 -11.499 1.00 56.88 226 HIS A N 1
ATOM 1781 C CA . HIS A 1 226 ? 11.027 11.183 -11.463 1.00 56.88 226 HIS A CA 1
ATOM 1782 C C . HIS A 1 226 ? 10.735 10.378 -10.193 1.00 56.88 226 HIS A C 1
ATOM 1784 O O . HIS A 1 226 ? 11.109 9.216 -10.094 1.00 56.88 226 HIS A O 1
ATOM 1790 N N . THR A 1 227 ? 10.129 10.995 -9.182 1.00 55.50 227 THR A N 1
ATOM 1791 C CA . THR A 1 227 ? 10.071 10.431 -7.821 1.00 55.50 227 THR A CA 1
ATOM 1792 C C . THR A 1 227 ? 8.697 9.891 -7.428 1.00 55.50 227 THR A C 1
ATOM 1794 O O . THR A 1 227 ? 8.561 9.253 -6.385 1.00 55.50 227 THR A O 1
ATOM 1797 N N . GLN A 1 228 ? 7.693 10.077 -8.288 1.00 54.78 228 GLN A N 1
ATOM 1798 C CA . GLN A 1 228 ? 6.274 9.881 -7.991 1.00 54.78 228 GLN A CA 1
ATOM 1799 C C . GLN A 1 228 ? 5.918 8.514 -7.383 1.00 54.78 228 GLN A C 1
ATOM 1801 O O . GLN A 1 228 ? 5.157 8.459 -6.424 1.00 54.78 228 GLN A O 1
ATOM 1806 N N . PHE A 1 229 ? 6.501 7.429 -7.898 1.00 56.00 229 PHE A N 1
ATOM 1807 C CA . PHE A 1 229 ? 6.359 6.078 -7.328 1.00 56.00 229 PHE A CA 1
ATOM 1808 C C . PHE A 1 229 ? 7.662 5.498 -6.821 1.00 56.00 229 PHE A C 1
ATOM 1810 O O . PHE A 1 229 ? 7.690 4.383 -6.306 1.00 56.00 229 PHE A O 1
ATOM 1817 N N . HIS A 1 230 ? 8.746 6.248 -6.970 1.00 58.75 230 HIS A N 1
ATOM 1818 C CA . HIS A 1 230 ? 10.003 5.824 -6.414 1.00 58.75 230 HIS A CA 1
ATOM 1819 C C . HIS A 1 230 ? 9.908 6.053 -4.910 1.00 58.75 230 HIS A C 1
ATOM 1821 O O . HIS A 1 230 ? 9.893 5.063 -4.218 1.00 58.75 230 HIS A O 1
ATOM 1827 N N . ASN A 1 231 ? 9.639 7.252 -4.396 1.00 67.12 231 ASN A N 1
ATOM 1828 C CA . ASN A 1 231 ? 9.657 7.621 -2.966 1.00 67.12 231 ASN A CA 1
ATOM 1829 C C . ASN A 1 231 ? 9.116 6.605 -1.931 1.00 67.12 231 ASN A C 1
ATOM 1831 O O . ASN A 1 231 ? 9.891 5.801 -1.410 1.00 67.12 231 ASN A O 1
ATOM 1835 N N . LEU A 1 232 ? 7.829 6.679 -1.575 1.00 75.56 232 LEU A N 1
ATOM 1836 C CA . LEU A 1 232 ? 7.164 5.805 -0.611 1.00 75.56 232 LEU A CA 1
ATOM 1837 C C . LEU A 1 232 ? 5.803 5.392 -1.179 1.00 75.56 232 LEU A C 1
ATOM 1839 O O . LEU A 1 232 ? 5.005 6.222 -1.605 1.00 75.56 232 LEU A O 1
ATOM 1843 N N . LEU A 1 233 ? 5.546 4.088 -1.211 1.00 82.69 233 LEU A N 1
ATOM 1844 C CA . LEU A 1 233 ? 4.381 3.528 -1.891 1.00 82.69 233 LEU A CA 1
ATOM 1845 C C . LEU A 1 233 ? 3.123 3.640 -1.022 1.00 82.69 233 LEU A C 1
ATOM 1847 O O . LEU A 1 233 ? 3.161 3.388 0.183 1.00 82.69 233 LEU A O 1
ATOM 1851 N N . TYR A 1 234 ? 1.995 3.977 -1.649 1.00 86.75 234 TYR A N 1
ATOM 1852 C CA . TYR A 1 234 ? 0.701 4.083 -0.979 1.00 86.75 234 TYR A CA 1
ATOM 1853 C C . TYR A 1 234 ? -0.011 2.724 -0.908 1.00 86.75 234 TYR A C 1
ATOM 1855 O O . TYR A 1 234 ? -0.261 2.101 -1.935 1.00 86.75 234 TYR A O 1
ATOM 1863 N N . PHE A 1 235 ? -0.376 2.269 0.294 1.00 89.94 235 PHE A N 1
ATOM 1864 C CA . PHE A 1 235 ? -1.070 0.985 0.524 1.00 89.94 235 PHE A CA 1
ATOM 1865 C C . PHE A 1 235 ? -2.513 1.156 1.031 1.00 89.94 235 PHE A C 1
ATOM 1867 O O . PHE A 1 235 ? -3.111 0.203 1.536 1.00 89.94 235 PHE A O 1
ATOM 1874 N N . GLY A 1 236 ? -3.071 2.363 0.903 1.00 91.38 236 GLY A N 1
ATOM 1875 C CA . GLY A 1 236 ? -4.384 2.728 1.432 1.00 91.38 236 GLY A CA 1
ATOM 1876 C C . GLY A 1 236 ? -4.325 3.217 2.880 1.00 91.38 236 GLY A C 1
ATOM 1877 O O . GLY A 1 236 ? -3.452 2.823 3.661 1.00 91.38 236 GLY A O 1
ATOM 1878 N N . VAL A 1 237 ? -5.273 4.072 3.264 1.00 91.31 237 VAL A N 1
ATOM 1879 C CA . VAL A 1 237 ? -5.295 4.714 4.591 1.00 91.31 237 VAL A CA 1
ATOM 1880 C C . VAL A 1 237 ? -5.420 3.698 5.732 1.00 91.31 237 VAL A C 1
ATOM 1882 O O . VAL A 1 237 ? -4.834 3.884 6.795 1.00 91.31 237 VAL A O 1
ATOM 1885 N N . ILE A 1 238 ? -6.149 2.596 5.518 1.00 92.69 238 ILE A N 1
ATOM 1886 C CA . ILE A 1 238 ? -6.352 1.561 6.539 1.00 92.69 238 ILE A CA 1
ATOM 1887 C C . ILE A 1 238 ? -5.021 0.874 6.857 1.00 92.69 238 ILE A C 1
ATOM 1889 O O . ILE A 1 238 ? -4.680 0.703 8.026 1.00 92.69 238 ILE A O 1
ATOM 1893 N N . SER A 1 239 ? -4.228 0.544 5.836 1.00 92.19 239 SER A N 1
ATOM 1894 C CA . SER A 1 239 ? -2.891 -0.032 6.011 1.00 92.19 239 SER A CA 1
ATOM 1895 C C . SER A 1 239 ? -1.983 0.898 6.816 1.00 92.19 239 SER A C 1
ATOM 1897 O O . SER A 1 239 ? -1.326 0.464 7.761 1.00 92.19 239 SER A O 1
ATOM 1899 N N . VAL A 1 240 ? -2.002 2.195 6.488 1.00 88.62 240 VAL A N 1
ATOM 1900 C CA . VAL A 1 240 ? -1.256 3.230 7.219 1.00 88.62 240 VAL A CA 1
ATOM 1901 C C . VAL A 1 240 ? -1.656 3.260 8.696 1.00 88.62 240 VAL A C 1
ATOM 1903 O O . VAL A 1 240 ? -0.786 3.305 9.564 1.00 88.62 240 VAL A O 1
ATOM 1906 N N . ILE A 1 241 ? -2.954 3.178 8.993 1.00 88.00 241 ILE A N 1
ATOM 1907 C CA . ILE A 1 241 ? -3.467 3.160 10.367 1.00 88.00 241 ILE A CA 1
ATOM 1908 C C . ILE A 1 241 ? -2.929 1.962 11.140 1.00 88.00 241 ILE A C 1
ATOM 1910 O O . ILE A 1 241 ? -2.416 2.139 12.239 1.00 88.00 241 ILE A O 1
ATOM 1914 N N . PHE A 1 242 ? -2.997 0.752 10.583 1.00 91.75 242 PHE A N 1
ATOM 1915 C CA . PHE A 1 242 ? -2.507 -0.439 11.282 1.00 91.75 242 PHE A CA 1
ATOM 1916 C C . PHE A 1 242 ? -0.995 -0.407 11.513 1.00 91.75 242 PHE A C 1
ATOM 1918 O O . PHE A 1 242 ? -0.542 -0.770 12.600 1.00 91.75 242 PHE A O 1
ATOM 1925 N N . ILE A 1 243 ? -0.209 0.070 10.544 1.00 90.88 243 ILE A N 1
ATOM 1926 C CA . ILE A 1 243 ? 1.236 0.272 10.732 1.00 90.88 243 ILE A CA 1
ATOM 1927 C C . ILE A 1 243 ? 1.483 1.290 11.848 1.00 90.88 243 ILE A C 1
ATOM 1929 O O . ILE A 1 243 ? 2.314 1.063 12.723 1.00 90.88 243 ILE A O 1
ATOM 1933 N N . TYR A 1 244 ? 0.732 2.387 11.867 1.00 88.31 244 TYR A N 1
ATOM 1934 C CA . TYR A 1 244 ? 0.899 3.418 12.879 1.00 88.31 244 TYR A CA 1
ATOM 1935 C C . TYR A 1 244 ? 0.499 2.944 14.285 1.00 88.31 244 TYR A C 1
ATOM 1937 O O . TYR A 1 244 ? 1.248 3.134 15.241 1.00 88.31 244 TYR A O 1
ATOM 1945 N N . LEU A 1 245 ? -0.639 2.257 14.418 1.00 89.38 245 LEU A N 1
ATOM 1946 C CA . LEU A 1 245 ? -1.047 1.619 15.673 1.00 89.38 245 LEU A CA 1
ATOM 1947 C C . LEU A 1 245 ? 0.019 0.629 16.166 1.00 89.38 245 LEU A C 1
ATOM 1949 O O . LEU A 1 245 ? 0.272 0.534 17.368 1.00 89.38 245 LEU A O 1
ATOM 1953 N N . SER A 1 246 ? 0.685 -0.060 15.238 1.00 91.56 246 SER A N 1
ATOM 1954 C CA . SER A 1 246 ? 1.816 -0.936 15.550 1.00 91.56 246 SER A CA 1
ATOM 1955 C C . SER A 1 246 ? 3.021 -0.153 16.075 1.00 91.56 246 SER A C 1
ATOM 1957 O O . SER A 1 246 ? 3.598 -0.560 17.078 1.00 91.56 246 SER A O 1
ATOM 1959 N N . LEU A 1 247 ? 3.368 0.987 15.465 1.00 91.19 247 LEU A N 1
ATOM 1960 C CA . LEU A 1 247 ? 4.449 1.880 15.914 1.00 91.19 247 LEU A CA 1
ATOM 1961 C C . LEU A 1 247 ? 4.177 2.531 17.277 1.00 91.19 247 LEU A C 1
ATOM 1963 O O . LEU A 1 247 ? 5.118 2.843 17.997 1.00 91.19 247 LEU A O 1
ATOM 1967 N N . LEU A 1 248 ? 2.912 2.701 17.663 1.00 88.50 248 LEU A N 1
ATOM 1968 C CA . LEU A 1 248 ? 2.539 3.144 19.011 1.00 88.50 248 LEU A CA 1
ATOM 1969 C C . LEU A 1 248 ? 2.521 2.010 20.049 1.00 88.50 248 LEU A C 1
ATOM 1971 O O . LEU A 1 248 ? 2.161 2.238 21.202 1.00 88.50 248 LEU A O 1
ATOM 1975 N N . GLY A 1 249 ? 2.871 0.783 19.654 1.00 85.25 249 GLY A N 1
ATOM 1976 C CA . GLY A 1 249 ? 2.883 -0.379 20.541 1.00 85.25 249 GLY A CA 1
ATOM 1977 C C . GLY A 1 249 ? 1.493 -0.898 20.921 1.00 85.25 249 GLY A C 1
ATOM 1978 O O . GLY A 1 249 ? 1.392 -1.780 21.771 1.00 85.25 249 GLY A O 1
ATOM 1979 N N . ALA A 1 250 ? 0.422 -0.407 20.285 1.00 85.94 250 ALA A N 1
ATOM 1980 C CA . ALA A 1 250 ? -0.955 -0.771 20.631 1.00 85.94 250 ALA A CA 1
ATOM 1981 C C . ALA A 1 250 ? -1.288 -2.242 20.322 1.00 85.94 250 ALA A C 1
ATOM 1983 O O . ALA A 1 250 ? -2.168 -2.824 20.948 1.00 85.94 250 ALA A O 1
ATOM 1984 N N . LEU A 1 251 ? -0.570 -2.843 19.367 1.00 87.62 251 LEU A N 1
ATOM 1985 C CA . LEU A 1 251 ? -0.798 -4.206 18.870 1.00 87.62 251 LEU A CA 1
ATOM 1986 C C . LEU A 1 251 ? 0.276 -5.203 19.349 1.00 87.62 251 LEU A C 1
ATOM 1988 O O . LEU A 1 251 ? 0.438 -6.273 18.772 1.00 87.62 251 LEU A O 1
ATOM 1992 N N . GLY A 1 252 ? 1.018 -4.856 20.407 1.00 86.56 252 GLY A N 1
ATOM 1993 C CA . GLY A 1 252 ? 2.014 -5.723 21.041 1.00 86.56 252 GLY A CA 1
ATOM 1994 C C . GLY A 1 252 ? 3.439 -5.597 20.485 1.00 86.56 252 GLY A C 1
ATOM 1995 O O . GLY A 1 252 ? 3.686 -5.071 19.399 1.00 86.56 252 GLY A O 1
ATOM 1996 N N . THR A 1 253 ? 4.411 -6.107 21.251 1.00 88.81 253 THR A N 1
ATOM 1997 C CA . THR A 1 253 ? 5.851 -5.893 21.010 1.00 88.81 253 THR A CA 1
ATOM 1998 C C . THR A 1 253 ? 6.341 -6.471 19.685 1.00 88.81 253 THR A C 1
ATOM 2000 O O . THR A 1 253 ? 7.154 -5.848 19.014 1.00 88.81 253 THR A O 1
ATOM 2003 N N . ARG A 1 254 ? 5.837 -7.641 19.268 1.00 90.12 254 ARG A N 1
ATOM 2004 C CA . ARG A 1 254 ? 6.270 -8.280 18.011 1.00 90.12 254 ARG A CA 1
ATOM 2005 C C . ARG A 1 254 ? 5.908 -7.433 16.793 1.00 90.12 254 ARG A C 1
ATOM 2007 O O . ARG A 1 254 ? 6.742 -7.244 15.910 1.00 90.12 254 ARG A O 1
ATOM 2014 N N . VAL A 1 255 ? 4.680 -6.915 16.764 1.00 91.94 255 VAL A N 1
ATOM 2015 C CA . VAL A 1 255 ? 4.200 -6.056 15.675 1.00 91.94 255 VAL A CA 1
ATOM 2016 C C . VAL A 1 255 ? 4.924 -4.715 15.703 1.00 91.94 255 VAL A C 1
ATOM 2018 O O . VAL A 1 255 ? 5.334 -4.230 14.656 1.00 91.94 255 VAL A O 1
ATOM 2021 N N . PHE A 1 256 ? 5.169 -4.162 16.894 1.00 93.31 256 PHE A N 1
ATOM 2022 C CA . PHE A 1 256 ? 5.969 -2.950 17.077 1.00 93.31 256 PHE A CA 1
ATOM 2023 C C . PHE A 1 256 ? 7.390 -3.090 16.511 1.00 93.31 256 PHE A C 1
ATOM 2025 O O . PHE A 1 256 ? 7.810 -2.261 15.708 1.00 93.31 256 PHE A O 1
ATOM 2032 N N . THR A 1 257 ? 8.114 -4.164 16.849 1.00 93.06 257 THR A N 1
ATOM 2033 C CA . THR A 1 257 ? 9.464 -4.413 16.316 1.00 93.06 257 THR A CA 1
ATOM 2034 C C . THR A 1 257 ? 9.455 -4.540 14.793 1.00 93.06 257 THR A C 1
ATOM 2036 O O . THR A 1 257 ? 10.311 -3.963 14.123 1.00 93.06 257 THR A O 1
ATOM 2039 N N . LEU A 1 258 ? 8.475 -5.254 14.229 1.00 93.25 258 LEU A N 1
ATOM 2040 C CA . LEU A 1 258 ? 8.367 -5.411 12.779 1.00 93.25 258 LEU A CA 1
ATOM 2041 C C . LEU A 1 258 ? 7.983 -4.097 12.076 1.00 93.25 258 LEU A C 1
ATOM 2043 O O . LEU A 1 258 ? 8.502 -3.805 11.000 1.00 93.25 258 LEU A O 1
ATOM 2047 N N . ALA A 1 259 ? 7.136 -3.273 12.695 1.00 93.75 259 ALA A N 1
ATOM 2048 C CA . ALA A 1 259 ? 6.777 -1.955 12.183 1.00 93.75 259 ALA A CA 1
ATOM 2049 C C . ALA A 1 259 ? 7.972 -0.989 12.203 1.00 93.75 259 ALA A C 1
ATOM 2051 O O . ALA A 1 259 ? 8.177 -0.255 11.238 1.00 93.75 259 ALA A O 1
ATOM 2052 N N . ILE A 1 260 ? 8.807 -1.035 13.248 1.00 93.44 260 ILE A N 1
ATOM 2053 C CA . ILE A 1 260 ? 10.073 -0.291 13.299 1.00 93.44 260 ILE A CA 1
ATOM 2054 C C . ILE A 1 260 ? 11.001 -0.733 12.169 1.00 93.44 260 ILE A C 1
ATOM 2056 O O . ILE A 1 260 ? 11.503 0.112 11.431 1.00 93.44 260 ILE A O 1
ATOM 2060 N N . LEU A 1 261 ? 11.198 -2.045 11.992 1.00 91.81 261 LEU A N 1
ATOM 2061 C CA . LEU A 1 261 ? 12.009 -2.568 10.892 1.00 91.81 261 LEU A CA 1
ATOM 2062 C C . LEU A 1 261 ? 11.469 -2.084 9.540 1.00 91.81 261 LEU A C 1
ATOM 2064 O O . LEU A 1 261 ? 12.228 -1.580 8.719 1.00 91.81 261 LEU A O 1
ATOM 2068 N N . THR A 1 262 ? 10.153 -2.167 9.340 1.00 91.75 262 THR A N 1
ATOM 2069 C CA . THR A 1 262 ? 9.477 -1.676 8.132 1.00 91.75 262 THR A CA 1
ATOM 2070 C C . THR A 1 262 ? 9.783 -0.202 7.880 1.00 91.75 262 THR A C 1
ATOM 2072 O O . THR A 1 262 ? 10.130 0.155 6.756 1.00 91.75 262 THR A O 1
ATOM 2075 N N . LEU A 1 263 ? 9.707 0.643 8.914 1.00 89.25 263 LEU A N 1
ATOM 2076 C CA . LEU A 1 263 ? 10.022 2.067 8.822 1.00 89.25 263 LEU A CA 1
ATOM 2077 C C . LEU A 1 263 ? 11.486 2.296 8.426 1.00 89.25 263 LEU A C 1
ATOM 2079 O O . LEU A 1 263 ? 11.736 3.070 7.507 1.00 89.25 263 LEU A O 1
ATOM 2083 N N . PHE A 1 264 ? 12.437 1.597 9.053 1.00 88.44 264 PHE A N 1
ATOM 2084 C CA . PHE A 1 264 ? 13.862 1.708 8.720 1.00 88.44 264 PHE A CA 1
ATOM 2085 C C . PHE A 1 264 ? 14.152 1.348 7.258 1.00 88.44 264 PHE A C 1
ATOM 2087 O O . PHE A 1 264 ? 14.854 2.090 6.569 1.00 88.44 264 PHE A O 1
ATOM 2094 N N . VAL A 1 265 ? 13.569 0.258 6.749 1.00 88.50 265 VAL A N 1
ATOM 2095 C CA . VAL A 1 265 ? 13.733 -0.119 5.335 1.00 88.50 265 VAL A CA 1
ATOM 2096 C C . VAL A 1 265 ? 13.038 0.890 4.411 1.00 88.50 265 VAL A C 1
ATOM 2098 O O . VAL A 1 265 ? 13.606 1.286 3.397 1.00 88.50 265 VAL A O 1
ATOM 2101 N N . ALA A 1 266 ? 11.849 1.378 4.782 1.00 86.25 266 ALA A N 1
ATOM 2102 C CA . ALA A 1 266 ? 11.069 2.325 3.978 1.00 86.25 266 ALA A CA 1
ATOM 2103 C C . ALA A 1 266 ? 11.749 3.687 3.787 1.00 86.25 266 ALA A C 1
ATOM 2105 O O . ALA A 1 266 ? 11.613 4.298 2.729 1.00 86.25 266 ALA A O 1
ATOM 2106 N N . ILE A 1 267 ? 12.477 4.169 4.797 1.00 81.56 267 ILE A N 1
ATOM 2107 C CA . ILE A 1 267 ? 13.164 5.470 4.750 1.00 81.56 267 ILE A CA 1
ATOM 2108 C C . ILE A 1 267 ? 14.579 5.391 4.165 1.00 81.56 267 ILE A C 1
ATOM 2110 O O . ILE A 1 267 ? 15.150 6.430 3.835 1.00 81.56 267 ILE A O 1
ATOM 2114 N N . THR A 1 268 ? 15.130 4.182 4.015 1.00 80.56 268 THR A N 1
ATOM 2115 C CA . THR A 1 268 ? 16.442 3.925 3.394 1.00 80.56 268 THR A CA 1
ATOM 2116 C C . THR A 1 268 ? 16.560 4.588 2.011 1.00 80.56 268 THR A C 1
ATOM 2118 O O . THR A 1 268 ? 17.455 5.407 1.826 1.00 80.56 268 THR A O 1
ATOM 2121 N N . PRO A 1 269 ? 15.642 4.368 1.046 1.00 75.81 269 PRO A N 1
ATOM 2122 C CA . PRO A 1 269 ? 15.752 4.991 -0.276 1.00 75.81 269 PRO A CA 1
ATOM 2123 C C . PRO A 1 269 ? 15.415 6.496 -0.285 1.00 75.81 269 PRO A C 1
ATOM 2125 O O . PRO A 1 269 ? 15.429 7.117 -1.347 1.00 75.81 269 PRO A O 1
ATOM 2128 N N . LEU A 1 270 ? 15.046 7.076 0.866 1.00 74.94 270 LEU A N 1
ATOM 2129 C CA . LEU A 1 270 ? 14.791 8.511 1.028 1.00 74.94 270 LEU A CA 1
ATOM 2130 C C . LEU A 1 270 ? 15.998 9.257 1.609 1.00 74.94 270 LEU A C 1
ATOM 2132 O O . LEU A 1 270 ? 15.945 10.482 1.714 1.00 74.94 270 LEU A O 1
ATOM 2136 N N . TYR A 1 271 ? 17.050 8.537 2.020 1.00 73.38 271 TYR A N 1
ATOM 2137 C CA . TYR A 1 271 ? 18.222 9.090 2.706 1.00 73.38 271 TYR A CA 1
ATOM 2138 C C . TYR A 1 271 ? 17.858 9.919 3.953 1.00 73.38 271 TYR A C 1
ATOM 2140 O O . TYR A 1 271 ? 18.568 10.846 4.333 1.00 73.38 271 TYR A O 1
ATOM 2148 N N . LEU A 1 272 ? 16.734 9.594 4.613 1.00 75.38 272 LEU A N 1
ATOM 2149 C CA . LEU A 1 272 ? 16.279 10.322 5.807 1.00 75.38 272 LEU A CA 1
ATOM 2150 C C . LEU A 1 272 ? 17.187 10.045 7.015 1.00 75.38 272 LEU A C 1
ATOM 2152 O O . LEU A 1 272 ? 17.387 10.913 7.860 1.00 75.38 272 LEU A O 1
ATOM 2156 N N . ILE A 1 273 ? 17.737 8.828 7.083 1.00 80.06 273 ILE A N 1
ATOM 2157 C CA . ILE A 1 273 ? 18.747 8.417 8.061 1.00 80.06 273 ILE A CA 1
ATOM 2158 C C . ILE A 1 273 ? 19.941 7.869 7.276 1.00 80.06 273 ILE A C 1
ATOM 2160 O O . ILE A 1 273 ? 19.959 6.700 6.882 1.00 80.06 273 ILE A O 1
ATOM 2164 N N . GLN A 1 274 ? 20.932 8.727 7.026 1.00 76.62 274 GLN A N 1
ATOM 2165 C CA . GLN A 1 274 ? 22.084 8.399 6.182 1.00 76.62 274 GLN A CA 1
ATOM 2166 C C . GLN A 1 274 ? 22.829 7.128 6.637 1.00 76.62 274 GLN A C 1
ATOM 2168 O O . GLN A 1 274 ? 22.992 6.241 5.802 1.00 76.62 274 GLN A O 1
ATOM 2173 N N . PRO A 1 275 ? 23.152 6.927 7.936 1.00 81.88 275 PRO A N 1
ATOM 2174 C CA . PRO A 1 275 ? 23.865 5.719 8.365 1.00 81.88 275 PRO A CA 1
ATOM 2175 C C . PRO A 1 275 ? 23.130 4.411 8.047 1.00 81.88 275 PRO A C 1
ATOM 2177 O O . PRO A 1 275 ? 23.757 3.398 7.760 1.00 81.88 275 PRO A O 1
ATOM 2180 N N . VAL A 1 276 ? 21.793 4.419 8.072 1.00 80.56 276 VAL A N 1
ATOM 2181 C CA . VAL A 1 276 ? 20.989 3.243 7.702 1.00 80.56 276 VAL A CA 1
ATOM 2182 C C . VAL A 1 276 ? 21.126 2.971 6.206 1.00 80.56 276 VAL A C 1
ATOM 2184 O O . VAL A 1 276 ? 21.328 1.829 5.803 1.00 80.56 276 VAL A O 1
ATOM 2187 N N . SER A 1 277 ? 21.077 4.028 5.397 1.00 77.38 277 SER A N 1
ATOM 2188 C CA . SER A 1 277 ? 21.247 3.949 3.942 1.00 77.38 277 SER A CA 1
ATOM 2189 C C . SER A 1 277 ? 22.628 3.412 3.570 1.00 77.38 277 SER A C 1
ATOM 2191 O O . SER A 1 277 ? 22.736 2.529 2.722 1.00 77.38 277 SER A O 1
ATOM 2193 N N . ASP A 1 278 ? 23.669 3.862 4.269 1.00 78.25 278 ASP A N 1
ATOM 2194 C CA . ASP A 1 278 ? 25.043 3.406 4.064 1.00 78.25 278 ASP A CA 1
ATOM 2195 C C . ASP A 1 278 ? 25.216 1.928 4.438 1.00 78.25 278 ASP A C 1
ATOM 2197 O O . ASP A 1 278 ? 25.802 1.168 3.669 1.00 78.25 278 ASP A O 1
ATOM 2201 N N . ILE A 1 279 ? 24.645 1.481 5.565 1.00 82.00 279 ILE A N 1
ATOM 2202 C CA . ILE A 1 279 ? 24.649 0.058 5.949 1.00 82.00 279 ILE A CA 1
ATOM 2203 C C . ILE A 1 279 ? 23.968 -0.791 4.870 1.00 82.00 279 ILE A C 1
ATOM 2205 O O . ILE A 1 279 ? 24.508 -1.824 4.475 1.00 82.00 279 ILE A O 1
ATOM 2209 N N . PHE A 1 280 ? 22.811 -0.359 4.360 1.00 77.00 280 PHE A N 1
ATOM 2210 C CA . PHE A 1 280 ? 22.125 -1.057 3.270 1.00 77.00 280 PHE A CA 1
ATOM 2211 C C . PHE A 1 280 ? 22.982 -1.128 2.003 1.00 77.00 280 PHE A C 1
ATOM 2213 O O . PHE A 1 280 ? 23.080 -2.193 1.398 1.00 77.00 280 PHE A O 1
ATOM 2220 N N . ASN A 1 281 ? 23.638 -0.030 1.629 1.00 74.50 281 ASN A N 1
ATOM 2221 C CA . ASN A 1 281 ? 24.518 0.013 0.463 1.00 74.50 281 ASN A CA 1
ATOM 2222 C C . ASN A 1 281 ? 25.726 -0.923 0.620 1.00 74.50 281 ASN A C 1
ATOM 2224 O O . ASN A 1 281 ? 26.062 -1.637 -0.321 1.00 74.50 281 ASN A O 1
ATOM 2228 N N . VAL A 1 282 ? 26.334 -0.982 1.809 1.00 79.56 282 VAL A N 1
ATOM 2229 C CA . VAL A 1 282 ? 27.449 -1.897 2.105 1.00 79.56 282 VAL A CA 1
ATOM 2230 C C . VAL A 1 282 ? 27.000 -3.357 2.045 1.00 79.56 282 VAL A C 1
ATOM 2232 O O . VAL A 1 282 ? 27.667 -4.174 1.417 1.00 79.56 282 VAL A O 1
ATOM 2235 N N . LEU A 1 283 ? 25.859 -3.693 2.656 1.00 80.25 283 LEU A N 1
ATOM 2236 C CA . LEU A 1 283 ? 25.338 -5.065 2.676 1.00 80.25 283 LEU A CA 1
ATOM 2237 C C . LEU A 1 283 ? 24.922 -5.572 1.291 1.00 80.25 283 LEU A C 1
ATOM 2239 O O . LEU A 1 283 ? 24.947 -6.778 1.050 1.00 80.25 283 LEU A O 1
ATOM 2243 N N . LEU A 1 284 ? 24.502 -4.669 0.405 1.00 76.50 284 LEU A N 1
ATOM 2244 C CA . LEU A 1 284 ? 24.012 -5.007 -0.929 1.00 76.50 284 LEU A CA 1
ATOM 2245 C C . LEU A 1 284 ? 25.071 -4.845 -2.020 1.00 76.50 284 LEU A C 1
ATOM 2247 O O . LEU A 1 284 ? 24.774 -5.146 -3.171 1.00 76.50 284 LEU A O 1
ATOM 2251 N N . PHE A 1 285 ? 26.290 -4.402 -1.704 1.00 71.00 285 PHE A N 1
ATOM 2252 C CA . PHE A 1 285 ? 27.367 -4.279 -2.684 1.00 71.00 285 PHE A CA 1
ATOM 2253 C C . PHE A 1 285 ? 27.750 -5.651 -3.279 1.00 71.00 285 PHE A C 1
ATOM 2255 O O . PHE A 1 285 ? 27.917 -6.610 -2.522 1.00 71.00 285 PHE A O 1
ATOM 2262 N N . PRO A 1 286 ? 27.918 -5.786 -4.615 1.00 66.50 286 PRO A N 1
ATOM 2263 C CA . PRO A 1 286 ? 27.854 -4.756 -5.669 1.00 66.50 286 PRO A CA 1
ATOM 2264 C C . PRO A 1 286 ? 26.455 -4.536 -6.283 1.00 66.50 286 PRO A C 1
ATOM 2266 O O . PRO A 1 286 ? 26.294 -3.728 -7.191 1.00 66.50 286 PRO A O 1
ATOM 2269 N N . ALA A 1 287 ? 25.426 -5.234 -5.809 1.00 70.81 287 ALA A N 1
ATOM 2270 C CA . ALA A 1 287 ? 24.044 -5.160 -6.286 1.00 70.81 287 ALA A CA 1
ATOM 2271 C C . ALA A 1 287 ? 23.252 -3.946 -5.743 1.00 70.81 287 ALA A C 1
ATOM 2273 O O . ALA A 1 287 ? 22.048 -4.052 -5.505 1.00 70.81 287 ALA A O 1
ATOM 2274 N N . ILE A 1 288 ? 23.895 -2.789 -5.540 1.00 72.75 288 ILE A N 1
ATOM 2275 C CA . ILE A 1 288 ? 23.246 -1.598 -4.968 1.00 72.75 288 ILE A CA 1
ATOM 2276 C C . ILE A 1 288 ? 22.172 -1.084 -5.933 1.00 72.75 288 ILE A C 1
ATOM 2278 O O . ILE A 1 288 ? 22.471 -0.649 -7.044 1.00 72.75 288 ILE A O 1
ATOM 2282 N N . HIS A 1 289 ? 20.906 -1.123 -5.510 1.00 75.75 289 HIS A N 1
ATOM 2283 C CA . HIS A 1 289 ? 19.794 -0.576 -6.283 1.00 75.75 289 HIS A CA 1
ATOM 2284 C C . HIS A 1 289 ? 18.599 -0.233 -5.383 1.00 75.75 289 HIS A C 1
ATOM 2286 O O . HIS A 1 289 ? 18.143 -1.073 -4.606 1.00 75.75 289 HIS A O 1
ATOM 2292 N N . ASP A 1 290 ? 18.003 0.950 -5.567 1.00 75.19 290 ASP A N 1
ATOM 2293 C CA . ASP A 1 290 ? 16.863 1.457 -4.774 1.00 75.19 290 ASP A CA 1
ATOM 2294 C C . ASP A 1 290 ? 15.622 0.544 -4.795 1.00 75.19 290 ASP A C 1
ATOM 2296 O O . ASP A 1 290 ? 14.727 0.662 -3.959 1.00 75.19 290 ASP A O 1
ATOM 2300 N N . ILE A 1 291 ? 15.546 -0.382 -5.754 1.00 79.12 291 ILE A N 1
ATOM 2301 C CA . ILE A 1 291 ? 14.433 -1.336 -5.872 1.00 79.12 291 ILE A CA 1
ATOM 2302 C C . ILE A 1 291 ? 14.428 -2.374 -4.748 1.00 79.12 291 ILE A C 1
ATOM 2304 O O . ILE A 1 291 ? 13.359 -2.849 -4.359 1.00 79.12 291 ILE A O 1
ATOM 2308 N N . ILE A 1 292 ? 15.606 -2.706 -4.215 1.00 85.44 292 ILE A N 1
ATOM 2309 C CA . ILE A 1 292 ? 15.765 -3.708 -3.163 1.00 85.44 292 ILE A CA 1
ATOM 2310 C C . ILE A 1 292 ? 15.054 -3.257 -1.884 1.00 85.44 292 ILE A C 1
ATOM 2312 O O . ILE A 1 292 ? 14.110 -3.943 -1.482 1.00 85.44 292 ILE A O 1
ATOM 2316 N N . PRO A 1 293 ? 15.399 -2.105 -1.267 1.00 85.00 293 PRO A N 1
ATOM 2317 C CA . PRO A 1 293 ? 14.694 -1.657 -0.073 1.00 85.00 293 PRO A CA 1
ATOM 2318 C C . PRO A 1 293 ? 13.206 -1.403 -0.345 1.00 85.00 293 PRO A C 1
ATOM 2320 O O . PRO A 1 293 ? 12.385 -1.768 0.486 1.00 85.00 293 PRO A O 1
ATOM 2323 N N . ARG A 1 294 ? 12.810 -0.900 -1.525 1.00 85.19 294 ARG A N 1
ATOM 2324 C CA . ARG A 1 294 ? 11.384 -0.696 -1.865 1.00 85.19 294 ARG A CA 1
ATOM 2325 C C . ARG A 1 294 ? 10.575 -1.992 -1.863 1.00 85.19 294 ARG A C 1
ATOM 2327 O O . ARG A 1 294 ? 9.493 -2.050 -1.277 1.00 85.19 294 ARG A O 1
ATOM 2334 N N . THR A 1 295 ? 11.102 -3.032 -2.503 1.00 89.81 295 THR A N 1
ATOM 2335 C CA . THR A 1 295 ? 10.442 -4.342 -2.561 1.00 89.81 295 THR A CA 1
ATOM 2336 C C . THR A 1 295 ? 10.382 -4.965 -1.173 1.00 89.81 295 THR A C 1
ATOM 2338 O O . THR A 1 295 ? 9.326 -5.435 -0.753 1.00 89.81 295 THR A O 1
ATOM 2341 N N . LEU A 1 296 ? 11.475 -4.886 -0.408 1.00 90.81 296 LEU A N 1
ATOM 2342 C CA . LEU A 1 296 ? 11.500 -5.348 0.978 1.00 90.81 296 LEU A CA 1
ATOM 2343 C C . LEU A 1 296 ? 10.482 -4.611 1.848 1.00 90.81 296 LEU A C 1
ATOM 2345 O O . LEU A 1 296 ? 9.748 -5.264 2.584 1.00 90.81 296 LEU A O 1
ATOM 2349 N N . THR A 1 297 ? 10.364 -3.287 1.727 1.00 90.88 297 THR A N 1
ATOM 2350 C CA . THR A 1 297 ? 9.334 -2.504 2.418 1.00 90.88 297 THR A CA 1
ATOM 2351 C C . THR A 1 297 ? 7.934 -2.999 2.085 1.00 90.88 297 THR A C 1
ATOM 2353 O O . THR A 1 297 ? 7.132 -3.156 2.998 1.00 90.88 297 THR A O 1
ATOM 2356 N N . ALA A 1 298 ? 7.628 -3.297 0.819 1.00 92.31 298 ALA A N 1
ATOM 2357 C CA . ALA A 1 298 ? 6.309 -3.801 0.441 1.00 92.31 298 ALA A CA 1
ATOM 2358 C C . ALA A 1 298 ? 5.985 -5.148 1.115 1.00 92.31 298 ALA A C 1
ATOM 2360 O O . ALA A 1 298 ? 4.916 -5.303 1.710 1.00 92.31 298 ALA A O 1
ATOM 2361 N N . PHE A 1 299 ? 6.921 -6.103 1.102 1.00 94.44 299 PHE A N 1
ATOM 2362 C CA . PHE A 1 299 ? 6.745 -7.386 1.793 1.00 94.44 299 PHE A CA 1
ATOM 2363 C C . PHE A 1 299 ? 6.687 -7.232 3.322 1.00 94.44 299 PHE A C 1
ATOM 2365 O O . PHE A 1 299 ? 5.882 -7.901 3.971 1.00 94.44 299 PHE A O 1
ATOM 2372 N N . LEU A 1 300 ? 7.486 -6.334 3.904 1.00 94.25 300 LEU A N 1
ATOM 2373 C CA . LEU A 1 300 ? 7.483 -6.040 5.340 1.00 94.25 300 LEU A CA 1
ATOM 2374 C C . LEU A 1 300 ? 6.194 -5.348 5.792 1.00 94.25 300 LEU A C 1
ATOM 2376 O O . LEU A 1 300 ? 5.683 -5.670 6.863 1.00 94.25 300 LEU A O 1
ATOM 2380 N N . ILE A 1 301 ? 5.618 -4.466 4.971 1.00 94.06 301 ILE A N 1
ATOM 2381 C CA . ILE A 1 301 ? 4.293 -3.881 5.205 1.00 94.06 301 ILE A CA 1
ATOM 2382 C C . ILE A 1 301 ? 3.246 -4.991 5.260 1.00 94.06 301 ILE A C 1
ATOM 2384 O O . ILE A 1 301 ? 2.509 -5.075 6.239 1.00 94.06 301 ILE A O 1
ATOM 2388 N N . LEU A 1 302 ? 3.215 -5.888 4.270 1.00 95.31 302 LEU A N 1
ATOM 2389 C CA . LEU A 1 302 ? 2.267 -7.005 4.259 1.00 95.31 302 LEU A CA 1
ATOM 2390 C C . LEU A 1 302 ? 2.454 -7.923 5.478 1.00 95.31 302 LEU A C 1
ATOM 2392 O O . LEU A 1 302 ? 1.475 -8.286 6.127 1.00 95.31 302 LEU A O 1
ATOM 2396 N N . ALA A 1 303 ? 3.697 -8.245 5.845 1.00 94.69 303 ALA A N 1
ATOM 2397 C CA . ALA A 1 303 ? 3.999 -9.037 7.037 1.00 94.69 303 ALA A CA 1
ATOM 2398 C C . ALA A 1 303 ? 3.574 -8.328 8.338 1.00 94.69 303 ALA A C 1
ATOM 2400 O O . ALA A 1 303 ? 2.996 -8.957 9.228 1.00 94.69 303 ALA A O 1
ATOM 2401 N N . THR A 1 304 ? 3.799 -7.015 8.437 1.00 95.62 304 THR A N 1
ATOM 2402 C CA . THR A 1 304 ? 3.357 -6.188 9.569 1.00 95.62 304 THR A CA 1
ATOM 2403 C C . THR A 1 304 ? 1.843 -6.197 9.677 1.00 95.62 304 THR A C 1
ATOM 2405 O O . THR A 1 304 ? 1.320 -6.438 10.759 1.00 95.62 304 THR A O 1
ATOM 2408 N N . LEU A 1 305 ? 1.129 -6.015 8.565 1.00 95.50 305 LEU A N 1
ATOM 2409 C CA . LEU A 1 305 ? -0.331 -6.038 8.541 1.00 95.50 305 LEU A CA 1
ATOM 2410 C C . LEU A 1 305 ? -0.894 -7.418 8.907 1.00 95.50 305 LEU A C 1
ATOM 2412 O O . LEU A 1 305 ? -1.883 -7.489 9.633 1.00 95.50 305 LEU A O 1
ATOM 2416 N N . VAL A 1 306 ? -0.255 -8.514 8.474 1.00 95.25 306 VAL A N 1
ATOM 2417 C CA . VAL A 1 306 ? -0.623 -9.879 8.894 1.00 95.25 306 VAL A CA 1
ATOM 2418 C C . VAL A 1 306 ? -0.590 -9.995 10.416 1.00 95.25 306 VAL A C 1
ATOM 2420 O O . VAL A 1 306 ? -1.566 -10.445 11.021 1.00 95.25 306 VAL A O 1
ATOM 2423 N N . LEU A 1 307 ? 0.511 -9.581 11.045 1.00 93.75 307 LEU A N 1
ATOM 2424 C CA . LEU A 1 307 ? 0.633 -9.655 12.499 1.00 93.75 307 LEU A CA 1
ATOM 2425 C C . LEU A 1 307 ? -0.294 -8.657 13.202 1.00 93.75 307 LEU A C 1
ATOM 2427 O O . LEU A 1 307 ? -0.926 -9.027 14.182 1.00 93.75 307 LEU A O 1
ATOM 2431 N N . ALA A 1 308 ? -0.441 -7.440 12.679 1.00 93.44 308 ALA A N 1
ATOM 2432 C CA . ALA A 1 308 ? -1.310 -6.406 13.234 1.00 93.44 308 ALA A CA 1
ATOM 2433 C C . ALA A 1 308 ? -2.781 -6.849 13.272 1.00 93.44 308 ALA A C 1
ATOM 2435 O O . ALA A 1 308 ? -3.428 -6.765 14.315 1.00 93.44 308 ALA A O 1
ATOM 2436 N N . LEU A 1 309 ? -3.305 -7.379 12.162 1.00 92.75 309 LEU A N 1
ATOM 2437 C CA . LEU A 1 309 ? -4.681 -7.880 12.090 1.00 92.75 309 LEU A CA 1
ATOM 2438 C C . LEU A 1 309 ? -4.887 -9.111 12.975 1.00 92.75 309 LEU A C 1
ATOM 2440 O O . LEU A 1 309 ? -5.939 -9.244 13.606 1.00 92.75 309 LEU A O 1
ATOM 2444 N N . ARG A 1 310 ? -3.877 -9.979 13.077 1.00 91.06 310 ARG A N 1
ATOM 2445 C CA . ARG A 1 310 ? -3.921 -11.136 13.972 1.00 91.06 310 ARG A CA 1
ATOM 2446 C C . ARG A 1 310 ? -3.945 -10.712 15.439 1.00 91.06 310 ARG A C 1
ATOM 2448 O O . ARG A 1 310 ? -4.784 -11.202 16.183 1.00 91.06 310 ARG A O 1
ATOM 2455 N N . GLU A 1 311 ? -3.068 -9.804 15.853 1.00 89.38 311 GLU A N 1
ATOM 2456 C CA . GLU A 1 311 ? -3.010 -9.322 17.238 1.00 89.38 311 GLU A CA 1
ATOM 2457 C C . GLU A 1 311 ? -4.237 -8.484 17.601 1.00 89.38 311 GLU A C 1
ATOM 2459 O O . GLU A 1 311 ? -4.708 -8.567 18.730 1.00 89.38 311 GLU A O 1
ATOM 2464 N N . SER A 1 312 ? -4.844 -7.778 16.639 1.00 85.88 312 SER A N 1
ATOM 2465 C CA . SER A 1 312 ? -6.119 -7.072 16.841 1.00 85.88 312 SER A CA 1
ATOM 2466 C C . SER A 1 312 ? -7.283 -7.999 17.238 1.00 85.88 312 SER A C 1
ATOM 2468 O O . SER A 1 312 ? -8.309 -7.525 17.718 1.00 85.88 312 SER A O 1
ATOM 2470 N N . ALA A 1 313 ? -7.137 -9.320 17.061 1.00 82.38 313 ALA A N 1
ATOM 2471 C CA . ALA A 1 313 ? -8.079 -10.317 17.569 1.00 82.38 313 ALA A CA 1
ATOM 2472 C C . ALA A 1 313 ? -8.123 -10.393 19.093 1.00 82.38 313 ALA A C 1
ATOM 2474 O O . ALA A 1 313 ? -9.138 -10.793 19.659 1.00 82.38 313 ALA A O 1
ATOM 2475 N N . ASN A 1 314 ? -7.013 -10.062 19.747 1.00 79.75 314 ASN A N 1
ATOM 2476 C CA . ASN A 1 314 ? -6.875 -10.200 21.180 1.00 79.75 314 ASN A CA 1
ATOM 2477 C C . ASN A 1 314 ? -7.583 -9.029 21.866 1.00 79.75 314 ASN A C 1
ATOM 2479 O O . ASN A 1 314 ? -7.276 -7.871 21.594 1.00 79.75 314 ASN A O 1
ATOM 2483 N N . ASP A 1 315 ? -8.466 -9.305 22.831 1.00 66.19 315 ASP A N 1
ATOM 2484 C CA . ASP A 1 315 ? -9.195 -8.256 23.568 1.00 66.19 315 ASP A CA 1
ATOM 2485 C C . ASP A 1 315 ? -8.278 -7.252 24.289 1.00 66.19 315 ASP A C 1
ATOM 2487 O O . ASP A 1 315 ? -8.679 -6.123 24.568 1.00 66.19 315 ASP A O 1
ATOM 2491 N N . ARG A 1 316 ? -7.024 -7.643 24.549 1.00 65.19 316 ARG A N 1
ATOM 2492 C CA . ARG A 1 316 ? -5.977 -6.795 25.141 1.00 65.19 316 ARG A CA 1
ATOM 2493 C C . ARG A 1 316 ? -5.350 -5.796 24.158 1.00 65.19 316 ARG A C 1
ATOM 2495 O O . ARG A 1 316 ? -4.676 -4.879 24.608 1.00 65.19 316 ARG A O 1
ATOM 2502 N N . ALA A 1 317 ? -5.548 -5.967 22.850 1.00 64.69 317 ALA A N 1
ATOM 2503 C CA . ALA A 1 317 ? -4.917 -5.177 21.787 1.00 64.69 317 ALA A CA 1
ATOM 2504 C C . ALA A 1 317 ? -5.815 -4.043 21.250 1.00 64.69 317 ALA A C 1
ATOM 2506 O O . ALA A 1 317 ? -5.590 -3.521 20.156 1.00 64.69 317 ALA A O 1
ATOM 2507 N N . LYS A 1 318 ? -6.864 -3.660 21.990 1.00 74.00 318 LYS A N 1
ATOM 2508 C CA . LYS A 1 318 ? -7.738 -2.546 21.602 1.00 74.00 318 LYS A CA 1
ATOM 2509 C C . LYS A 1 318 ? -6.998 -1.211 21.792 1.00 74.00 318 LYS A C 1
ATOM 2511 O O . LYS A 1 318 ? -6.489 -0.966 22.888 1.00 74.00 318 LYS A O 1
ATOM 2516 N N . PRO A 1 319 ? -6.945 -0.333 20.770 1.00 80.75 319 PRO A N 1
ATOM 2517 C CA . PRO A 1 319 ? -6.330 0.986 20.886 1.00 80.75 319 PRO A CA 1
ATOM 2518 C C . PRO A 1 319 ? -6.888 1.775 22.072 1.00 80.75 319 PRO A C 1
ATOM 2520 O O . PRO A 1 319 ? -8.098 1.971 22.182 1.00 80.75 319 PRO A O 1
ATOM 2523 N N . SER A 1 320 ? -6.002 2.237 22.955 1.00 83.75 320 SER A N 1
ATOM 2524 C CA . SER A 1 320 ? -6.386 3.110 24.063 1.00 83.75 320 SER A CA 1
ATOM 2525 C C . SER A 1 320 ? -6.704 4.521 23.567 1.00 83.75 320 SER A C 1
ATOM 2527 O O . SER A 1 320 ? -6.271 4.943 22.493 1.00 83.75 320 SER A O 1
ATOM 2529 N N . GLU A 1 321 ? -7.410 5.303 24.380 1.00 85.12 321 GLU A N 1
ATOM 2530 C CA . GLU A 1 321 ? -7.683 6.710 24.072 1.00 85.12 321 GLU A CA 1
ATOM 2531 C C . GLU A 1 321 ? -6.391 7.511 23.818 1.00 85.12 321 GLU A C 1
ATOM 2533 O O . GLU A 1 321 ? -6.331 8.326 22.897 1.00 85.12 321 GLU A O 1
ATOM 2538 N N . ALA A 1 322 ? -5.330 7.244 24.587 1.00 86.62 322 ALA A N 1
ATOM 2539 C CA . ALA A 1 322 ? -4.031 7.889 24.405 1.00 86.62 322 ALA A CA 1
ATOM 2540 C C . ALA A 1 322 ? -3.424 7.588 23.025 1.00 86.62 322 ALA A C 1
ATOM 2542 O O . ALA A 1 322 ? -2.889 8.487 22.378 1.00 86.62 322 ALA A O 1
ATOM 2543 N N . VAL A 1 323 ? -3.553 6.346 22.546 1.00 87.06 323 VAL A N 1
ATOM 2544 C CA . VAL A 1 323 ? -3.102 5.938 21.207 1.00 87.06 323 VAL A CA 1
ATOM 2545 C C . VAL A 1 323 ? -3.871 6.703 20.124 1.00 87.06 323 VAL A C 1
ATOM 2547 O O . VAL A 1 323 ? -3.265 7.215 19.184 1.00 87.06 323 VAL A O 1
ATOM 2550 N N . MET A 1 324 ? -5.189 6.862 20.278 1.00 87.44 324 MET A N 1
ATOM 2551 C CA . MET A 1 324 ? -6.025 7.593 19.313 1.00 87.44 324 MET A CA 1
ATOM 2552 C C . MET A 1 324 ? -5.724 9.100 19.284 1.00 87.44 324 MET A C 1
ATOM 2554 O O . MET A 1 324 ? -5.738 9.718 18.214 1.00 87.44 324 MET A O 1
ATOM 2558 N N . ARG A 1 325 ? -5.373 9.688 20.436 1.00 89.75 325 ARG A N 1
ATOM 2559 C CA . ARG A 1 325 ? -4.874 11.071 20.525 1.00 89.75 325 ARG A CA 1
ATOM 2560 C C . ARG A 1 325 ? -3.580 11.245 19.742 1.00 89.75 325 ARG A C 1
ATOM 2562 O O . ARG A 1 325 ? -3.514 12.118 18.879 1.00 89.75 325 ARG A O 1
ATOM 2569 N N . TRP A 1 326 ? -2.582 10.397 19.997 1.00 88.06 326 TRP A N 1
ATOM 2570 C CA . TRP A 1 326 ? -1.310 10.427 19.269 1.00 88.06 326 TRP A CA 1
ATOM 2571 C C . TRP A 1 326 ? -1.504 10.256 17.767 1.00 88.06 326 TRP A C 1
ATOM 2573 O O . TRP A 1 326 ? -0.928 11.011 16.984 1.00 88.06 326 TRP A O 1
ATOM 2583 N N . PHE A 1 327 ? -2.390 9.344 17.368 1.00 86.75 327 PHE A N 1
ATOM 2584 C CA . PHE A 1 327 ? -2.715 9.160 15.963 1.00 86.75 327 PHE A CA 1
ATOM 2585 C C . PHE A 1 327 ? -3.288 10.422 15.315 1.00 86.75 327 PHE A C 1
ATOM 2587 O O . PHE A 1 327 ? -2.834 10.839 14.250 1.00 86.75 327 PHE A O 1
ATOM 2594 N N . THR A 1 328 ? -4.219 11.090 15.994 1.00 88.56 328 THR A N 1
ATOM 2595 C CA . THR A 1 328 ? -4.814 12.342 15.504 1.00 88.56 328 THR A CA 1
ATOM 2596 C C . THR A 1 328 ? -3.781 13.467 15.392 1.00 88.56 328 THR A C 1
ATOM 2598 O O . THR A 1 328 ? -3.803 14.232 14.428 1.00 88.56 328 THR A O 1
ATOM 2601 N N . LEU A 1 329 ? -2.825 13.541 16.325 1.00 88.81 329 LEU A N 1
ATOM 2602 C CA . LEU A 1 329 ? -1.713 14.493 16.248 1.00 88.81 329 LEU A CA 1
ATOM 2603 C C . LEU A 1 329 ? -0.807 14.227 15.037 1.00 88.81 329 LEU A C 1
ATOM 2605 O O . LEU A 1 329 ? -0.388 15.174 14.372 1.00 88.81 329 LEU A O 1
ATOM 2609 N N . VAL A 1 330 ? -0.542 12.961 14.707 1.00 88.06 330 VAL A N 1
ATOM 2610 C CA . VAL A 1 330 ? 0.268 12.607 13.530 1.00 88.06 330 VAL A CA 1
ATOM 2611 C C . VAL A 1 330 ? -0.448 12.916 12.219 1.00 88.06 330 VAL A C 1
ATOM 2613 O O . VAL A 1 330 ? 0.196 13.413 11.297 1.00 88.06 330 VAL A O 1
ATOM 2616 N N . ILE A 1 331 ? -1.771 12.735 12.142 1.00 88.25 331 ILE A N 1
ATOM 2617 C CA . ILE A 1 331 ? -2.560 13.237 11.003 1.00 88.25 331 ILE A CA 1
ATOM 2618 C C . ILE A 1 331 ? -2.343 14.749 10.851 1.00 88.25 331 ILE A C 1
ATOM 2620 O O . ILE A 1 331 ? -2.036 15.216 9.755 1.00 88.25 331 ILE A O 1
ATOM 2624 N N . GLY A 1 332 ? -2.428 15.506 11.950 1.00 87.75 332 GLY A N 1
ATOM 2625 C CA . GLY A 1 332 ? -2.156 16.946 11.958 1.00 87.75 332 GLY A CA 1
ATOM 2626 C C . GLY A 1 332 ? -0.748 17.302 11.468 1.00 87.75 332 GLY A C 1
ATOM 2627 O O . GLY A 1 332 ? -0.594 18.229 10.675 1.00 87.75 332 GLY A O 1
ATOM 2628 N N . LEU A 1 333 ? 0.271 16.534 11.869 1.00 87.69 333 LEU A N 1
ATOM 2629 C CA . LEU A 1 333 ? 1.651 16.711 11.406 1.00 87.69 333 LEU A CA 1
ATOM 2630 C C . LEU A 1 333 ? 1.800 16.449 9.898 1.00 87.69 333 LEU A C 1
ATOM 2632 O O . LEU A 1 333 ? 2.443 17.231 9.203 1.00 87.69 333 LEU A O 1
ATOM 2636 N N . ILE A 1 334 ? 1.180 15.393 9.370 1.00 89.50 334 ILE A N 1
ATOM 2637 C CA . ILE A 1 334 ? 1.209 15.073 7.931 1.00 89.50 334 ILE A CA 1
ATOM 2638 C C . ILE A 1 334 ? 0.543 16.190 7.114 1.00 89.50 334 ILE A C 1
ATOM 2640 O O . ILE A 1 334 ? 1.062 16.612 6.076 1.00 89.50 334 ILE A O 1
ATOM 2644 N N . VAL A 1 335 ? -0.582 16.720 7.603 1.00 88.38 335 VAL A N 1
ATOM 2645 C CA . VAL A 1 335 ? -1.270 17.867 6.992 1.00 88.38 335 VAL A CA 1
ATOM 2646 C C . VAL A 1 335 ? -0.386 19.115 7.039 1.00 88.38 335 VAL A C 1
ATOM 2648 O O . VAL A 1 335 ? -0.248 19.801 6.029 1.00 88.38 335 VAL A O 1
ATOM 2651 N N . ALA A 1 336 ? 0.274 19.382 8.169 1.00 85.88 336 ALA A N 1
ATOM 2652 C CA . ALA A 1 336 ? 1.217 20.490 8.313 1.00 85.88 336 ALA A CA 1
ATOM 2653 C C . ALA A 1 336 ? 2.374 20.410 7.313 1.00 85.88 336 ALA A C 1
ATOM 2655 O O . ALA A 1 336 ? 2.706 21.401 6.660 1.00 85.88 336 ALA A O 1
ATOM 2656 N N . MET A 1 337 ? 2.976 19.226 7.178 1.00 86.38 337 MET A N 1
ATOM 2657 C CA . MET A 1 337 ? 4.047 18.966 6.220 1.00 86.38 337 MET A CA 1
ATOM 2658 C C . MET A 1 337 ? 3.568 19.200 4.783 1.00 86.38 337 MET A C 1
ATOM 2660 O O . MET A 1 337 ? 4.261 19.863 4.015 1.00 86.38 337 MET A O 1
ATOM 2664 N N . SER A 1 338 ? 2.363 18.735 4.442 1.00 87.62 338 SER A N 1
ATOM 2665 C CA . SER A 1 338 ? 1.765 18.919 3.110 1.00 87.62 338 SER A CA 1
ATOM 2666 C C . SER A 1 338 ? 1.499 20.391 2.793 1.00 87.62 338 SER A C 1
ATOM 2668 O O . SER A 1 338 ? 1.845 20.868 1.712 1.00 87.62 338 SER A O 1
ATOM 2670 N N . LEU A 1 339 ? 0.954 21.146 3.753 1.00 83.62 339 LEU A N 1
ATOM 2671 C CA . LEU A 1 339 ? 0.734 22.587 3.615 1.00 83.62 339 LEU A CA 1
ATOM 2672 C C . LEU A 1 339 ? 2.056 23.348 3.483 1.00 83.62 339 LEU A C 1
ATOM 2674 O O . LEU A 1 339 ? 2.186 24.207 2.614 1.00 83.62 339 LEU A O 1
ATOM 2678 N N . THR A 1 340 ? 3.055 23.011 4.299 1.00 80.88 340 THR A N 1
ATOM 2679 C CA . THR A 1 340 ? 4.379 23.651 4.256 1.00 80.88 340 THR A CA 1
ATOM 2680 C C . THR A 1 340 ? 5.075 23.389 2.924 1.00 80.88 340 THR A C 1
ATOM 2682 O O . THR A 1 340 ? 5.638 24.312 2.332 1.00 80.88 340 THR A O 1
ATOM 2685 N N . MET A 1 341 ? 4.984 22.159 2.414 1.00 81.56 341 MET A N 1
ATOM 2686 C CA . MET A 1 341 ? 5.480 21.808 1.089 1.00 81.56 341 MET A CA 1
ATOM 2687 C C . MET A 1 341 ? 4.765 22.609 -0.004 1.00 81.56 341 MET A C 1
ATOM 2689 O O . MET A 1 341 ? 5.432 23.213 -0.840 1.00 81.56 341 MET A O 1
ATOM 2693 N N . GLY A 1 342 ? 3.431 22.679 0.024 1.00 79.38 342 GLY A N 1
ATOM 2694 C CA . GLY A 1 342 ? 2.653 23.456 -0.945 1.00 79.38 342 GLY A CA 1
ATOM 2695 C C . GLY A 1 342 ? 3.014 24.945 -0.937 1.00 79.38 342 GLY A C 1
ATOM 2696 O O . GLY A 1 342 ? 3.235 25.536 -1.992 1.00 79.38 342 GLY A O 1
ATOM 2697 N N . VAL A 1 343 ? 3.164 25.538 0.252 1.00 76.81 343 VAL A N 1
ATOM 2698 C CA . VAL A 1 343 ? 3.621 26.925 0.430 1.00 76.81 343 VAL A CA 1
ATOM 2699 C C . VAL A 1 343 ? 5.025 27.125 -0.137 1.00 76.81 343 VAL A C 1
ATOM 2701 O O . VAL A 1 343 ? 5.276 28.135 -0.790 1.00 76.81 343 VAL A O 1
ATOM 2704 N N . LYS A 1 344 ? 5.940 26.173 0.078 1.00 75.69 344 LYS A N 1
ATOM 2705 C CA . LYS A 1 344 ? 7.300 26.231 -0.466 1.00 75.69 344 LYS A CA 1
ATOM 2706 C C . LYS A 1 344 ? 7.305 26.172 -1.994 1.00 75.69 344 LYS A C 1
ATOM 2708 O O . LYS A 1 344 ? 7.936 27.016 -2.624 1.00 75.69 344 LYS A O 1
ATOM 2713 N N . VAL A 1 345 ? 6.550 25.241 -2.577 1.00 75.12 345 VAL A N 1
ATOM 2714 C CA . VAL A 1 345 ? 6.426 25.111 -4.035 1.00 75.12 345 VAL A CA 1
ATOM 2715 C C . VAL A 1 345 ? 5.828 26.377 -4.651 1.00 75.12 345 VAL A C 1
ATOM 2717 O O . VAL A 1 345 ? 6.300 26.842 -5.685 1.00 75.12 345 VAL A O 1
ATOM 2720 N N . LEU A 1 346 ? 4.829 26.981 -4.008 1.00 73.44 346 LEU A N 1
ATOM 2721 C CA . LEU A 1 346 ? 4.267 28.263 -4.436 1.00 73.44 346 LEU A CA 1
ATOM 2722 C C . LEU A 1 346 ? 5.272 29.416 -4.311 1.00 73.44 346 LEU A C 1
ATOM 2724 O O . LEU A 1 346 ? 5.367 30.235 -5.220 1.00 73.44 346 LEU A O 1
ATOM 2728 N N . HIS A 1 347 ? 6.021 29.485 -3.208 1.00 71.75 347 HIS A N 1
ATOM 2729 C CA . HIS A 1 347 ? 6.997 30.545 -2.954 1.00 71.75 347 HIS A CA 1
ATOM 2730 C C . HIS A 1 347 ? 8.088 30.600 -4.026 1.00 71.75 347 HIS A C 1
ATOM 2732 O O . HIS A 1 347 ? 8.344 31.667 -4.575 1.00 71.75 347 HIS A O 1
ATOM 2738 N N . GLU A 1 348 ? 8.698 29.462 -4.355 1.00 68.50 348 GLU A N 1
ATOM 2739 C CA . GLU A 1 348 ? 9.790 29.412 -5.333 1.00 68.50 348 GLU A CA 1
ATOM 2740 C C . GLU A 1 348 ? 9.310 29.727 -6.755 1.00 68.50 348 GLU A C 1
ATOM 2742 O O . GLU A 1 348 ? 9.980 30.451 -7.487 1.00 68.50 348 GLU A O 1
ATOM 2747 N N . ASN A 1 349 ? 8.099 29.291 -7.116 1.00 64.38 349 ASN A N 1
ATOM 2748 C CA . ASN A 1 349 ? 7.498 29.638 -8.404 1.00 64.38 349 ASN A CA 1
ATOM 2749 C C . ASN A 1 349 ? 7.088 31.120 -8.495 1.00 64.38 349 ASN A C 1
ATOM 2751 O O . ASN A 1 349 ? 7.124 31.699 -9.578 1.00 64.38 349 ASN A O 1
ATOM 2755 N N . MET A 1 350 ? 6.720 31.758 -7.377 1.00 62.72 350 MET A N 1
ATOM 2756 C CA . MET A 1 350 ? 6.418 33.197 -7.339 1.00 62.72 350 MET A CA 1
ATOM 2757 C C . MET A 1 350 ? 7.670 34.076 -7.213 1.00 62.72 350 MET A C 1
ATOM 2759 O O . MET A 1 350 ? 7.632 35.237 -7.616 1.00 62.72 350 MET A O 1
ATOM 2763 N N . GLY A 1 351 ? 8.794 33.535 -6.731 1.00 54.78 351 GLY A N 1
ATOM 2764 C CA . GLY A 1 351 ? 10.090 34.223 -6.709 1.00 54.78 351 GLY A CA 1
ATOM 2765 C C . GLY A 1 351 ? 10.580 34.645 -8.100 1.00 54.78 351 GLY A C 1
ATOM 2766 O O . GLY A 1 351 ? 11.269 35.653 -8.222 1.00 54.78 351 GLY A O 1
ATOM 2767 N N . VAL A 1 352 ? 10.138 33.947 -9.153 1.00 52.88 352 VAL A N 1
ATOM 2768 C CA . VAL A 1 352 ? 10.416 34.269 -10.566 1.00 52.88 352 VAL A CA 1
ATOM 2769 C C . VAL A 1 352 ? 9.680 35.538 -11.043 1.00 52.88 352 VAL A C 1
ATOM 2771 O O . VAL A 1 352 ? 10.100 36.160 -12.013 1.00 52.88 352 VAL A O 1
ATOM 2774 N N . LEU A 1 353 ? 8.611 35.964 -10.355 1.00 48.16 353 LEU A N 1
ATOM 2775 C CA . LEU A 1 353 ? 7.792 37.136 -10.714 1.00 48.16 353 LEU A CA 1
ATOM 2776 C C . LEU A 1 353 ? 8.133 38.410 -9.897 1.00 48.16 353 LEU A C 1
ATOM 2778 O O . LEU A 1 353 ? 7.607 39.478 -10.202 1.00 48.16 353 LEU A O 1
ATOM 2782 N N . GLY A 1 354 ? 9.029 38.314 -8.899 1.00 50.31 354 GLY A N 1
ATOM 2783 C CA . GLY A 1 354 ? 9.496 39.405 -8.015 1.00 50.31 354 GLY A CA 1
ATOM 2784 C C . GLY A 1 354 ? 8.444 39.966 -7.025 1.00 50.31 354 GLY A C 1
ATOM 2785 O O . GLY A 1 354 ? 7.249 39.696 -7.168 1.00 50.31 354 GLY A O 1
ATOM 2786 N N . PRO A 1 355 ? 8.803 40.803 -6.019 1.00 57.56 355 PRO A N 1
ATOM 2787 C CA . PRO A 1 355 ? 10.078 41.034 -5.324 1.00 57.56 355 PRO A CA 1
ATOM 2788 C C . PRO A 1 355 ? 10.001 40.702 -3.799 1.00 57.56 355 PRO A C 1
ATOM 2790 O O . PRO A 1 355 ? 8.994 40.216 -3.289 1.00 57.56 355 PRO A O 1
ATOM 2793 N N . GLU A 1 356 ? 11.069 41.017 -3.058 1.00 54.25 356 GLU A N 1
ATOM 2794 C CA . GLU A 1 356 ? 11.400 40.826 -1.621 1.00 54.25 356 GLU A CA 1
ATOM 2795 C C . GLU A 1 356 ? 10.281 40.942 -0.548 1.00 54.25 356 GLU A C 1
ATOM 2797 O O . GLU A 1 356 ? 10.455 40.453 0.573 1.00 54.25 356 GLU A O 1
ATOM 2802 N N . LYS A 1 357 ? 9.105 41.512 -0.859 1.00 53.66 357 LYS A N 1
ATOM 2803 C CA . LYS A 1 357 ? 7.970 41.698 0.077 1.00 53.66 357 LYS A CA 1
ATOM 2804 C C . LYS A 1 357 ? 7.165 40.430 0.377 1.00 53.66 357 LYS A C 1
ATOM 2806 O O . LYS A 1 357 ? 6.433 40.388 1.365 1.00 53.66 357 LYS A O 1
ATOM 2811 N N . TRP A 1 358 ? 7.293 39.389 -0.442 1.00 57.34 358 TRP A N 1
ATOM 2812 C CA . TRP A 1 358 ? 6.589 38.124 -0.208 1.00 57.34 358 TRP A CA 1
ATOM 2813 C C . TRP A 1 358 ? 7.125 37.367 1.011 1.00 57.34 358 TRP A C 1
ATOM 2815 O O . TRP A 1 358 ? 6.371 36.644 1.663 1.00 57.34 358 TRP A O 1
ATOM 2825 N N . SER A 1 359 ? 8.400 37.561 1.356 1.00 62.09 359 SER A N 1
ATOM 2826 C CA . SER A 1 359 ? 9.061 36.885 2.479 1.00 62.09 359 SER A CA 1
ATOM 2827 C C . SER A 1 359 ? 8.301 37.068 3.801 1.00 62.09 359 SER A C 1
ATOM 2829 O O . SER A 1 359 ? 8.012 36.084 4.480 1.00 62.09 359 SER A O 1
ATOM 2831 N N . THR A 1 360 ? 7.864 38.291 4.118 1.00 67.00 360 THR A N 1
ATOM 2832 C CA . THR A 1 360 ? 7.113 38.612 5.342 1.00 67.00 360 THR A CA 1
ATOM 2833 C C . THR A 1 360 ? 5.725 37.969 5.371 1.00 67.00 360 THR A C 1
ATOM 2835 O O . THR A 1 360 ? 5.306 37.465 6.412 1.00 67.00 360 THR A O 1
ATOM 2838 N N . ILE A 1 361 ? 5.024 37.916 4.230 1.00 69.06 361 ILE A N 1
ATOM 2839 C CA . ILE A 1 361 ? 3.717 37.241 4.109 1.00 69.06 361 ILE A CA 1
ATOM 2840 C C . ILE A 1 361 ? 3.882 35.735 4.341 1.00 69.06 361 ILE A C 1
ATOM 2842 O O . ILE A 1 361 ? 3.099 35.128 5.070 1.00 69.06 361 ILE A O 1
ATOM 2846 N N . PHE A 1 362 ? 4.932 35.132 3.779 1.00 69.25 362 PHE A N 1
ATOM 2847 C CA . PHE A 1 362 ? 5.226 33.713 3.968 1.00 69.25 362 PHE A CA 1
ATOM 2848 C C . PHE A 1 362 ? 5.677 33.381 5.395 1.00 69.25 362 PHE A C 1
ATOM 2850 O O . PHE A 1 362 ? 5.284 32.340 5.921 1.00 69.25 362 PHE A O 1
ATOM 2857 N N . ILE A 1 363 ? 6.445 34.256 6.051 1.00 72.88 363 ILE A N 1
ATOM 2858 C CA . ILE A 1 363 ? 6.782 34.122 7.477 1.00 72.88 363 ILE A CA 1
ATOM 2859 C C . ILE A 1 363 ? 5.507 34.200 8.324 1.00 72.88 363 ILE A C 1
ATOM 2861 O O . ILE A 1 363 ? 5.277 33.320 9.153 1.00 72.88 363 ILE A O 1
ATOM 2865 N N . GLY A 1 364 ? 4.639 35.184 8.068 1.00 74.56 364 GLY A N 1
ATOM 2866 C CA . GLY A 1 364 ? 3.342 35.312 8.735 1.00 74.56 364 GLY A CA 1
ATOM 2867 C C . GLY A 1 364 ? 2.454 34.080 8.541 1.00 74.56 364 GLY A C 1
ATOM 2868 O O . GLY A 1 364 ? 1.901 33.564 9.508 1.00 74.56 364 GLY A O 1
ATOM 2869 N N . ALA A 1 365 ? 2.386 33.538 7.321 1.00 72.25 365 ALA A N 1
ATOM 2870 C CA . ALA A 1 365 ? 1.638 32.319 7.018 1.00 72.25 365 ALA A CA 1
ATOM 2871 C C . ALA A 1 365 ? 2.202 31.082 7.741 1.00 72.25 365 ALA A C 1
ATOM 2873 O O . ALA A 1 365 ? 1.432 30.262 8.238 1.00 72.25 365 ALA A O 1
ATOM 2874 N N . ARG A 1 366 ? 3.533 30.953 7.856 1.00 72.81 366 ARG A N 1
ATOM 2875 C CA . ARG A 1 366 ? 4.181 29.872 8.622 1.00 72.81 366 ARG A CA 1
ATOM 2876 C C . ARG A 1 366 ? 3.896 29.983 10.119 1.00 72.81 366 ARG A C 1
ATOM 2878 O O . ARG A 1 366 ? 3.582 28.976 10.746 1.00 72.81 366 ARG A O 1
ATOM 2885 N N . LEU A 1 367 ? 3.973 31.188 10.685 1.00 79.94 367 LEU A N 1
ATOM 2886 C CA . LEU A 1 367 ? 3.650 31.433 12.095 1.00 79.94 367 LEU A CA 1
ATOM 2887 C C . LEU A 1 367 ? 2.168 31.173 12.387 1.00 79.94 367 LEU A C 1
ATOM 2889 O O . LEU A 1 367 ? 1.848 30.526 13.381 1.00 79.94 367 LEU A O 1
ATOM 2893 N N . ALA A 1 368 ? 1.269 31.599 11.496 1.00 78.31 368 ALA A N 1
ATOM 2894 C CA . ALA A 1 368 ? -0.155 31.297 11.593 1.00 78.31 368 ALA A CA 1
ATOM 2895 C C . ALA A 1 368 ? -0.416 29.785 11.515 1.00 78.31 368 ALA A C 1
ATOM 2897 O O . ALA A 1 368 ? -1.181 29.256 12.319 1.00 78.31 368 ALA A O 1
ATOM 2898 N N . LEU A 1 369 ? 0.263 29.072 10.610 1.00 79.12 369 LEU A N 1
ATOM 2899 C CA . LEU A 1 369 ? 0.174 27.615 10.514 1.00 79.12 369 LEU A CA 1
ATOM 2900 C C . LEU A 1 369 ? 0.649 26.938 11.809 1.00 79.12 369 LEU A C 1
ATOM 2902 O O . LEU A 1 369 ? -0.048 26.069 12.325 1.00 79.12 369 LEU A O 1
ATOM 2906 N N . LEU A 1 370 ? 1.783 27.363 12.373 1.00 80.25 370 LEU A N 1
ATOM 2907 C CA . LEU A 1 370 ? 2.279 26.858 13.659 1.00 80.25 370 LEU A CA 1
ATOM 2908 C C . LEU A 1 370 ? 1.289 27.117 14.800 1.00 80.25 370 LEU A C 1
ATOM 2910 O O . LEU A 1 370 ? 1.034 26.215 15.596 1.00 80.25 370 LEU A O 1
ATOM 2914 N N . ALA A 1 371 ? 0.691 28.309 14.860 1.00 82.38 371 ALA A N 1
ATOM 2915 C CA . ALA A 1 371 ? -0.319 28.641 15.860 1.00 82.38 371 ALA A CA 1
ATOM 2916 C C . ALA A 1 371 ? -1.572 27.760 15.717 1.00 82.38 371 ALA A C 1
ATOM 2918 O O . ALA A 1 371 ? -2.044 27.197 16.704 1.00 82.38 371 ALA A O 1
ATOM 2919 N N . VAL A 1 372 ? -2.071 27.568 14.491 1.00 82.44 372 VAL A N 1
ATOM 2920 C CA . VAL A 1 372 ? -3.206 26.675 14.205 1.00 82.44 372 VAL A CA 1
ATOM 2921 C C . VAL A 1 372 ? -2.887 25.239 14.613 1.00 82.44 372 VAL A C 1
ATOM 2923 O O . VAL A 1 372 ? -3.740 24.576 15.202 1.00 82.44 372 VAL A O 1
ATOM 2926 N N . LEU A 1 373 ? -1.670 24.756 14.360 1.00 82.69 373 LEU A N 1
ATOM 2927 C CA . LEU A 1 373 ? -1.247 23.412 14.755 1.00 82.69 373 LEU A CA 1
ATOM 2928 C C . LEU A 1 373 ? -1.132 23.264 16.270 1.00 82.69 373 LEU A C 1
ATOM 2930 O O . LEU A 1 373 ? -1.606 22.267 16.807 1.00 82.69 373 LEU A O 1
ATOM 2934 N N . ALA A 1 374 ? -0.570 24.253 16.967 1.00 84.38 374 ALA A N 1
ATOM 2935 C CA . ALA A 1 374 ? -0.478 24.248 18.423 1.00 84.38 374 ALA A CA 1
ATOM 2936 C C . ALA A 1 374 ? -1.870 24.253 19.077 1.00 84.38 374 ALA A C 1
ATOM 2938 O O . ALA A 1 374 ? -2.134 23.459 19.980 1.00 84.38 374 ALA A O 1
ATOM 2939 N N . ILE A 1 375 ? -2.789 25.085 18.573 1.00 85.31 375 ILE A N 1
ATOM 2940 C CA . ILE A 1 375 ? -4.184 25.133 19.034 1.00 85.31 375 ILE A CA 1
ATOM 2941 C C . ILE A 1 375 ? -4.896 23.813 18.725 1.00 85.31 375 ILE A C 1
ATOM 2943 O O . ILE A 1 375 ? -5.558 23.257 19.597 1.00 85.31 375 ILE A O 1
ATOM 2947 N N . SER A 1 376 ? -4.728 23.270 17.517 1.00 83.94 376 SER A N 1
ATOM 2948 C CA . SER A 1 376 ? -5.331 21.989 17.127 1.00 83.94 376 SER A CA 1
ATOM 2949 C C . SER A 1 376 ? -4.817 20.845 17.999 1.00 83.94 376 SER A C 1
ATOM 2951 O O . SER A 1 376 ? -5.609 20.031 18.467 1.00 83.94 376 SER A O 1
ATOM 2953 N N . ALA A 1 377 ? -3.513 20.809 18.284 1.00 87.00 377 ALA A N 1
ATOM 2954 C CA . ALA A 1 377 ? -2.914 19.826 19.176 1.00 87.00 377 ALA A CA 1
ATOM 2955 C C . ALA A 1 377 ? -3.455 19.952 20.606 1.00 87.00 377 ALA A C 1
ATOM 2957 O O . ALA A 1 377 ? -3.806 18.947 21.224 1.00 87.00 377 ALA A O 1
ATOM 2958 N N . TRP A 1 378 ? -3.595 21.182 21.107 1.00 88.19 378 TRP A N 1
ATOM 2959 C CA . TRP A 1 378 ? -4.192 21.450 22.413 1.00 88.19 378 TRP A CA 1
ATOM 2960 C C . TRP A 1 378 ? -5.659 20.999 22.487 1.00 88.19 378 TRP A C 1
ATOM 2962 O O . TRP A 1 378 ? -6.045 20.346 23.458 1.00 88.19 378 TRP A O 1
ATOM 2972 N N . ILE A 1 379 ? -6.460 21.262 21.447 1.00 86.69 379 ILE A N 1
ATOM 2973 C CA . ILE A 1 379 ? -7.849 20.788 21.346 1.00 86.69 379 ILE A CA 1
ATOM 2974 C C . ILE A 1 379 ? -7.881 19.257 21.354 1.00 86.69 379 ILE A C 1
ATOM 2976 O O . ILE A 1 379 ? -8.570 18.672 22.185 1.00 86.69 379 ILE A O 1
ATOM 2980 N N . VAL A 1 380 ? -7.103 18.598 20.488 1.00 88.06 380 VAL A N 1
ATOM 2981 C CA . VAL A 1 380 ? -7.031 17.126 20.404 1.00 88.06 380 VAL A CA 1
ATOM 2982 C C . VAL A 1 380 ? -6.649 16.507 21.747 1.00 88.06 380 VAL A C 1
ATOM 2984 O O . VAL A 1 380 ? -7.215 15.487 22.135 1.00 88.06 380 VAL A O 1
ATOM 2987 N N . TRP A 1 381 ? -5.749 17.146 22.494 1.00 87.00 381 TRP A N 1
ATOM 2988 C CA . TRP A 1 381 ? -5.343 16.685 23.820 1.00 87.00 381 TRP A CA 1
ATOM 2989 C C . TRP A 1 381 ? -6.470 16.751 24.862 1.00 87.00 381 TRP A C 1
ATOM 2991 O O . TRP A 1 381 ? -6.492 15.961 25.807 1.00 87.00 381 TRP A O 1
ATOM 3001 N N . LYS A 1 382 ? -7.414 17.684 24.698 1.00 88.25 382 LYS A N 1
ATOM 3002 C CA . LYS A 1 382 ? -8.583 17.855 25.574 1.00 88.25 382 LYS A CA 1
ATOM 3003 C C . LYS A 1 382 ? -9.796 17.034 25.138 1.00 88.25 382 LYS A C 1
ATOM 3005 O O . LYS A 1 382 ? -10.689 16.817 25.957 1.00 88.25 382 LYS A O 1
ATOM 3010 N N . LEU A 1 383 ? -9.839 16.570 23.890 1.00 88.12 383 LEU A N 1
ATOM 3011 C CA . LEU A 1 383 ? -10.927 15.736 23.389 1.00 88.12 383 LEU A CA 1
ATOM 3012 C C . LEU A 1 383 ? -10.920 14.347 24.042 1.00 88.12 383 LEU A C 1
ATOM 3014 O O . LEU A 1 383 ? -9.869 13.769 24.349 1.00 88.12 383 LEU A O 1
ATOM 3018 N N . ARG A 1 384 ? -12.127 13.808 24.229 1.00 89.00 384 ARG A N 1
ATOM 3019 C CA . ARG A 1 384 ? -12.351 12.396 24.544 1.00 89.00 384 ARG A CA 1
ATOM 3020 C C . ARG A 1 384 ? -12.587 11.632 23.249 1.00 89.00 384 ARG A C 1
ATOM 3022 O O . ARG A 1 384 ? -13.315 12.109 22.386 1.00 89.00 384 ARG A O 1
ATOM 3029 N N . PHE A 1 385 ? -11.975 10.462 23.096 1.00 87.94 385 PHE A N 1
ATOM 3030 C CA . PHE A 1 385 ? -12.186 9.618 21.913 1.00 87.94 385 PHE A CA 1
ATOM 3031 C C . PHE A 1 385 ? -13.267 8.570 22.181 1.00 87.94 385 PHE A C 1
ATOM 3033 O O . PHE A 1 385 ? -12.981 7.386 22.330 1.00 87.94 385 PHE A O 1
ATOM 3040 N N . ASP A 1 386 ? -14.515 9.031 22.237 1.00 90.38 386 ASP A N 1
ATOM 3041 C CA . ASP A 1 386 ? -15.719 8.196 22.256 1.00 90.38 386 ASP A CA 1
ATOM 3042 C C . ASP A 1 386 ? -16.450 8.228 20.898 1.00 90.38 386 ASP A C 1
ATOM 3044 O O . ASP A 1 386 ? -16.075 8.960 19.970 1.00 90.38 386 ASP A O 1
ATOM 3048 N N . VAL A 1 387 ? -17.485 7.393 20.753 1.00 89.88 387 VAL A N 1
ATOM 3049 C CA . VAL A 1 387 ? -18.272 7.279 19.512 1.00 89.88 387 VAL A CA 1
ATOM 3050 C C . VAL A 1 387 ? -18.911 8.621 19.136 1.00 89.88 387 VAL A C 1
ATOM 3052 O O . VAL A 1 387 ? -18.901 9.000 17.967 1.00 89.88 387 VAL A O 1
ATOM 3055 N N . ASP A 1 388 ? -19.417 9.384 20.106 1.00 90.62 388 ASP A N 1
ATOM 3056 C CA . ASP A 1 388 ? -20.086 10.662 19.855 1.00 90.62 388 ASP A CA 1
ATOM 3057 C C . ASP A 1 388 ? -19.135 11.748 19.357 1.00 90.62 388 ASP A C 1
ATOM 3059 O O . ASP A 1 388 ? -19.447 12.483 18.413 1.00 90.62 388 ASP A O 1
ATOM 3063 N N . THR A 1 389 ? -17.967 11.854 19.980 1.00 91.69 389 THR A N 1
ATOM 3064 C CA . THR A 1 389 ? -16.947 12.835 19.626 1.00 91.69 389 THR A CA 1
ATOM 3065 C C . THR A 1 389 ? -16.349 12.503 18.268 1.00 91.69 389 THR A C 1
ATOM 3067 O O . THR A 1 389 ? -16.269 13.376 17.404 1.00 91.69 389 THR A O 1
ATOM 3070 N N . THR A 1 390 ? -16.008 11.237 18.022 1.00 91.81 390 THR A N 1
ATOM 3071 C CA . THR A 1 390 ? -15.489 10.811 16.713 1.00 91.81 390 THR A CA 1
ATOM 3072 C C . THR A 1 390 ? -16.526 10.945 15.599 1.00 91.81 390 THR A C 1
ATOM 3074 O O . THR A 1 390 ? -16.174 11.399 14.511 1.00 91.81 390 THR A O 1
ATOM 3077 N N . ARG A 1 391 ? -17.814 10.706 15.886 1.00 92.44 391 ARG A N 1
ATOM 3078 C CA . ARG A 1 391 ? -18.935 10.998 14.975 1.00 92.44 391 ARG A CA 1
ATOM 3079 C C . ARG A 1 391 ? -19.031 12.479 14.612 1.00 92.44 391 ARG A C 1
ATOM 3081 O O . ARG A 1 391 ? -19.298 12.813 13.458 1.00 92.44 391 ARG A O 1
ATOM 3088 N N . LYS A 1 392 ? -18.825 13.387 15.572 1.00 92.38 392 LYS A N 1
ATOM 3089 C CA . LYS A 1 392 ? -18.778 14.834 15.295 1.00 92.38 392 LYS A CA 1
ATOM 3090 C C . LYS A 1 392 ? -17.569 15.189 14.431 1.00 92.38 392 LYS A C 1
ATOM 3092 O O . LYS A 1 392 ? -17.733 15.917 13.458 1.00 92.38 392 LYS A O 1
ATOM 3097 N N . LEU A 1 393 ? -16.389 14.654 14.746 1.00 92.00 393 LEU A N 1
ATOM 3098 C CA . LEU A 1 393 ? -15.156 14.927 14.000 1.00 92.00 393 LEU A CA 1
ATOM 3099 C C . LEU A 1 393 ? -15.243 14.465 12.542 1.00 92.00 393 LEU A C 1
ATOM 3101 O O . LEU A 1 393 ? -14.911 15.234 11.644 1.00 92.00 393 LEU A O 1
ATOM 3105 N N . SER A 1 394 ? -15.742 13.256 12.285 1.00 93.81 394 SER A N 1
ATOM 3106 C CA . SER A 1 394 ? -15.914 12.748 10.919 1.00 93.81 394 SER A CA 1
ATOM 3107 C C . SER A 1 394 ? -16.987 13.518 10.141 1.00 93.81 394 SER A C 1
ATOM 3109 O O . SER A 1 394 ? -16.802 13.781 8.956 1.00 93.81 394 SER A O 1
ATOM 3111 N N . ASN A 1 395 ? -18.070 13.961 10.794 1.00 94.00 395 ASN A N 1
ATOM 3112 C CA . ASN A 1 395 ? -19.065 14.838 10.168 1.00 94.00 395 ASN A CA 1
ATOM 3113 C C . ASN A 1 395 ? -18.466 16.203 9.804 1.00 94.00 395 ASN A C 1
ATOM 3115 O O . ASN A 1 395 ? -18.697 16.693 8.702 1.00 94.00 395 ASN A O 1
ATOM 3119 N N . VAL A 1 396 ? -17.681 16.808 10.702 1.00 93.62 396 VAL A N 1
ATOM 3120 C CA . VAL A 1 396 ? -16.971 18.066 10.424 1.00 93.62 396 VAL A CA 1
ATOM 3121 C C . VAL A 1 396 ? -15.996 17.873 9.265 1.00 93.62 396 VAL A C 1
ATOM 3123 O O . VAL A 1 396 ? -16.017 18.666 8.329 1.00 93.62 396 VAL A O 1
ATOM 3126 N N . ALA A 1 397 ? -15.204 16.797 9.269 1.00 93.94 397 ALA A N 1
ATOM 3127 C CA . ALA A 1 397 ? -14.291 16.477 8.174 1.00 93.94 397 ALA A CA 1
ATOM 3128 C C . ALA A 1 397 ? -15.034 16.306 6.837 1.00 93.94 397 ALA A C 1
ATOM 3130 O O . ALA A 1 397 ? -14.581 16.822 5.817 1.00 93.94 397 ALA A O 1
ATOM 3131 N N . ALA A 1 398 ? -16.200 15.651 6.841 1.00 94.44 398 ALA A N 1
ATOM 3132 C CA . ALA A 1 398 ? -17.037 15.481 5.656 1.00 94.44 398 ALA A CA 1
ATOM 3133 C C . ALA A 1 398 ? -17.570 16.821 5.128 1.00 94.44 398 ALA A C 1
ATOM 3135 O O . ALA A 1 398 ? -17.474 17.095 3.934 1.00 94.44 398 ALA A O 1
ATOM 3136 N N . VAL A 1 399 ? -18.090 17.679 6.010 1.00 94.44 399 VAL A N 1
ATOM 3137 C CA . VAL A 1 399 ? -18.595 19.011 5.640 1.00 94.44 399 VAL A CA 1
ATOM 3138 C C . VAL A 1 399 ? -17.470 19.889 5.096 1.00 94.44 399 VAL A C 1
ATOM 3140 O O . VAL A 1 399 ? -17.630 20.494 4.038 1.00 94.44 399 VAL A O 1
ATOM 3143 N N . VAL A 1 400 ? -16.317 19.922 5.770 1.00 92.75 400 VAL A N 1
ATOM 3144 C CA . VAL A 1 400 ? -15.137 20.674 5.319 1.00 92.75 400 VAL A CA 1
ATOM 3145 C C . VAL A 1 400 ? -14.675 20.180 3.950 1.00 92.75 400 VAL 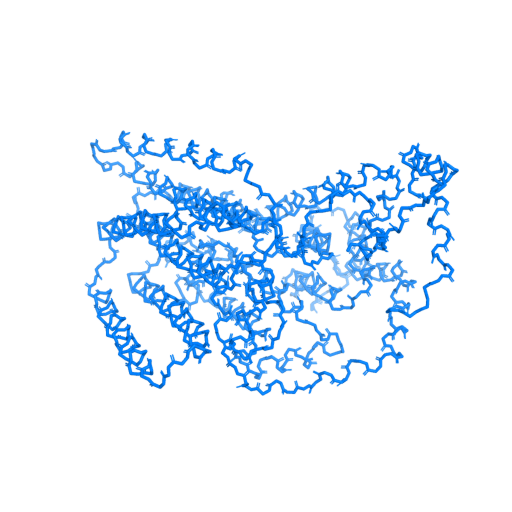A C 1
ATOM 3147 O O . VAL A 1 400 ? -14.436 20.999 3.064 1.00 92.75 400 VAL A O 1
ATOM 3150 N N . PHE A 1 401 ? -14.608 18.861 3.745 1.00 94.88 401 PHE A N 1
ATOM 3151 C CA . PHE A 1 401 ? -14.254 18.281 2.452 1.00 94.88 401 PHE A CA 1
ATOM 3152 C C . PHE A 1 401 ? -15.241 18.695 1.354 1.00 94.88 401 PHE A C 1
ATOM 3154 O O . PHE A 1 401 ? -14.812 19.131 0.292 1.00 94.88 401 PHE A O 1
ATOM 3161 N N . LEU A 1 402 ? -16.553 18.608 1.601 1.00 93.31 402 LEU A N 1
ATOM 3162 C CA . LEU A 1 402 ? -17.577 18.968 0.614 1.00 93.31 402 LEU A CA 1
ATOM 3163 C C . LEU A 1 402 ? -17.534 20.455 0.251 1.00 93.31 402 LEU A C 1
ATOM 3165 O O . LEU A 1 402 ? -17.574 20.792 -0.931 1.00 93.31 402 LEU A O 1
ATOM 3169 N N . ILE A 1 403 ? -17.407 21.344 1.242 1.00 92.50 403 ILE A N 1
ATOM 3170 C CA . ILE A 1 403 ? -17.273 22.788 1.002 1.00 92.50 403 ILE A CA 1
ATOM 3171 C C . ILE A 1 403 ? -16.014 23.062 0.177 1.00 92.50 403 ILE A C 1
ATOM 3173 O O . ILE A 1 403 ? -16.077 23.763 -0.831 1.00 92.50 403 ILE A O 1
ATOM 3177 N N . ALA A 1 404 ? -14.878 22.481 0.561 1.00 90.38 404 ALA A N 1
ATOM 3178 C CA . ALA A 1 404 ? -13.623 22.670 -0.152 1.00 90.38 404 ALA A CA 1
ATOM 3179 C C . ALA A 1 404 ? -13.655 22.082 -1.571 1.00 90.38 404 ALA A C 1
ATOM 3181 O O . ALA A 1 404 ? -13.113 22.693 -2.488 1.00 90.38 404 ALA A O 1
ATOM 3182 N N . ALA A 1 405 ? -14.331 20.950 -1.780 1.00 91.81 405 ALA A N 1
ATOM 3183 C CA . ALA A 1 405 ? -14.549 20.378 -3.103 1.00 91.81 405 ALA A CA 1
ATOM 3184 C C . ALA A 1 405 ? -15.408 21.311 -3.970 1.00 91.81 405 ALA A C 1
ATOM 3186 O O . ALA A 1 405 ? -15.041 21.590 -5.107 1.00 91.81 405 ALA A O 1
ATOM 3187 N N . LEU A 1 406 ? -16.504 21.862 -3.438 1.00 92.19 406 LEU A N 1
ATOM 3188 C CA . LEU A 1 406 ? -17.350 22.819 -4.162 1.00 92.19 406 LEU A CA 1
ATOM 3189 C C . LEU A 1 406 ? -16.583 24.093 -4.537 1.00 92.19 406 LEU A C 1
ATOM 3191 O O . LEU A 1 406 ? -16.629 24.525 -5.689 1.00 92.19 406 LEU A O 1
ATOM 3195 N N . VAL A 1 407 ? -15.833 24.664 -3.591 1.00 88.75 407 VAL A N 1
ATOM 3196 C CA . VAL A 1 407 ? -14.974 25.831 -3.841 1.00 88.75 407 VAL A CA 1
ATOM 3197 C C . VAL A 1 407 ? -13.896 25.491 -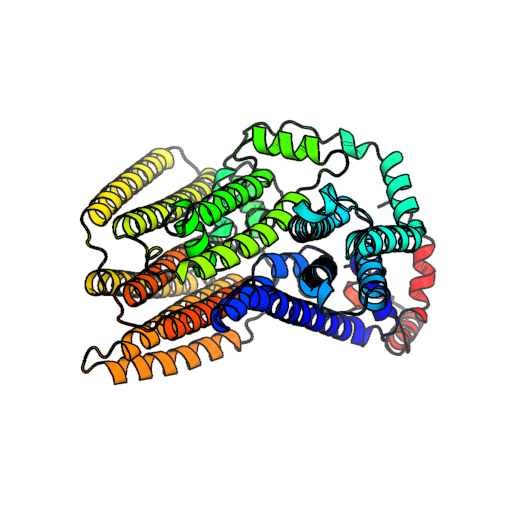4.871 1.00 88.75 407 VAL A C 1
ATOM 3199 O O . VAL A 1 407 ? -13.705 26.238 -5.829 1.00 88.75 407 VAL A O 1
ATOM 3202 N N . GLY A 1 408 ? -13.229 24.345 -4.725 1.00 86.50 408 GLY A N 1
ATOM 3203 C CA . GLY A 1 408 ? -12.214 23.861 -5.657 1.00 86.50 408 GLY A CA 1
ATOM 3204 C C . GLY A 1 408 ? -12.761 23.669 -7.071 1.00 86.50 408 GLY A C 1
ATOM 3205 O O . GLY A 1 408 ? -12.121 24.090 -8.031 1.00 86.50 408 GLY A O 1
ATOM 3206 N N . ALA A 1 409 ? -13.970 23.119 -7.208 1.00 88.50 409 ALA A N 1
ATOM 3207 C CA . ALA A 1 409 ? -14.653 22.966 -8.488 1.00 88.50 409 ALA A CA 1
ATOM 3208 C C . ALA A 1 409 ? -15.010 24.321 -9.116 1.00 88.50 409 ALA A C 1
ATOM 3210 O O . ALA A 1 409 ? -14.760 24.526 -10.303 1.00 88.50 409 ALA A O 1
ATOM 3211 N N . ALA A 1 410 ? -15.536 25.267 -8.330 1.00 87.62 410 ALA A N 1
ATOM 3212 C CA . ALA A 1 410 ? -15.856 26.612 -8.807 1.00 87.62 410 ALA A CA 1
ATOM 3213 C C . ALA A 1 410 ? -14.602 27.368 -9.277 1.00 87.62 410 ALA A C 1
ATOM 3215 O O . ALA A 1 410 ? -14.615 27.999 -10.336 1.00 87.62 410 ALA A O 1
ATOM 3216 N N . VAL A 1 411 ? -13.497 27.267 -8.529 1.00 84.12 411 VAL A N 1
ATOM 3217 C CA . VAL A 1 411 ? -12.200 27.847 -8.906 1.00 84.12 411 VAL A CA 1
ATOM 3218 C C . VAL A 1 411 ? -11.660 27.187 -10.172 1.00 84.12 411 VAL A C 1
ATOM 3220 O O . VAL A 1 411 ? -11.275 27.892 -11.102 1.00 84.12 411 VAL A O 1
ATOM 3223 N N . ALA A 1 412 ? -11.676 25.856 -10.250 1.00 84.25 412 ALA A N 1
ATOM 3224 C CA . ALA A 1 412 ? -11.208 25.124 -11.423 1.00 84.25 412 ALA A CA 1
ATOM 3225 C C . ALA A 1 412 ? -12.027 25.445 -12.680 1.00 84.25 412 ALA A C 1
ATOM 3227 O O . ALA A 1 412 ? -11.454 25.586 -13.758 1.00 84.25 412 ALA A O 1
ATOM 3228 N N . PHE A 1 413 ? -13.344 25.623 -12.545 1.00 86.12 413 PHE A N 1
ATOM 3229 C CA . PHE A 1 413 ? -14.211 26.062 -13.634 1.00 86.12 413 PHE A CA 1
ATOM 3230 C C . PHE A 1 413 ? -13.896 27.499 -14.066 1.00 86.12 413 PHE A C 1
ATOM 3232 O O . PHE A 1 413 ? -13.682 27.756 -15.249 1.00 86.12 413 PHE A O 1
ATOM 3239 N N . LYS A 1 414 ? -13.788 28.434 -13.110 1.00 86.12 414 LYS A N 1
ATOM 3240 C CA . LYS A 1 414 ? -13.458 29.844 -13.383 1.00 86.12 414 LYS A CA 1
ATOM 3241 C C . LYS A 1 414 ? -12.102 29.998 -14.074 1.00 86.12 414 LYS A C 1
ATOM 3243 O O . LYS A 1 414 ? -11.961 30.830 -14.964 1.00 86.12 414 LYS A O 1
ATOM 3248 N N . LEU A 1 415 ? -11.122 29.192 -13.673 1.00 80.75 415 LEU A N 1
ATOM 3249 C CA . LEU A 1 415 ? -9.778 29.163 -14.251 1.00 80.75 415 LEU A CA 1
ATOM 3250 C C . LEU A 1 415 ? -9.669 28.266 -15.494 1.00 80.75 415 LEU A C 1
ATOM 3252 O O . LEU A 1 415 ? -8.560 28.032 -15.959 1.00 80.75 415 LEU A O 1
ATOM 3256 N N . ARG A 1 416 ? -10.789 27.734 -16.012 1.00 81.00 416 ARG A N 1
ATOM 3257 C CA . ARG A 1 416 ? -10.843 26.835 -17.181 1.00 81.00 416 ARG A CA 1
ATOM 3258 C C . ARG A 1 416 ? -9.962 25.582 -17.067 1.00 81.00 416 ARG A C 1
ATOM 3260 O O . ARG A 1 416 ? -9.725 24.893 -18.056 1.00 81.00 416 ARG A O 1
ATOM 3267 N N . LEU A 1 417 ? -9.553 25.209 -15.852 1.00 78.31 417 LEU A N 1
ATOM 3268 C CA . LEU A 1 417 ? -8.692 24.050 -15.603 1.00 78.31 417 LEU A CA 1
ATOM 3269 C C . LEU A 1 417 ? -9.372 22.742 -16.013 1.00 78.31 417 LEU A C 1
ATOM 3271 O O . LEU A 1 417 ? -8.705 21.845 -16.509 1.00 78.31 417 LEU A O 1
ATOM 3275 N N . PHE A 1 418 ? -10.690 22.622 -15.844 1.00 79.19 418 PHE A N 1
ATOM 3276 C CA . PHE A 1 418 ? -11.411 21.408 -16.243 1.00 79.19 418 PHE A CA 1
ATOM 3277 C C . PHE A 1 418 ? -11.613 21.280 -17.754 1.00 79.19 418 PHE A C 1
ATOM 3279 O O . PHE A 1 418 ? -11.610 20.162 -18.258 1.00 79.19 418 PHE A O 1
ATOM 3286 N N . SER A 1 419 ? -11.771 22.396 -18.471 1.00 71.19 419 SER A N 1
ATOM 3287 C CA . SER A 1 419 ? -11.931 22.391 -19.930 1.00 71.19 419 SER A CA 1
ATOM 3288 C C . SER A 1 419 ? -10.600 22.254 -20.666 1.00 71.19 419 SER A C 1
ATOM 3290 O O . SER A 1 419 ? -10.564 21.680 -21.749 1.00 71.19 419 SER A O 1
ATOM 3292 N N . GLU A 1 420 ? -9.511 22.762 -20.083 1.00 71.62 420 GLU A N 1
ATOM 3293 C CA . GLU A 1 420 ? -8.191 22.799 -20.723 1.00 71.62 420 GLU A CA 1
ATOM 3294 C C . GLU A 1 420 ? -7.241 21.703 -20.202 1.00 71.62 420 GLU A C 1
ATOM 3296 O O . GLU A 1 420 ? -6.310 21.318 -20.903 1.00 71.62 420 GLU A O 1
ATOM 3301 N N . GLN A 1 421 ? -7.466 21.157 -18.995 1.00 73.75 421 GLN A N 1
ATOM 3302 C CA . GLN A 1 421 ? -6.587 20.163 -18.354 1.00 73.75 421 GLN A CA 1
ATOM 3303 C C . GLN A 1 421 ? -7.380 18.972 -17.792 1.00 73.75 421 GLN A C 1
ATOM 3305 O O . GLN A 1 421 ? -7.639 18.863 -16.592 1.00 73.75 421 GLN A O 1
ATOM 3310 N N . TRP A 1 422 ? -7.701 18.006 -18.653 1.00 75.56 422 TRP A N 1
ATOM 3311 C CA . TRP A 1 422 ? -8.466 16.800 -18.295 1.00 75.56 422 TRP A CA 1
ATOM 3312 C C . TRP A 1 422 ? -7.881 15.991 -17.125 1.00 75.56 422 TRP A C 1
ATOM 3314 O O . TRP A 1 422 ? -8.634 15.420 -16.338 1.00 75.56 422 TRP A O 1
ATOM 3324 N N . LEU A 1 423 ? -6.554 15.990 -16.940 1.00 74.12 423 LEU A N 1
ATOM 3325 C CA . LEU A 1 423 ? -5.898 15.343 -15.793 1.00 74.12 423 LEU A CA 1
ATOM 3326 C C . LEU A 1 423 ? -6.285 15.975 -14.444 1.00 74.12 423 LEU A C 1
ATOM 3328 O O . LEU A 1 423 ? -6.344 15.277 -13.431 1.00 74.12 423 LEU A O 1
ATOM 3332 N N . VAL A 1 424 ? -6.574 17.281 -14.416 1.00 78.81 424 VAL A N 1
ATOM 3333 C CA . VAL A 1 424 ? -7.064 17.976 -13.214 1.00 78.81 424 VAL A CA 1
ATOM 3334 C C . VAL A 1 424 ? -8.484 17.516 -12.889 1.00 78.81 424 VAL A C 1
ATOM 3336 O O . VAL A 1 424 ? -8.758 17.157 -11.745 1.00 78.81 424 VAL A O 1
ATOM 3339 N N . LEU A 1 425 ? -9.362 17.452 -13.895 1.00 83.00 425 LEU A N 1
ATOM 3340 C CA . LEU A 1 425 ? -10.733 16.952 -13.742 1.00 83.00 425 LEU A CA 1
ATOM 3341 C C . LEU A 1 425 ? -10.753 15.489 -13.277 1.00 83.00 425 LEU A C 1
ATOM 3343 O O . LEU A 1 425 ? -11.488 15.138 -12.357 1.00 83.00 425 LEU A O 1
ATOM 3347 N N . ARG A 1 426 ? -9.899 14.650 -13.868 1.00 82.00 426 ARG A N 1
ATOM 3348 C CA . ARG A 1 426 ? -9.730 13.239 -13.507 1.00 82.00 426 ARG A CA 1
ATOM 3349 C C . ARG A 1 426 ? -9.325 13.065 -12.045 1.00 82.00 426 ARG A C 1
ATOM 3351 O O . ARG A 1 426 ? -10.001 12.358 -11.299 1.00 82.00 426 ARG A O 1
ATOM 3358 N N . GLY A 1 427 ? -8.244 13.733 -11.634 1.00 83.31 427 GLY A N 1
ATOM 3359 C CA . GLY A 1 427 ? -7.772 13.704 -10.250 1.00 83.31 427 GLY A CA 1
ATOM 3360 C C . GLY A 1 427 ? -8.849 14.174 -9.273 1.00 83.31 427 GLY A C 1
ATOM 3361 O O . GLY A 1 427 ? -9.054 13.551 -8.233 1.00 83.31 427 GLY A O 1
ATOM 3362 N N . PHE A 1 428 ? -9.595 15.218 -9.642 1.00 87.81 428 PHE A N 1
ATOM 3363 C CA . PHE A 1 428 ? -10.691 15.751 -8.841 1.00 87.81 428 PHE A CA 1
ATOM 3364 C C . PHE A 1 428 ? -11.853 14.755 -8.684 1.00 87.81 428 PHE A C 1
ATOM 3366 O O . PHE A 1 428 ? -12.252 14.461 -7.556 1.00 87.81 428 PHE A O 1
ATOM 3373 N N . ILE A 1 429 ? -12.366 14.191 -9.786 1.00 89.06 429 ILE A N 1
ATOM 3374 C CA . ILE A 1 429 ? -13.504 13.254 -9.777 1.00 89.06 429 ILE A CA 1
ATOM 3375 C C . ILE A 1 429 ? -13.179 12.001 -8.967 1.00 89.06 429 ILE A C 1
ATOM 3377 O O . ILE A 1 429 ? -13.972 11.598 -8.121 1.00 89.06 429 ILE A O 1
ATOM 3381 N N . TYR A 1 430 ? -12.013 11.391 -9.178 1.00 90.38 430 TYR A N 1
ATOM 3382 C CA . TYR A 1 430 ? -11.669 10.162 -8.463 1.00 90.38 430 TYR A CA 1
ATOM 3383 C C . TYR A 1 430 ? -11.312 10.410 -6.992 1.00 90.38 430 TYR A C 1
ATOM 3385 O O . TYR A 1 430 ? -11.617 9.570 -6.147 1.00 90.38 430 TYR A O 1
ATOM 3393 N N . THR A 1 431 ? -10.769 11.584 -6.650 1.00 90.62 431 THR A N 1
ATOM 3394 C CA . THR A 1 431 ? -10.600 11.996 -5.244 1.00 90.62 431 THR A CA 1
ATOM 3395 C C . THR A 1 431 ? -11.950 12.160 -4.545 1.00 90.62 431 THR A C 1
ATOM 3397 O O . THR A 1 431 ? -12.129 11.696 -3.418 1.00 90.62 431 THR A O 1
ATOM 3400 N N . LEU A 1 432 ? -12.924 12.775 -5.222 1.00 92.00 432 LEU A N 1
ATOM 3401 C CA . LEU A 1 432 ? -14.297 12.887 -4.733 1.00 92.00 432 LEU A CA 1
ATOM 3402 C C . LEU A 1 43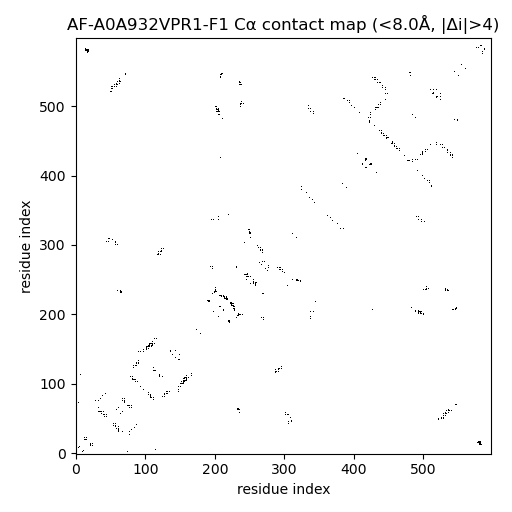2 ? -14.963 11.508 -4.603 1.00 92.00 432 LEU A C 1
ATOM 3404 O O . LEU A 1 432 ? -15.626 11.242 -3.603 1.00 92.00 432 LEU A O 1
ATOM 3408 N N . GLY A 1 433 ? -14.741 10.614 -5.565 1.00 92.69 433 GLY A N 1
ATOM 3409 C CA . GLY A 1 433 ? -15.233 9.240 -5.523 1.00 92.69 433 GLY A CA 1
ATOM 3410 C C . GLY A 1 433 ? -14.718 8.456 -4.314 1.00 92.69 433 GLY A C 1
ATOM 3411 O O . GLY A 1 433 ? -15.516 7.835 -3.611 1.00 92.69 433 GLY A O 1
ATOM 3412 N N . ALA A 1 434 ? -13.422 8.562 -3.997 1.00 93.62 434 ALA A N 1
ATOM 3413 C CA . ALA A 1 434 ? -12.840 7.954 -2.796 1.00 93.62 434 ALA A CA 1
ATOM 3414 C C . ALA A 1 434 ? -13.478 8.495 -1.505 1.00 93.62 434 ALA A C 1
ATOM 3416 O O . ALA A 1 434 ? -13.800 7.730 -0.594 1.00 93.62 434 ALA A O 1
ATOM 3417 N N . ALA A 1 435 ? -13.717 9.808 -1.440 1.00 94.12 435 ALA A N 1
ATOM 3418 C CA . ALA A 1 435 ? -14.389 10.439 -0.308 1.00 94.12 435 ALA A CA 1
ATOM 3419 C C . ALA A 1 435 ? -15.833 9.939 -0.143 1.00 94.12 435 ALA A C 1
ATOM 3421 O O . ALA A 1 435 ? -16.209 9.508 0.950 1.00 94.12 435 ALA A O 1
ATOM 3422 N N . ILE A 1 436 ? -16.623 9.924 -1.222 1.00 93.50 436 ILE A N 1
ATOM 3423 C CA . ILE A 1 436 ? -17.999 9.401 -1.224 1.00 93.50 436 ILE A CA 1
ATOM 3424 C C . ILE A 1 436 ? -18.009 7.940 -0.773 1.00 93.50 436 ILE A C 1
ATOM 3426 O O . ILE A 1 436 ? -18.796 7.577 0.099 1.00 93.50 436 ILE A O 1
ATOM 3430 N N . TRP A 1 437 ? -17.102 7.118 -1.301 1.00 95.25 437 TRP A N 1
ATOM 3431 C CA . TRP A 1 437 ? -16.981 5.720 -0.902 1.00 95.25 437 TRP A CA 1
ATOM 3432 C C . TRP A 1 437 ? -16.694 5.571 0.595 1.00 95.25 437 TRP A C 1
ATOM 3434 O O . TRP A 1 437 ? -17.364 4.803 1.279 1.00 95.25 437 TRP A O 1
ATOM 3444 N N . SER A 1 438 ? -15.761 6.354 1.144 1.00 95.00 438 SER A N 1
ATOM 3445 C CA . SER A 1 438 ? -15.453 6.317 2.580 1.00 95.00 438 SER A CA 1
ATOM 3446 C C . SER A 1 438 ? -16.679 6.653 3.447 1.00 95.00 438 SER A C 1
ATOM 3448 O O . SER A 1 438 ? -16.943 5.986 4.449 1.00 95.00 438 SER A O 1
ATOM 3450 N N . LEU A 1 439 ? -17.491 7.625 3.016 1.00 94.62 439 LEU A N 1
ATOM 3451 C CA . LEU A 1 439 ? -18.716 8.039 3.700 1.00 94.62 439 LEU A CA 1
ATOM 3452 C C . LEU A 1 439 ? -19.827 6.991 3.604 1.00 94.62 439 LEU A C 1
ATOM 3454 O O . LEU A 1 439 ? -20.582 6.823 4.559 1.00 94.62 439 LEU A O 1
ATOM 3458 N N . VAL A 1 440 ? -19.909 6.256 2.494 1.00 93.94 440 VAL A N 1
ATOM 3459 C CA . VAL A 1 440 ? -20.811 5.106 2.334 1.00 93.94 440 VAL A CA 1
ATOM 3460 C C . VAL A 1 440 ? -20.476 4.012 3.340 1.00 93.94 440 VAL A C 1
ATOM 3462 O O . VAL A 1 440 ? -21.367 3.526 4.034 1.00 93.94 440 VAL A O 1
ATOM 3465 N N . ILE A 1 441 ? -19.195 3.652 3.465 1.00 94.75 441 ILE A N 1
ATOM 3466 C CA . ILE A 1 441 ? -18.756 2.645 4.441 1.00 94.75 441 ILE A CA 1
ATOM 3467 C C . ILE A 1 441 ? -19.065 3.109 5.869 1.00 94.75 441 ILE A C 1
ATOM 3469 O O . ILE A 1 441 ? -19.569 2.331 6.682 1.00 94.75 441 ILE A O 1
ATOM 3473 N N . LEU A 1 442 ? -18.847 4.393 6.164 1.00 93.81 442 LEU A N 1
ATOM 3474 C CA . LEU A 1 442 ? -19.207 4.969 7.456 1.00 93.81 442 LEU A CA 1
ATOM 3475 C C . LEU A 1 442 ? -20.717 4.934 7.718 1.00 93.81 442 LEU A C 1
ATOM 3477 O O . LEU A 1 442 ? -21.146 4.636 8.832 1.00 93.81 442 LEU A O 1
ATOM 3481 N N . ALA A 1 443 ? -21.530 5.228 6.704 1.00 91.56 443 ALA A N 1
ATOM 3482 C CA . ALA A 1 443 ? -22.982 5.165 6.799 1.00 91.56 443 ALA A CA 1
ATOM 3483 C C . ALA A 1 443 ? -23.457 3.735 7.091 1.00 91.56 443 ALA A C 1
ATOM 3485 O O . ALA A 1 443 ? -24.310 3.553 7.961 1.00 91.56 443 ALA A O 1
ATOM 3486 N N . PHE A 1 444 ? -22.852 2.718 6.464 1.00 91.62 444 PHE A N 1
ATOM 3487 C CA . PHE A 1 444 ? -23.110 1.320 6.814 1.00 91.62 444 PHE A CA 1
ATOM 3488 C C . PHE A 1 444 ? -22.749 1.024 8.274 1.00 91.62 444 PHE A C 1
ATOM 3490 O O . PHE A 1 444 ? -23.598 0.512 9.005 1.00 91.62 444 PHE A O 1
ATOM 3497 N N . ALA A 1 445 ? -21.561 1.433 8.734 1.00 91.44 445 ALA A N 1
ATOM 3498 C CA . ALA A 1 445 ? -21.131 1.248 10.125 1.00 91.44 445 ALA A CA 1
ATOM 3499 C C . ALA A 1 445 ? -22.099 1.888 11.142 1.00 91.44 445 ALA A C 1
ATOM 3501 O O . ALA A 1 445 ? -22.409 1.301 12.180 1.00 91.44 445 ALA A O 1
ATOM 3502 N N . ARG A 1 446 ? -22.604 3.090 10.836 1.00 91.00 446 ARG A N 1
ATOM 3503 C CA . ARG A 1 446 ? -23.588 3.815 11.658 1.00 91.00 446 ARG A CA 1
ATOM 3504 C C . ARG A 1 446 ? -24.969 3.168 11.630 1.00 91.00 446 ARG A C 1
ATOM 3506 O O . ARG A 1 446 ? -25.642 3.138 12.650 1.00 91.00 446 ARG A O 1
ATOM 3513 N N . SER A 1 447 ? -25.390 2.642 10.480 1.00 87.25 447 SER A N 1
ATOM 3514 C CA . SER A 1 447 ? -26.681 1.959 10.351 1.00 87.25 447 SER A CA 1
ATOM 3515 C C . SER A 1 447 ? -26.736 0.655 11.155 1.00 87.25 447 SER A C 1
ATOM 3517 O O . SER A 1 447 ? -27.785 0.301 11.682 1.00 87.25 447 SER A O 1
ATOM 3519 N N . SER A 1 448 ? -25.601 -0.036 11.292 1.00 83.75 448 SER A N 1
ATOM 3520 C CA . SER A 1 448 ? -25.521 -1.326 11.981 1.00 83.75 448 SER A CA 1
ATOM 3521 C C . SER A 1 448 ? -25.480 -1.244 13.506 1.00 83.75 448 SER A C 1
ATOM 3523 O O . SER A 1 448 ? -25.711 -2.257 14.156 1.00 83.75 448 SER A O 1
ATOM 3525 N N . SER A 1 449 ? -25.191 -0.078 14.094 1.00 73.38 449 SER A N 1
ATOM 3526 C CA . SER A 1 449 ? -25.021 0.051 15.550 1.00 73.38 449 SER A CA 1
ATOM 3527 C C . SER A 1 449 ? -26.330 0.209 16.333 1.00 73.38 449 SER A C 1
ATOM 3529 O O . SER A 1 449 ? -26.285 0.444 17.534 1.00 73.38 449 SER A O 1
ATOM 3531 N N . GLY A 1 450 ? -27.497 0.113 15.683 1.00 62.50 450 GLY A N 1
ATOM 3532 C CA . GLY A 1 450 ? -28.801 0.144 16.361 1.00 62.50 450 GLY A CA 1
ATOM 3533 C C . GLY A 1 450 ? -29.173 1.481 17.024 1.00 62.50 450 GLY A C 1
ATOM 3534 O O . GLY A 1 450 ? -30.164 1.543 17.746 1.00 62.50 450 GLY A O 1
ATOM 3535 N N . GLU A 1 451 ? -28.419 2.560 16.782 1.00 59.50 451 GLU A N 1
ATOM 3536 C CA . GLU A 1 451 ? -28.760 3.917 17.233 1.00 59.50 451 GLU A CA 1
ATOM 3537 C C . GLU A 1 451 ? -29.960 4.451 16.407 1.00 59.50 451 GLU A C 1
ATOM 3539 O O . GLU A 1 451 ? -29.809 4.749 15.226 1.00 59.50 451 GLU A O 1
ATOM 3544 N N . ASN A 1 452 ? -31.141 4.531 17.038 1.00 60.97 452 ASN A N 1
ATOM 3545 C CA . ASN A 1 452 ? -32.476 5.007 16.595 1.00 60.97 452 ASN A CA 1
ATOM 3546 C C . ASN A 1 452 ? -32.646 5.951 15.363 1.00 60.97 452 ASN A C 1
ATOM 3548 O O . ASN A 1 452 ? -31.778 6.748 15.009 1.00 60.97 452 ASN A O 1
ATOM 3552 N N . ASP A 1 453 ? -33.871 5.923 14.798 1.00 61.50 453 ASP A N 1
ATOM 3553 C CA . ASP A 1 453 ? -34.561 6.779 13.789 1.00 61.50 453 ASP A CA 1
ATOM 3554 C C . ASP A 1 453 ? -33.875 7.103 12.447 1.00 61.50 453 ASP A C 1
ATOM 3556 O O . ASP A 1 453 ? -34.551 7.323 11.439 1.00 61.50 453 ASP A O 1
ATOM 3560 N N . LYS A 1 454 ? -32.542 7.113 12.371 1.00 74.69 454 LYS A N 1
ATOM 3561 C CA . LYS A 1 454 ? -31.796 7.511 11.161 1.00 74.69 454 LYS A CA 1
ATOM 3562 C C . LYS A 1 454 ? -31.219 6.337 10.377 1.00 74.69 454 LYS A C 1
ATOM 3564 O O . LYS A 1 454 ? -30.632 6.554 9.319 1.00 74.69 454 LYS A O 1
ATOM 3569 N N . THR A 1 455 ? -31.418 5.100 10.829 1.00 78.38 455 THR A N 1
ATOM 3570 C CA . THR A 1 455 ? -30.944 3.878 10.154 1.00 78.38 455 THR A CA 1
ATOM 3571 C C . THR A 1 455 ? -31.379 3.828 8.690 1.00 78.38 455 THR A C 1
ATOM 3573 O O . THR A 1 455 ? -30.552 3.633 7.799 1.00 78.38 455 THR A O 1
ATOM 3576 N N . THR A 1 456 ? -32.657 4.112 8.420 1.00 79.69 456 THR A N 1
ATOM 3577 C CA . THR A 1 456 ? -33.212 4.155 7.059 1.00 79.69 456 THR A CA 1
ATOM 3578 C C . THR A 1 456 ? -32.552 5.239 6.205 1.00 79.69 456 THR A C 1
ATOM 3580 O O . THR A 1 456 ? -32.293 5.024 5.021 1.00 79.69 456 THR A O 1
ATOM 3583 N N . LEU A 1 457 ? -32.239 6.398 6.795 1.00 82.69 457 LEU A N 1
ATOM 3584 C CA . LEU A 1 457 ? -31.534 7.480 6.107 1.00 82.69 457 LEU A CA 1
ATOM 3585 C C . LEU A 1 457 ? -30.103 7.062 5.748 1.00 82.69 457 LEU A C 1
ATOM 3587 O O . LEU A 1 457 ? -29.701 7.221 4.599 1.00 82.69 457 LEU A O 1
ATOM 3591 N N . TYR A 1 458 ? -29.352 6.492 6.694 1.00 83.69 458 TYR A N 1
ATOM 3592 C CA . TYR A 1 458 ? -27.982 6.038 6.445 1.00 83.69 458 TYR A CA 1
ATOM 3593 C C . TYR A 1 458 ? -27.920 4.938 5.391 1.00 83.69 458 TYR A C 1
ATOM 3595 O O . TYR A 1 458 ? -27.062 4.995 4.516 1.00 83.69 458 TYR A O 1
ATOM 3603 N N . TYR A 1 459 ? -28.857 3.990 5.414 1.00 83.19 459 TYR A N 1
ATOM 3604 C CA . TYR A 1 459 ? -28.932 2.950 4.394 1.00 83.19 459 TYR A CA 1
ATOM 3605 C C . TYR A 1 459 ? -29.201 3.534 2.999 1.00 83.19 459 TYR A C 1
ATOM 3607 O O . TYR A 1 459 ? -28.515 3.190 2.039 1.00 83.19 459 TYR A O 1
ATOM 3615 N N . ARG A 1 460 ? -30.144 4.481 2.877 1.00 84.38 460 ARG A N 1
ATOM 3616 C CA . ARG A 1 460 ? -30.417 5.175 1.604 1.00 84.38 460 ARG A CA 1
ATOM 3617 C C . ARG A 1 460 ? -29.204 5.958 1.103 1.00 84.38 460 ARG A C 1
ATOM 3619 O O . ARG A 1 460 ? -28.892 5.886 -0.082 1.00 84.38 460 ARG A O 1
ATOM 3626 N N . LEU A 1 461 ? -28.510 6.670 1.993 1.00 84.56 461 LEU A N 1
ATOM 3627 C CA . LEU A 1 461 ? -27.275 7.388 1.662 1.00 84.56 461 LEU A CA 1
ATOM 3628 C C . LEU A 1 461 ? -26.170 6.431 1.211 1.00 84.56 461 LEU A C 1
ATOM 3630 O O . LEU A 1 461 ? -25.471 6.726 0.246 1.00 84.56 461 LEU A O 1
ATOM 3634 N N . ALA A 1 462 ? -26.040 5.280 1.871 1.00 84.69 462 ALA A N 1
ATOM 3635 C CA . ALA A 1 462 ? -25.070 4.263 1.504 1.00 84.69 462 ALA A CA 1
ATOM 3636 C C . ALA A 1 462 ? -25.357 3.708 0.101 1.00 84.69 462 ALA A C 1
ATOM 3638 O O . ALA A 1 462 ? -24.473 3.722 -0.748 1.00 84.69 462 ALA A O 1
ATOM 3639 N N . VAL A 1 463 ? -26.604 3.319 -0.190 1.00 85.81 463 VAL A N 1
ATOM 3640 C CA . VAL A 1 463 ? -27.005 2.838 -1.526 1.00 85.81 463 VAL A CA 1
ATOM 3641 C C . VAL A 1 463 ? -26.768 3.904 -2.599 1.00 85.81 463 VAL A C 1
ATOM 3643 O O . VAL A 1 463 ? -26.140 3.617 -3.618 1.00 85.81 463 VAL A O 1
ATOM 3646 N N . ALA A 1 464 ? -27.209 5.143 -2.363 1.00 84.06 464 ALA A N 1
ATOM 3647 C CA . ALA A 1 464 ? -27.005 6.244 -3.304 1.00 84.06 464 ALA A CA 1
ATOM 3648 C C . ALA A 1 464 ? -25.514 6.515 -3.554 1.00 84.06 464 ALA A C 1
ATOM 3650 O O . ALA A 1 464 ? -25.101 6.719 -4.695 1.00 84.06 464 ALA A O 1
ATOM 3651 N N . GLY A 1 465 ? -24.690 6.474 -2.505 1.00 85.56 465 GLY A N 1
ATOM 3652 C CA . GLY A 1 465 ? -23.254 6.675 -2.630 1.00 85.56 465 GLY A CA 1
ATOM 3653 C C . GLY A 1 465 ? -22.530 5.506 -3.306 1.00 85.56 465 GLY A C 1
ATOM 3654 O O . GLY A 1 465 ? -21.596 5.764 -4.059 1.00 85.56 465 GLY A O 1
ATOM 3655 N N . VAL A 1 466 ? -22.971 4.249 -3.130 1.00 89.12 466 VAL A N 1
ATOM 3656 C CA . VAL A 1 466 ? -22.454 3.103 -3.911 1.00 89.12 466 VAL A CA 1
ATOM 3657 C C . VAL A 1 466 ? -22.714 3.328 -5.396 1.00 89.12 466 VAL A C 1
ATOM 3659 O O . VAL A 1 466 ? -21.794 3.197 -6.199 1.00 89.12 466 VAL A O 1
ATOM 3662 N N . VAL A 1 467 ? -23.942 3.709 -5.763 1.00 87.75 467 VAL A N 1
ATOM 3663 C CA . VAL A 1 467 ? -24.299 4.003 -7.159 1.00 87.75 467 VAL A CA 1
ATOM 3664 C C . VAL A 1 467 ? -23.456 5.162 -7.695 1.00 87.75 467 VAL A C 1
ATOM 3666 O O . VAL A 1 467 ? -22.868 5.041 -8.766 1.00 87.75 467 VAL A O 1
ATOM 3669 N N . GLY A 1 468 ? -23.324 6.252 -6.934 1.00 85.94 468 GLY A N 1
ATOM 3670 C CA . GLY A 1 468 ? -22.500 7.400 -7.317 1.00 85.94 468 GLY A CA 1
ATOM 3671 C C . GLY A 1 468 ? -21.027 7.037 -7.530 1.00 85.94 468 GLY A C 1
ATOM 3672 O O . GLY A 1 468 ? -20.444 7.394 -8.552 1.00 85.94 468 GLY A O 1
ATOM 3673 N N . ALA A 1 469 ? -20.434 6.273 -6.612 1.00 86.94 469 ALA A N 1
ATOM 3674 C CA . ALA A 1 469 ? -19.054 5.812 -6.728 1.00 86.94 469 ALA A CA 1
ATOM 3675 C C . ALA A 1 469 ? -18.860 4.845 -7.907 1.00 86.94 469 ALA A C 1
ATOM 3677 O O . ALA A 1 469 ? -17.872 4.957 -8.633 1.00 86.94 469 ALA A O 1
ATOM 3678 N N . ALA A 1 470 ? -19.814 3.938 -8.143 1.00 87.25 470 ALA A N 1
ATOM 3679 C CA . ALA A 1 470 ? -19.787 3.030 -9.286 1.00 87.25 470 ALA A CA 1
ATOM 3680 C C . ALA A 1 470 ? -19.839 3.800 -10.614 1.00 87.25 470 ALA A C 1
ATOM 3682 O O . ALA A 1 470 ? -19.019 3.546 -11.494 1.00 87.25 470 ALA A O 1
ATOM 3683 N N . ILE A 1 471 ? -20.730 4.791 -10.733 1.00 88.06 471 ILE A N 1
ATOM 3684 C CA . ILE A 1 471 ? -20.795 5.675 -11.905 1.00 88.06 471 ILE A CA 1
ATOM 3685 C C . ILE A 1 471 ? -19.449 6.373 -12.116 1.00 88.06 471 ILE A C 1
ATOM 3687 O O . ILE A 1 471 ? -18.938 6.367 -13.231 1.00 88.06 471 ILE A O 1
ATOM 3691 N N . MET A 1 472 ? -18.840 6.926 -11.061 1.00 88.75 472 MET A N 1
ATOM 3692 C CA . MET A 1 472 ? -17.544 7.603 -11.173 1.00 88.75 472 MET A CA 1
ATOM 3693 C C . MET A 1 472 ? -16.434 6.665 -11.655 1.00 88.75 472 MET A C 1
ATOM 3695 O O . MET A 1 472 ? -15.657 7.060 -12.514 1.00 88.75 472 MET A O 1
ATOM 3699 N N . ILE A 1 473 ? -16.362 5.428 -11.155 1.00 85.00 473 ILE A N 1
ATOM 3700 C CA . ILE A 1 473 ? -15.353 4.438 -11.580 1.00 85.00 473 ILE A CA 1
ATOM 3701 C C . ILE A 1 473 ? -15.539 4.023 -13.047 1.00 85.00 473 ILE A C 1
ATOM 3703 O O . ILE A 1 473 ? -14.549 3.782 -13.751 1.00 85.00 473 ILE A O 1
ATOM 3707 N N . LEU A 1 474 ? -16.794 3.906 -13.485 1.00 85.88 474 LEU A N 1
ATOM 3708 C CA . LEU A 1 474 ? -17.165 3.470 -14.830 1.00 85.88 474 LEU A CA 1
ATOM 3709 C C . LEU A 1 474 ? -17.119 4.603 -15.863 1.00 85.88 474 LEU A C 1
ATOM 3711 O O . LEU A 1 474 ? -17.073 4.314 -17.056 1.00 85.88 474 LEU A O 1
ATOM 3715 N N . LEU A 1 475 ? -17.105 5.867 -15.430 1.00 82.56 475 LEU A N 1
ATOM 3716 C CA . LEU A 1 475 ? -17.060 7.023 -16.317 1.00 82.56 475 LEU A CA 1
ATOM 3717 C C . LEU A 1 475 ? -15.720 7.065 -17.082 1.00 82.56 475 LEU A C 1
ATOM 3719 O O . LEU A 1 475 ? -14.663 7.217 -16.460 1.00 82.56 475 LEU A O 1
ATOM 3723 N N . PRO A 1 476 ? -15.726 6.970 -18.425 1.00 72.19 476 PRO A N 1
ATOM 3724 C CA . PRO A 1 476 ? -14.506 7.039 -19.217 1.00 72.19 476 PRO A CA 1
ATOM 3725 C C . PRO A 1 476 ? -14.067 8.501 -19.357 1.00 72.19 476 PRO A C 1
ATOM 3727 O O . PRO A 1 476 ? -14.475 9.209 -20.275 1.00 72.19 476 PRO A O 1
ATOM 3730 N N . LEU A 1 477 ? -13.252 8.981 -18.417 1.00 74.62 477 LEU A N 1
ATOM 3731 C CA . LEU A 1 477 ? -12.632 10.302 -18.529 1.00 74.62 477 LEU A CA 1
ATOM 3732 C C . LEU A 1 477 ? -11.433 10.253 -19.497 1.00 74.62 477 LEU A C 1
ATOM 3734 O O . LEU A 1 477 ? -10.602 9.351 -19.353 1.00 74.62 477 LEU A O 1
ATOM 3738 N N . PRO A 1 478 ? -11.313 11.212 -20.440 1.00 66.69 478 PRO A N 1
ATOM 3739 C CA . PRO A 1 478 ? -10.262 11.248 -21.453 1.00 66.69 478 PRO A CA 1
ATOM 3740 C C . PRO A 1 478 ? -8.841 11.069 -20.917 1.00 66.69 478 PRO A C 1
ATOM 3742 O O . PRO A 1 478 ? -8.453 11.592 -19.868 1.00 66.69 478 PRO A O 1
ATOM 3745 N N . GLU A 1 479 ? -8.051 10.348 -21.704 1.00 60.16 479 GLU A N 1
ATOM 3746 C CA . GLU A 1 479 ? -6.694 9.914 -21.400 1.00 60.16 479 GLU A CA 1
ATOM 3747 C C . GLU A 1 479 ? -5.689 10.789 -22.155 1.00 60.16 479 GLU A C 1
ATOM 3749 O O . GLU A 1 479 ? -5.181 10.399 -23.201 1.00 60.16 479 GLU A O 1
ATOM 3754 N N . MET A 1 480 ? -5.442 12.013 -21.685 1.00 56.94 480 MET A N 1
ATOM 3755 C CA . MET A 1 480 ? -4.487 12.906 -22.353 1.00 56.94 480 MET A CA 1
ATOM 3756 C C . MET A 1 480 ? -3.178 13.052 -21.584 1.00 56.94 480 MET A C 1
ATOM 3758 O O . MET A 1 480 ? -3.163 13.241 -20.368 1.00 56.94 480 MET A O 1
ATOM 3762 N N . SER A 1 481 ? -2.081 13.005 -22.338 1.00 51.62 481 SER A N 1
ATOM 3763 C CA . SER A 1 481 ? -0.728 13.326 -21.894 1.00 51.62 481 SER A CA 1
ATOM 3764 C C . SER A 1 481 ? -0.509 14.836 -21.894 1.00 51.62 481 SER A C 1
ATOM 3766 O O . SER A 1 481 ? -0.742 15.496 -22.904 1.00 51.62 481 SER A O 1
ATOM 3768 N N . GLY A 1 482 ? -0.019 15.380 -20.784 1.00 56.47 482 GLY A N 1
ATOM 3769 C CA . GLY A 1 482 ? 0.370 16.784 -20.680 1.00 56.47 482 GLY A CA 1
ATOM 3770 C C . GLY A 1 482 ? 0.808 17.129 -19.261 1.00 56.47 482 GLY A C 1
ATOM 3771 O O . GLY A 1 482 ? 0.314 16.544 -18.298 1.00 56.47 482 GLY A O 1
ATOM 3772 N N . GLN A 1 483 ? 1.754 18.058 -19.120 1.00 61.75 483 GLN A N 1
ATOM 3773 C CA . GLN A 1 483 ? 2.093 18.612 -17.809 1.00 61.75 483 GLN A CA 1
ATOM 3774 C C . GLN A 1 483 ? 0.945 19.496 -17.321 1.00 61.75 483 GLN A C 1
ATOM 3776 O O . GLN A 1 483 ? 0.361 20.256 -18.097 1.00 61.75 483 GLN A O 1
ATOM 3781 N N . ARG A 1 484 ? 0.603 19.397 -16.034 1.00 68.12 484 ARG A N 1
ATOM 3782 C CA . ARG A 1 484 ? -0.425 20.264 -15.456 1.00 68.12 484 ARG A CA 1
ATOM 3783 C C . ARG A 1 484 ? 0.146 21.642 -15.172 1.00 68.12 484 ARG A C 1
ATOM 3785 O O . ARG A 1 484 ? 1.332 21.805 -14.894 1.00 68.12 484 ARG A O 1
ATOM 3792 N N . SER A 1 485 ? -0.731 22.643 -15.194 1.00 71.25 485 SER A N 1
ATOM 3793 C CA . SER A 1 485 ? -0.376 23.949 -14.640 1.00 71.25 485 SER A CA 1
ATOM 3794 C C . SER A 1 485 ? -0.033 23.819 -13.154 1.00 71.25 485 SER A C 1
ATOM 3796 O O . SER A 1 485 ? -0.538 22.935 -12.455 1.00 71.25 485 SER A O 1
ATOM 3798 N N . ILE A 1 486 ? 0.757 24.763 -12.639 1.00 70.31 486 ILE A N 1
ATOM 3799 C CA . ILE A 1 486 ? 1.043 24.880 -11.202 1.00 70.31 486 ILE A CA 1
ATOM 3800 C C . ILE A 1 486 ? -0.267 24.919 -10.393 1.00 70.31 486 ILE A C 1
ATOM 3802 O O . ILE A 1 486 ? -0.387 24.227 -9.383 1.00 70.31 486 ILE A O 1
ATOM 3806 N N . GLY A 1 487 ? -1.284 25.645 -10.878 1.00 69.50 487 GLY A N 1
ATOM 3807 C CA . GLY A 1 487 ? -2.613 25.689 -10.258 1.00 69.50 487 GLY A CA 1
ATOM 3808 C C . GLY A 1 487 ? -3.298 24.318 -10.189 1.00 69.50 487 GLY A C 1
ATOM 3809 O O . GLY A 1 487 ? -3.869 23.966 -9.157 1.00 69.50 487 GLY A O 1
ATOM 3810 N N . GLY A 1 488 ? -3.178 23.505 -11.243 1.00 74.94 488 GLY A N 1
ATOM 3811 C CA . GLY A 1 488 ? -3.670 22.126 -11.264 1.00 74.94 488 GLY A CA 1
ATOM 3812 C C . GLY A 1 488 ? -2.957 21.205 -10.265 1.00 74.94 488 GLY A C 1
ATOM 3813 O O . GLY A 1 488 ? -3.607 20.379 -9.622 1.00 74.94 488 GLY A O 1
ATOM 3814 N N . ASN A 1 489 ? -1.644 21.374 -10.084 1.00 76.88 489 ASN A N 1
ATOM 3815 C CA . ASN A 1 489 ? -0.859 20.605 -9.110 1.00 76.88 489 ASN A CA 1
ATOM 3816 C C . ASN A 1 489 ? -1.199 20.981 -7.662 1.00 76.88 489 ASN A C 1
ATOM 3818 O O . ASN A 1 489 ? -1.386 20.096 -6.826 1.00 76.88 489 ASN A O 1
ATOM 3822 N N . VAL A 1 490 ? -1.372 22.274 -7.373 1.00 78.19 490 VAL A N 1
ATOM 3823 C CA . VAL A 1 490 ? -1.782 22.749 -6.041 1.00 78.19 490 VAL A CA 1
ATOM 3824 C C . VAL A 1 490 ? -3.191 22.271 -5.691 1.00 78.19 490 VAL A C 1
ATOM 3826 O O . VAL A 1 490 ? -3.410 21.779 -4.583 1.00 78.19 490 VAL A O 1
ATOM 3829 N N . LEU A 1 491 ? -4.136 22.347 -6.635 1.00 81.12 491 LEU A N 1
ATOM 3830 C CA . LEU A 1 491 ? -5.495 21.843 -6.431 1.00 81.12 491 LEU A CA 1
ATOM 3831 C C . LEU A 1 491 ? -5.496 20.338 -6.124 1.00 81.12 491 LEU A C 1
ATOM 3833 O O . LEU A 1 491 ? -6.189 19.903 -5.206 1.00 81.12 491 LEU A O 1
ATOM 3837 N N . ALA A 1 492 ? -4.695 19.548 -6.845 1.00 82.00 492 ALA A N 1
ATOM 3838 C CA . ALA A 1 492 ? -4.574 18.112 -6.606 1.00 82.00 492 ALA A CA 1
ATOM 3839 C C . ALA A 1 492 ? -3.992 17.791 -5.219 1.00 82.00 492 ALA A C 1
ATOM 3841 O O . ALA A 1 492 ? -4.565 16.976 -4.498 1.00 82.00 492 ALA A O 1
ATOM 3842 N N . ALA A 1 493 ? -2.910 18.462 -4.815 1.00 84.50 493 ALA A N 1
ATOM 3843 C CA . ALA A 1 493 ? -2.304 18.275 -3.497 1.00 84.50 493 ALA A CA 1
ATOM 3844 C C . ALA A 1 493 ? -3.259 18.674 -2.355 1.00 84.50 493 ALA A C 1
ATOM 3846 O O . ALA A 1 493 ? -3.371 17.959 -1.355 1.00 84.50 493 ALA A O 1
ATOM 3847 N N . MET A 1 494 ? -3.999 19.778 -2.515 1.00 86.38 494 MET A N 1
ATOM 3848 C CA . MET A 1 494 ? -5.009 20.222 -1.549 1.00 86.38 494 MET A CA 1
ATOM 3849 C C . MET A 1 494 ? -6.143 19.199 -1.420 1.00 86.38 494 MET A C 1
ATOM 3851 O O . MET A 1 494 ? -6.482 18.790 -0.310 1.00 86.38 494 MET A O 1
ATOM 3855 N N . MET A 1 495 ? -6.697 18.743 -2.547 1.00 89.06 495 MET A N 1
ATOM 3856 C CA . MET A 1 495 ? -7.763 17.738 -2.561 1.00 89.06 495 MET A CA 1
ATOM 3857 C C . MET A 1 495 ? -7.295 16.401 -1.975 1.00 89.06 495 MET A C 1
ATOM 3859 O O . MET A 1 495 ? -8.021 15.806 -1.181 1.00 89.06 495 MET A O 1
ATOM 3863 N N . GLY A 1 496 ? -6.073 15.961 -2.289 1.00 90.19 496 GLY A N 1
ATOM 3864 C CA . GLY A 1 496 ? -5.464 14.772 -1.691 1.00 90.19 496 GLY A CA 1
ATOM 3865 C C . GLY A 1 496 ? -5.305 14.898 -0.174 1.00 90.19 496 GLY A C 1
ATOM 3866 O O . GLY A 1 496 ? -5.643 13.969 0.560 1.00 90.19 496 GLY A O 1
ATOM 3867 N N . THR A 1 497 ? -4.869 16.064 0.312 1.00 91.94 497 THR A N 1
ATOM 3868 C CA . THR A 1 497 ? -4.716 16.337 1.753 1.00 91.94 497 THR A CA 1
ATOM 3869 C C . THR A 1 497 ? -6.065 16.296 2.473 1.00 91.94 497 THR A C 1
ATOM 3871 O O . THR A 1 497 ? -6.201 15.647 3.509 1.00 91.94 497 THR A O 1
ATOM 3874 N N . LEU A 1 498 ? -7.093 16.933 1.906 1.00 92.50 498 LEU A N 1
ATOM 3875 C CA . LEU A 1 498 ? -8.448 16.929 2.464 1.00 92.50 498 LEU A CA 1
ATOM 3876 C C . LEU A 1 498 ? -9.081 15.533 2.432 1.00 92.50 498 LEU A C 1
ATOM 3878 O O . LEU A 1 498 ? -9.717 15.127 3.405 1.00 92.50 498 LEU A O 1
ATOM 3882 N N . LYS A 1 499 ? -8.867 14.778 1.345 1.00 94.06 499 LYS A N 1
ATOM 3883 C CA . LYS A 1 499 ? -9.253 13.364 1.239 1.00 94.06 499 LYS A CA 1
ATOM 3884 C C . LYS A 1 499 ? -8.613 12.562 2.368 1.00 94.06 499 LYS A C 1
ATOM 3886 O O . LYS A 1 499 ? -9.323 11.851 3.067 1.00 94.06 499 LYS A O 1
ATOM 3891 N N . PHE A 1 500 ? -7.304 12.693 2.581 1.00 94.06 500 PHE A N 1
ATOM 3892 C CA . PHE A 1 500 ? -6.598 11.975 3.644 1.00 94.06 500 PHE A CA 1
ATOM 3893 C C . PHE A 1 500 ? -7.170 12.282 5.034 1.00 94.06 500 PHE A C 1
ATOM 3895 O O . PHE A 1 500 ? -7.435 11.349 5.787 1.00 94.06 500 PHE A O 1
ATOM 3902 N N . ILE A 1 501 ? -7.437 13.557 5.347 1.00 93.62 501 ILE A N 1
ATOM 3903 C CA . ILE A 1 501 ? -8.076 13.960 6.613 1.00 93.62 501 ILE A CA 1
ATOM 3904 C C . ILE A 1 501 ? -9.422 13.252 6.789 1.00 93.62 501 ILE A C 1
ATOM 3906 O O . ILE A 1 501 ? -9.666 12.641 7.831 1.00 93.62 501 ILE A O 1
ATOM 3910 N N . LEU A 1 502 ? -10.287 13.316 5.772 1.00 95.81 502 LEU A N 1
ATOM 3911 C CA . LEU A 1 502 ? -11.599 12.679 5.807 1.00 95.81 502 LEU A CA 1
ATOM 3912 C C . LEU A 1 502 ? -11.471 11.171 6.043 1.00 95.81 502 LEU A C 1
ATOM 3914 O O . LEU A 1 502 ? -12.021 10.652 7.012 1.00 95.81 502 LEU A O 1
ATOM 3918 N N . LEU A 1 503 ? -10.717 10.486 5.186 1.00 95.62 503 LEU A N 1
ATOM 3919 C CA . LEU A 1 503 ? -10.518 9.040 5.235 1.00 95.62 503 LEU A CA 1
ATOM 3920 C C . LEU A 1 503 ? -9.956 8.592 6.595 1.00 95.62 503 LEU A C 1
ATOM 3922 O O . LEU A 1 503 ? -10.423 7.599 7.155 1.00 95.62 503 LEU A O 1
ATOM 3926 N N . ALA A 1 504 ? -9.007 9.344 7.156 1.00 94.19 504 ALA A N 1
ATOM 3927 C CA . ALA A 1 504 ? -8.422 9.046 8.455 1.00 94.19 504 ALA A CA 1
ATOM 3928 C C . ALA A 1 504 ? -9.438 9.200 9.599 1.00 94.19 504 ALA A C 1
ATOM 3930 O O . ALA A 1 504 ? -9.528 8.313 10.446 1.00 94.19 504 ALA A O 1
ATOM 3931 N N . PHE A 1 505 ? -10.260 10.258 9.609 1.00 94.31 505 PHE A N 1
ATOM 3932 C CA . PHE A 1 505 ? -11.315 10.416 10.621 1.00 94.31 505 PHE A CA 1
ATOM 3933 C C . PHE A 1 505 ? -12.444 9.393 10.480 1.00 94.31 505 PHE A C 1
ATOM 3935 O O . PHE A 1 505 ? -12.958 8.923 11.497 1.00 94.31 505 PHE A O 1
ATOM 3942 N N . VAL A 1 506 ? -12.802 8.997 9.253 1.00 95.44 506 VAL A N 1
ATOM 3943 C CA . VAL A 1 506 ? -13.740 7.885 9.043 1.00 95.44 506 VAL A CA 1
ATOM 3944 C C . VAL A 1 506 ? -13.180 6.601 9.652 1.00 95.44 506 VAL A C 1
ATOM 3946 O O . VAL A 1 506 ? -13.879 5.902 10.384 1.00 95.44 506 VAL A O 1
ATOM 3949 N N . ALA A 1 507 ? -11.912 6.297 9.392 1.00 93.62 507 ALA A N 1
ATOM 3950 C CA . ALA A 1 507 ? -11.287 5.096 9.916 1.00 93.62 507 ALA A CA 1
ATOM 3951 C C . ALA A 1 507 ? -11.100 5.129 11.443 1.00 93.62 507 ALA A C 1
ATOM 3953 O O . ALA A 1 507 ? -11.318 4.108 12.093 1.00 93.62 507 ALA A O 1
ATOM 3954 N N . ILE A 1 508 ? -10.800 6.294 12.031 1.00 92.31 508 ILE A N 1
ATOM 3955 C CA . ILE A 1 508 ? -10.816 6.503 13.489 1.00 92.31 508 ILE A CA 1
ATOM 3956 C C . ILE A 1 508 ? -12.186 6.151 14.070 1.00 92.31 508 ILE A C 1
ATOM 3958 O O . ILE A 1 508 ? -12.254 5.385 15.029 1.00 92.31 508 ILE A O 1
ATOM 3962 N N . GLU A 1 509 ? -13.275 6.668 13.491 1.00 93.88 509 GLU A N 1
ATOM 3963 C CA . GLU A 1 509 ? -14.625 6.355 13.972 1.00 93.88 509 GLU A CA 1
ATOM 3964 C C . GLU A 1 509 ? -14.935 4.856 13.837 1.00 93.88 509 GLU A C 1
ATOM 3966 O O . GLU A 1 509 ? -15.496 4.270 14.761 1.00 93.88 509 GLU A O 1
ATOM 3971 N N . MET A 1 510 ? -14.534 4.205 12.737 1.00 93.12 510 MET A N 1
ATOM 3972 C CA . MET A 1 510 ? -14.708 2.754 12.573 1.00 93.12 510 MET A CA 1
ATOM 3973 C C . MET A 1 510 ? -13.974 1.957 13.659 1.00 93.12 510 MET A C 1
ATOM 3975 O O . MET A 1 510 ? -14.552 1.030 14.228 1.00 93.12 510 MET A O 1
ATOM 3979 N N . VAL A 1 511 ? -12.726 2.327 13.973 1.00 91.44 511 VAL A N 1
ATOM 3980 C CA . VAL A 1 511 ? -11.940 1.688 15.038 1.00 91.44 511 VAL A CA 1
ATOM 3981 C C . VAL A 1 511 ? -12.613 1.884 16.395 1.00 91.44 511 VAL A C 1
ATOM 3983 O O . VAL A 1 511 ? -12.783 0.905 17.115 1.00 91.44 511 VAL A O 1
ATOM 3986 N N . ILE A 1 512 ? -13.057 3.101 16.729 1.00 91.62 512 ILE A N 1
ATOM 3987 C CA . ILE A 1 512 ? -13.744 3.377 18.002 1.00 91.62 512 ILE A CA 1
ATOM 3988 C C . ILE A 1 512 ? -15.064 2.607 18.114 1.00 91.62 512 ILE A C 1
ATOM 3990 O O . ILE A 1 512 ? -15.336 2.000 19.145 1.00 91.62 512 ILE A O 1
ATOM 3994 N N . ARG A 1 513 ? -15.876 2.551 17.051 1.00 91.94 513 ARG A N 1
ATOM 3995 C CA . ARG A 1 513 ? -17.123 1.764 17.056 1.00 91.94 513 ARG A CA 1
ATOM 3996 C C . ARG A 1 513 ? -16.860 0.284 17.322 1.00 91.94 513 ARG A C 1
ATOM 3998 O O . ARG A 1 513 ? -17.613 -0.344 18.064 1.00 91.94 513 ARG A O 1
ATOM 4005 N N . TRP A 1 514 ? -15.798 -0.269 16.740 1.00 91.38 514 TRP A N 1
ATOM 4006 C CA . TRP A 1 514 ? -15.399 -1.651 16.986 1.00 91.38 514 TRP A CA 1
ATOM 4007 C C . TRP A 1 514 ? -14.895 -1.859 18.420 1.00 91.38 514 TRP A C 1
ATOM 4009 O O . TRP A 1 514 ? -15.363 -2.766 19.110 1.00 91.38 514 TRP A O 1
ATOM 4019 N N . THR A 1 515 ? -13.987 -1.014 18.913 1.00 88.56 515 THR A N 1
ATOM 4020 C CA . THR A 1 515 ? -13.407 -1.181 20.256 1.00 88.56 515 THR A CA 1
ATOM 4021 C C . THR A 1 515 ? -14.432 -0.963 21.365 1.00 88.56 515 THR A C 1
ATOM 4023 O O . THR A 1 515 ? -14.387 -1.673 22.372 1.00 88.56 515 THR A O 1
ATOM 4026 N N . SER A 1 516 ? -15.393 -0.058 21.157 1.00 88.12 516 SER A N 1
ATOM 4027 C CA . SER A 1 516 ? -16.539 0.189 22.039 1.00 88.12 516 SER A CA 1
ATOM 4028 C C . SER A 1 516 ? -17.688 -0.815 21.864 1.00 88.12 516 SER A C 1
ATOM 4030 O O . SER A 1 516 ? -18.747 -0.619 22.453 1.00 88.12 516 SER A O 1
ATOM 4032 N N . GLY A 1 517 ? -17.535 -1.861 21.043 1.00 88.00 517 GLY A N 1
ATOM 4033 C CA . GLY A 1 517 ? -18.521 -2.941 20.902 1.00 88.00 517 GLY A CA 1
ATOM 4034 C C . GLY A 1 517 ? -19.812 -2.577 20.158 1.00 88.00 517 GLY A C 1
ATOM 4035 O O . GLY A 1 517 ? -20.764 -3.348 20.198 1.00 88.00 517 GLY A O 1
ATOM 4036 N N . HIS A 1 518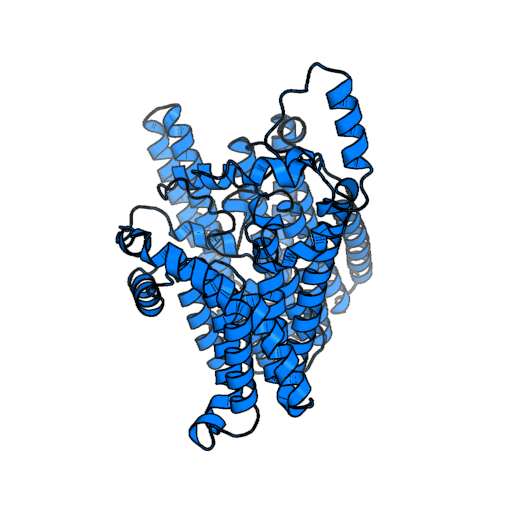 ? -19.860 -1.434 19.466 1.00 89.75 518 HIS A N 1
ATOM 4037 C CA . HIS A 1 518 ? -21.036 -1.000 18.696 1.00 89.75 518 HIS A CA 1
ATOM 4038 C C . HIS A 1 518 ? -21.179 -1.746 17.361 1.00 89.75 518 HIS A C 1
ATOM 4040 O O . HIS A 1 518 ? -22.259 -1.766 16.775 1.00 89.75 518 HIS A O 1
ATOM 4046 N N . ILE A 1 519 ? -20.091 -2.337 16.863 1.00 91.69 519 ILE A N 1
ATOM 4047 C CA . ILE A 1 519 ? -20.086 -3.229 15.700 1.00 91.69 519 ILE A CA 1
ATOM 4048 C C . ILE A 1 519 ? -19.285 -4.490 16.021 1.00 91.69 519 ILE A C 1
ATOM 4050 O O . ILE A 1 519 ? -18.291 -4.443 16.750 1.00 91.69 519 ILE A O 1
ATOM 4054 N N . SER A 1 520 ? -19.705 -5.625 15.459 1.00 91.19 520 SER A N 1
ATOM 4055 C CA . SER A 1 520 ? -18.962 -6.878 15.599 1.00 91.19 520 SER A CA 1
ATOM 4056 C C . SER A 1 520 ? -17.619 -6.803 14.871 1.00 91.19 520 SER A C 1
ATOM 4058 O O . SER A 1 520 ? -17.452 -6.060 13.902 1.00 91.19 520 SER A O 1
ATOM 4060 N N . ARG A 1 521 ? -16.649 -7.612 15.307 1.00 89.81 521 ARG A N 1
ATOM 4061 C CA . ARG A 1 521 ? -15.328 -7.680 14.667 1.00 89.81 521 ARG A CA 1
ATOM 4062 C C . ARG A 1 521 ? -15.413 -8.098 13.201 1.00 89.81 521 ARG A C 1
ATOM 4064 O O . ARG A 1 521 ? -14.770 -7.485 12.359 1.00 89.81 521 ARG A O 1
ATOM 4071 N N . THR A 1 522 ? -16.240 -9.090 12.886 1.00 92.50 522 THR A N 1
ATOM 4072 C CA . THR A 1 522 ? -16.425 -9.552 11.506 1.00 92.50 522 THR A CA 1
ATOM 4073 C C . THR A 1 522 ? -16.996 -8.448 10.620 1.00 92.50 522 THR A C 1
ATOM 4075 O O . THR A 1 522 ? -16.519 -8.257 9.503 1.00 92.50 522 THR A O 1
ATOM 4078 N N . LEU A 1 523 ? -17.961 -7.671 11.129 1.00 93.19 523 LEU A N 1
ATOM 4079 C CA . LEU A 1 523 ? -18.482 -6.512 10.409 1.00 93.19 523 LEU A CA 1
ATOM 4080 C C . LEU A 1 523 ? -17.409 -5.430 10.242 1.00 93.19 523 LEU A C 1
ATOM 4082 O O . LEU A 1 523 ? -17.250 -4.905 9.145 1.00 93.19 523 LEU A O 1
ATOM 4086 N N . PHE A 1 524 ? -16.631 -5.135 11.286 1.00 94.00 524 PHE A N 1
ATOM 4087 C CA . PHE A 1 524 ? -15.498 -4.211 11.198 1.00 94.00 524 PHE A CA 1
ATOM 4088 C C . PHE A 1 524 ? -14.496 -4.638 10.117 1.00 94.00 524 PHE A C 1
ATOM 4090 O O . PHE A 1 524 ? -14.170 -3.831 9.250 1.00 94.00 524 PHE A O 1
ATOM 4097 N N . LEU A 1 525 ? -14.069 -5.907 10.105 1.00 94.81 525 LEU A N 1
ATOM 4098 C CA . LEU A 1 525 ? -13.141 -6.438 9.102 1.00 94.81 525 LEU A CA 1
ATOM 4099 C C . LEU A 1 525 ? -13.716 -6.361 7.681 1.00 94.81 525 LEU A C 1
ATOM 4101 O O . LEU A 1 525 ? -13.002 -5.985 6.749 1.00 94.81 525 LEU A O 1
ATOM 4105 N N . ALA A 1 526 ? -15.003 -6.664 7.503 1.00 95.75 526 ALA A N 1
ATOM 4106 C CA . ALA A 1 526 ? -15.672 -6.516 6.213 1.00 95.75 526 ALA A CA 1
ATOM 4107 C C . ALA A 1 526 ? -15.691 -5.048 5.753 1.00 95.75 526 ALA A C 1
ATOM 4109 O O . ALA A 1 526 ? -15.324 -4.748 4.616 1.00 95.75 526 ALA A O 1
ATOM 4110 N N . LEU A 1 527 ? -16.041 -4.118 6.646 1.00 95.81 527 LEU A N 1
ATOM 4111 C CA . LEU A 1 527 ? -16.108 -2.689 6.340 1.00 95.81 527 LEU A CA 1
ATOM 4112 C C . LEU A 1 527 ? -14.733 -2.101 6.012 1.00 95.81 527 LEU A C 1
ATOM 4114 O O . LEU A 1 527 ? -14.616 -1.409 5.004 1.00 95.81 527 LEU A O 1
ATOM 4118 N N . ILE A 1 528 ? -13.675 -2.407 6.774 1.00 95.50 528 ILE A N 1
ATOM 4119 C CA . ILE A 1 528 ? -12.320 -1.927 6.444 1.00 95.50 528 ILE A CA 1
ATOM 4120 C C . ILE A 1 528 ? -11.781 -2.559 5.153 1.00 95.50 528 ILE A C 1
ATOM 4122 O O . ILE A 1 528 ? -11.008 -1.920 4.439 1.00 95.50 528 ILE A O 1
ATOM 4126 N N . THR A 1 529 ? -12.208 -3.781 4.814 1.00 96.38 529 THR A N 1
ATOM 4127 C CA . THR A 1 529 ? -11.869 -4.412 3.531 1.00 96.38 529 THR A CA 1
ATOM 4128 C C . THR A 1 529 ? -12.510 -3.638 2.386 1.00 96.38 529 THR A C 1
ATOM 4130 O O . THR A 1 529 ? -11.812 -3.209 1.471 1.00 96.38 529 THR A O 1
ATOM 4133 N N . LEU A 1 530 ? -13.821 -3.386 2.462 1.00 95.81 530 LEU A N 1
ATOM 4134 C CA . LEU A 1 530 ? -14.548 -2.599 1.463 1.00 95.81 530 LEU A CA 1
ATOM 4135 C C . LEU A 1 530 ? -14.013 -1.168 1.365 1.00 95.81 530 LEU A C 1
ATOM 4137 O O . LEU A 1 530 ? -13.867 -0.641 0.264 1.00 95.81 530 LEU A O 1
ATOM 4141 N N . PHE A 1 531 ? -13.666 -0.557 2.497 1.00 96.38 531 PHE A N 1
ATOM 4142 C CA . PHE A 1 531 ? -13.009 0.744 2.545 1.00 96.38 531 PHE A CA 1
ATOM 4143 C C . PHE A 1 531 ? -11.709 0.728 1.737 1.00 96.38 531 PHE A C 1
ATOM 4145 O O . PHE A 1 531 ? -11.520 1.564 0.857 1.00 96.38 531 PHE A O 1
ATOM 4152 N N . THR A 1 532 ? -10.839 -0.248 2.012 1.00 96.00 532 THR A N 1
ATOM 4153 C CA . THR A 1 532 ? -9.537 -0.400 1.352 1.00 96.00 532 THR A CA 1
ATOM 4154 C C . THR A 1 532 ? -9.690 -0.640 -0.150 1.00 96.00 532 THR A C 1
ATOM 4156 O O . THR A 1 532 ? -8.935 -0.072 -0.933 1.00 96.00 532 THR A O 1
ATOM 4159 N N . ILE A 1 533 ? -10.692 -1.427 -0.566 1.00 94.75 533 ILE A N 1
ATOM 4160 C CA . ILE A 1 533 ? -11.009 -1.643 -1.986 1.00 94.75 533 ILE A CA 1
ATOM 4161 C C . ILE A 1 533 ? -11.300 -0.308 -2.673 1.00 94.75 533 ILE A C 1
ATOM 4163 O O . ILE A 1 533 ? -10.680 -0.006 -3.686 1.00 94.75 533 ILE A O 1
ATOM 4167 N N . GLY A 1 534 ? -12.217 0.502 -2.136 1.00 93.38 534 GLY A N 1
ATOM 4168 C CA . GLY A 1 534 ? -12.567 1.769 -2.779 1.00 93.38 534 GLY A CA 1
ATOM 4169 C C . GLY A 1 534 ? -11.407 2.756 -2.804 1.00 93.38 534 GLY A C 1
ATOM 4170 O O . GLY A 1 534 ? -11.124 3.320 -3.857 1.00 93.38 534 GLY A O 1
ATOM 4171 N N . ASP A 1 535 ? -10.693 2.910 -1.687 1.00 94.44 535 ASP A N 1
ATOM 4172 C CA . ASP A 1 535 ? -9.516 3.782 -1.597 1.00 94.44 535 ASP A CA 1
ATOM 4173 C C . ASP A 1 535 ? -8.473 3.435 -2.677 1.00 94.44 535 ASP A C 1
ATOM 4175 O O . ASP A 1 535 ? -8.082 4.284 -3.481 1.00 94.44 535 ASP A O 1
ATOM 4179 N N . LEU A 1 536 ? -8.112 2.152 -2.787 1.00 92.94 536 LEU A N 1
ATOM 4180 C CA . LEU A 1 536 ? -7.122 1.685 -3.759 1.00 92.94 536 LEU A CA 1
ATOM 4181 C C . LEU A 1 536 ? -7.636 1.678 -5.208 1.00 92.94 536 LEU A C 1
ATOM 4183 O O . LEU A 1 536 ? -6.864 1.957 -6.125 1.00 92.94 536 LEU A O 1
ATOM 4187 N N . LEU A 1 537 ? -8.923 1.405 -5.455 1.00 91.81 537 LEU A N 1
ATOM 4188 C CA . LEU A 1 537 ? -9.504 1.488 -6.802 1.00 91.81 537 LEU A CA 1
ATOM 4189 C C . LEU A 1 537 ? -9.487 2.923 -7.336 1.00 91.81 537 LEU A C 1
ATOM 4191 O O . LEU A 1 537 ? -9.076 3.149 -8.476 1.00 91.81 537 LEU A O 1
ATOM 4195 N N . PHE A 1 538 ? -9.907 3.895 -6.521 1.00 91.75 538 PHE A N 1
ATOM 4196 C CA . PHE A 1 538 ? -9.876 5.303 -6.911 1.00 91.75 538 PHE A CA 1
ATOM 4197 C C . PHE A 1 538 ? -8.443 5.816 -7.050 1.00 91.75 538 PHE A C 1
ATOM 4199 O O . PHE A 1 538 ? -8.153 6.512 -8.022 1.00 91.75 538 PHE A O 1
ATOM 4206 N N . PHE A 1 539 ? -7.530 5.412 -6.161 1.00 88.06 539 PHE A N 1
ATOM 4207 C CA . PHE A 1 539 ? -6.095 5.653 -6.325 1.00 88.06 539 PHE A CA 1
ATOM 4208 C C . PHE A 1 539 ? -5.596 5.140 -7.688 1.00 88.06 539 PHE A C 1
ATOM 4210 O O . PHE A 1 539 ? -5.064 5.916 -8.480 1.00 88.06 539 PHE A O 1
ATOM 4217 N N . ASN A 1 540 ? -5.856 3.880 -8.042 1.00 86.38 540 ASN A N 1
ATOM 4218 C CA . ASN A 1 540 ? -5.414 3.323 -9.325 1.00 86.38 540 ASN A CA 1
ATOM 4219 C C . ASN A 1 540 ? -6.031 4.051 -10.532 1.00 86.38 540 ASN A C 1
ATOM 4221 O O . ASN A 1 540 ? -5.368 4.221 -11.551 1.00 86.38 540 ASN A O 1
ATOM 4225 N N . LYS A 1 541 ? -7.269 4.552 -10.428 1.00 85.38 541 LYS A N 1
ATOM 4226 C CA . LYS A 1 541 ? -7.900 5.378 -11.476 1.00 85.38 541 LYS A CA 1
ATOM 4227 C C . LYS A 1 541 ? -7.265 6.762 -11.630 1.00 85.38 541 LYS A C 1
ATOM 4229 O O . LYS A 1 541 ? -7.208 7.278 -12.751 1.00 85.38 541 LYS A O 1
ATOM 4234 N N . VAL A 1 542 ? -6.789 7.361 -10.537 1.00 81.44 542 VAL A N 1
ATOM 4235 C CA . VAL A 1 542 ? -6.010 8.609 -10.566 1.00 81.44 542 VAL A CA 1
ATOM 4236 C C . VAL A 1 542 ? -4.683 8.388 -11.293 1.00 81.44 542 VAL A C 1
ATOM 4238 O O . VAL A 1 542 ? -4.318 9.189 -12.149 1.00 81.44 542 VAL A O 1
ATOM 4241 N N . TYR A 1 543 ? -4.003 7.279 -11.001 1.00 77.81 543 TYR A N 1
ATOM 4242 C CA . TYR A 1 543 ? -2.635 7.014 -11.453 1.00 77.81 543 TYR A CA 1
ATOM 4243 C C . TYR A 1 543 ? -2.510 6.090 -12.669 1.00 77.81 543 TYR A C 1
ATOM 4245 O O . TYR A 1 543 ? -1.395 5.758 -13.069 1.00 77.81 543 TYR A O 1
ATOM 4253 N N . SER A 1 544 ? -3.619 5.722 -13.310 1.00 71.44 544 SER A N 1
ATOM 4254 C CA . SER A 1 544 ? -3.623 4.843 -14.488 1.00 71.44 544 SER A CA 1
ATOM 4255 C C . SER A 1 544 ? -2.830 5.379 -15.691 1.00 71.44 544 SER A C 1
ATOM 4257 O O . SER A 1 544 ? -2.560 4.627 -16.619 1.00 71.44 544 SER A O 1
ATOM 4259 N N . HIS A 1 545 ? -2.449 6.662 -15.667 1.00 61.81 545 HIS A N 1
ATOM 4260 C CA . HIS A 1 545 ? -1.819 7.397 -16.775 1.00 61.81 545 HIS A CA 1
ATOM 4261 C C . HIS A 1 545 ? -0.471 8.007 -16.394 1.00 61.81 545 HIS A C 1
ATOM 4263 O O . HIS A 1 545 ? -0.036 9.012 -16.954 1.00 61.81 545 HIS A O 1
ATOM 4269 N N . VAL A 1 546 ? 0.193 7.421 -15.405 1.00 58.03 546 VAL A N 1
ATOM 4270 C CA . VAL A 1 546 ? 1.522 7.859 -14.995 1.00 58.03 546 VAL A CA 1
ATOM 4271 C C . VAL A 1 546 ? 2.524 7.499 -16.086 1.00 58.03 546 VAL A C 1
ATOM 4273 O O . VAL A 1 546 ? 2.843 6.333 -16.291 1.00 58.03 546 VAL A O 1
ATOM 4276 N N . GLY A 1 547 ? 3.072 8.519 -16.742 1.00 49.69 547 GLY A N 1
ATOM 4277 C CA . GLY A 1 547 ? 4.394 8.428 -17.355 1.00 49.69 547 GLY A CA 1
ATOM 4278 C C . GLY A 1 547 ? 4.467 8.163 -18.853 1.00 49.69 547 GLY A C 1
ATOM 4279 O O . GLY A 1 547 ? 5.573 8.205 -19.382 1.00 49.69 547 GLY A O 1
ATOM 4280 N N . ALA A 1 548 ? 3.352 7.970 -19.557 1.00 47.78 548 ALA A N 1
ATOM 4281 C CA . ALA A 1 548 ? 3.339 7.986 -21.020 1.00 47.78 548 ALA A CA 1
ATOM 4282 C C . ALA A 1 548 ? 1.924 8.202 -21.568 1.00 47.78 548 ALA A C 1
ATOM 4284 O O . ALA A 1 548 ? 0.938 7.795 -20.950 1.00 47.78 548 ALA A O 1
ATOM 4285 N N . SER A 1 549 ? 1.826 8.793 -22.763 1.00 46.25 549 SER A N 1
ATOM 4286 C CA . SER A 1 549 ? 0.632 8.642 -23.597 1.00 46.25 549 SER A CA 1
ATOM 4287 C C . SER A 1 549 ? 0.386 7.140 -23.817 1.00 46.25 549 SER A C 1
ATOM 4289 O O . SER A 1 549 ? 1.356 6.407 -24.041 1.00 46.25 549 SER A O 1
ATOM 4291 N N . PRO A 1 550 ? -0.865 6.651 -23.754 1.00 48.03 550 PRO A N 1
ATOM 4292 C CA . PRO A 1 550 ? -1.155 5.275 -24.140 1.00 48.03 550 PRO A CA 1
ATOM 4293 C C . PRO A 1 550 ? -0.622 5.016 -25.556 1.00 48.03 550 PRO A C 1
ATOM 4295 O O . PRO A 1 550 ? -0.644 5.909 -26.407 1.00 48.03 550 PRO A O 1
ATOM 4298 N N . PHE A 1 551 ? -0.116 3.806 -25.806 1.00 43.84 551 PHE A N 1
ATOM 4299 C CA . PHE A 1 551 ? 0.317 3.412 -27.146 1.00 43.84 551 PHE A CA 1
ATOM 4300 C C . PHE A 1 551 ? -0.891 3.507 -28.078 1.00 43.84 551 PHE A C 1
ATOM 4302 O O . PHE A 1 551 ? -1.853 2.757 -27.933 1.00 43.84 551 PHE A O 1
ATOM 4309 N N . VAL A 1 552 ? -0.855 4.469 -29.002 1.00 42.03 552 VAL A N 1
ATOM 4310 C CA . VAL A 1 552 ? -1.969 4.748 -29.921 1.00 42.03 552 VAL A CA 1
ATOM 4311 C C . VAL A 1 552 ? -2.095 3.627 -30.963 1.00 42.03 552 VAL A C 1
ATOM 4313 O O . VAL A 1 552 ? -3.180 3.375 -31.479 1.00 42.03 552 VAL A O 1
ATOM 4316 N N . SER A 1 553 ? -1.000 2.905 -31.238 1.00 43.78 553 SER A N 1
ATOM 4317 C CA . SER A 1 553 ? -0.970 1.707 -32.084 1.00 43.78 553 SER A CA 1
ATOM 4318 C C . SER A 1 553 ? 0.308 0.888 -31.847 1.00 43.78 553 SER A C 1
ATOM 4320 O O . SER A 1 553 ? 1.282 1.391 -31.287 1.00 43.78 553 SER A O 1
ATOM 4322 N N . ALA A 1 554 ? 0.343 -0.383 -32.276 1.00 47.12 554 ALA A N 1
ATOM 4323 C CA . ALA A 1 554 ? 1.556 -1.222 -32.199 1.00 47.12 554 ALA A CA 1
ATOM 4324 C C . ALA A 1 554 ? 2.739 -0.604 -32.968 1.00 47.12 554 ALA A C 1
ATOM 4326 O O . ALA A 1 554 ? 3.898 -0.793 -32.613 1.00 47.12 554 ALA A O 1
ATOM 4327 N N . GLN A 1 555 ? 2.427 0.252 -33.941 1.00 44.25 555 GLN A N 1
ATOM 4328 C CA . GLN A 1 555 ? 3.383 0.989 -34.759 1.00 44.25 555 GLN A CA 1
ATOM 4329 C C . GLN A 1 555 ? 4.188 2.012 -33.949 1.00 44.25 555 GLN A C 1
ATOM 4331 O O . GLN A 1 555 ? 5.306 2.325 -34.339 1.00 44.25 555 GLN A O 1
ATOM 4336 N N . SER A 1 556 ? 3.665 2.497 -32.812 1.00 45.75 556 SER A N 1
ATOM 4337 C CA . SER A 1 556 ? 4.406 3.386 -31.909 1.00 45.75 556 SER A CA 1
ATOM 4338 C C . SER A 1 556 ? 5.373 2.637 -30.991 1.00 45.75 556 SER A C 1
ATOM 4340 O O . SER A 1 556 ? 6.010 3.258 -30.139 1.00 45.75 556 SER A O 1
ATOM 4342 N N . ILE A 1 557 ? 5.461 1.304 -31.117 1.00 50.12 557 ILE A N 1
ATOM 4343 C CA . ILE A 1 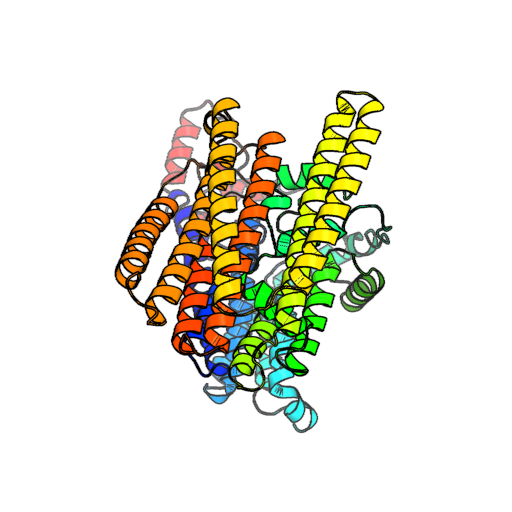557 ? 6.568 0.551 -30.539 1.00 50.12 557 ILE A CA 1
ATOM 4344 C C . ILE A 1 557 ? 7.823 1.000 -31.261 1.00 50.12 557 ILE A C 1
ATOM 4346 O O . ILE A 1 557 ? 8.677 1.509 -30.559 1.00 50.12 557 ILE A O 1
ATOM 4350 N N . TYR A 1 558 ? 7.876 0.911 -32.594 1.00 47.56 558 TYR A N 1
ATOM 4351 C CA . TYR A 1 558 ? 9.003 1.259 -33.470 1.00 47.56 558 TYR A CA 1
ATOM 4352 C C . TYR A 1 558 ? 9.246 2.777 -33.568 1.00 47.56 558 TYR A C 1
ATOM 4354 O O . TYR A 1 558 ? 8.326 3.575 -33.393 1.00 47.56 558 TYR A O 1
ATOM 4362 N N . SER A 1 559 ? 10.490 3.191 -33.848 1.00 40.09 559 SER A N 1
ATOM 4363 C CA . SER A 1 559 ? 10.817 4.609 -34.093 1.00 40.09 559 SER A CA 1
ATOM 4364 C C . SER A 1 559 ? 9.885 5.185 -35.176 1.00 40.09 559 SER A C 1
ATOM 4366 O O . SER A 1 559 ? 9.613 4.467 -36.148 1.00 40.09 559 SER A O 1
ATOM 4368 N N . PRO A 1 560 ? 9.359 6.424 -35.037 1.00 39.03 560 PRO A N 1
ATOM 4369 C CA . PRO A 1 560 ? 8.412 6.986 -35.995 1.00 39.03 560 PRO A CA 1
ATOM 4370 C C . PRO A 1 560 ? 9.012 6.950 -37.400 1.00 39.03 560 PRO A C 1
ATOM 4372 O O . PRO A 1 560 ? 9.956 7.674 -37.715 1.00 39.03 560 PRO A O 1
ATOM 4375 N N . ARG A 1 561 ? 8.469 6.071 -38.249 1.00 46.38 561 ARG A N 1
ATOM 4376 C CA . ARG A 1 561 ? 8.852 6.010 -39.657 1.00 46.38 561 ARG A CA 1
ATOM 4377 C C . ARG A 1 561 ? 8.424 7.311 -40.317 1.00 46.38 561 ARG A C 1
ATOM 4379 O O . ARG A 1 561 ? 7.271 7.724 -40.198 1.00 46.38 561 ARG A O 1
ATOM 4386 N N . THR A 1 562 ? 9.322 7.916 -41.081 1.00 41.12 562 THR A N 1
ATOM 4387 C CA . THR A 1 562 ? 8.913 8.727 -42.224 1.00 41.12 562 THR A CA 1
ATOM 4388 C C . THR A 1 562 ? 7.963 7.875 -43.066 1.00 41.12 562 THR A C 1
ATOM 4390 O O . THR A 1 562 ? 8.303 6.755 -43.447 1.00 41.12 562 THR A O 1
ATOM 4393 N N . VAL A 1 563 ? 6.735 8.353 -43.284 1.00 43.06 563 VAL A N 1
ATOM 4394 C CA . VAL A 1 563 ? 5.758 7.668 -44.140 1.00 43.06 563 VAL A CA 1
ATOM 4395 C C . VAL A 1 563 ? 6.434 7.419 -45.494 1.00 43.06 563 VAL A C 1
ATOM 4397 O O . VAL A 1 563 ? 6.887 8.385 -46.113 1.00 43.06 563 VAL A O 1
ATOM 4400 N N . PRO A 1 564 ? 6.579 6.162 -45.947 1.00 43.97 564 PRO A N 1
ATOM 4401 C CA . PRO A 1 564 ? 7.272 5.893 -47.192 1.00 43.97 564 PRO A CA 1
ATOM 4402 C C . PRO A 1 564 ? 6.412 6.400 -48.350 1.00 43.97 564 PRO A C 1
ATOM 4404 O O . PRO A 1 564 ? 5.237 6.059 -48.469 1.00 43.97 564 PRO A O 1
ATOM 4407 N N . GLY A 1 565 ? 6.996 7.241 -49.200 1.00 46.00 565 GLY A N 1
ATOM 4408 C CA . GLY A 1 565 ? 6.304 7.891 -50.314 1.00 46.00 565 GLY A CA 1
ATOM 4409 C C . GLY A 1 565 ? 5.958 6.972 -51.492 1.00 46.00 565 GLY A C 1
ATOM 4410 O O . GLY A 1 565 ? 5.563 7.487 -52.533 1.00 46.00 565 GLY A O 1
ATOM 4411 N N . THR A 1 566 ? 6.118 5.645 -51.378 1.00 54.69 566 THR A N 1
ATOM 4412 C CA . THR A 1 566 ? 5.878 4.703 -52.485 1.00 54.69 566 THR A CA 1
ATOM 4413 C C . THR A 1 566 ? 4.808 3.651 -52.166 1.00 54.69 566 THR A C 1
ATOM 4415 O O . THR A 1 566 ? 4.668 3.164 -51.044 1.00 54.69 566 THR A O 1
ATOM 4418 N N . GLU A 1 567 ? 4.034 3.279 -53.186 1.00 49.88 567 GLU A N 1
ATOM 4419 C CA . GLU A 1 567 ? 2.895 2.350 -53.106 1.00 49.88 567 GLU A CA 1
ATOM 4420 C C . GLU A 1 567 ? 3.311 0.903 -52.755 1.00 49.88 567 GLU A C 1
ATOM 4422 O O . GLU A 1 567 ? 2.572 0.166 -52.092 1.00 49.88 567 GLU A O 1
ATOM 4427 N N . ALA A 1 568 ? 4.533 0.504 -53.123 1.00 52.94 568 ALA A N 1
ATOM 4428 C CA . ALA A 1 568 ? 5.106 -0.802 -52.791 1.00 52.94 568 ALA A CA 1
ATOM 4429 C C . ALA A 1 568 ? 5.357 -0.959 -51.280 1.00 52.94 568 ALA A C 1
ATOM 4431 O O . ALA A 1 568 ? 5.055 -2.010 -50.705 1.00 52.94 568 ALA A O 1
ATOM 4432 N N . ASP A 1 569 ? 5.818 0.106 -50.620 1.00 49.34 569 ASP A N 1
ATOM 4433 C CA . ASP A 1 569 ? 6.050 0.122 -49.174 1.00 49.34 569 ASP A CA 1
ATOM 4434 C C . ASP A 1 569 ? 4.730 0.113 -48.388 1.00 49.34 569 ASP A C 1
ATOM 4436 O O . ASP A 1 569 ? 4.608 -0.589 -47.384 1.00 49.34 569 ASP A O 1
ATOM 4440 N N . LEU A 1 570 ? 3.700 0.805 -48.891 1.00 51.59 570 LEU A N 1
ATOM 4441 C CA . LEU A 1 570 ? 2.324 0.764 -48.371 1.00 51.59 570 LEU A CA 1
ATOM 4442 C C . LEU A 1 570 ? 1.681 -0.630 -48.491 1.00 51.59 570 LEU A C 1
ATOM 4444 O O . LEU A 1 570 ? 0.928 -1.060 -47.613 1.00 51.59 570 LEU A O 1
ATOM 4448 N N . THR A 1 571 ? 1.993 -1.367 -49.556 1.00 56.50 571 THR A N 1
ATOM 4449 C CA . THR A 1 571 ? 1.474 -2.726 -49.780 1.00 56.50 571 THR A CA 1
ATOM 4450 C C . THR A 1 571 ? 2.187 -3.755 -48.897 1.00 56.50 571 THR A C 1
ATOM 4452 O O . THR A 1 571 ? 1.546 -4.648 -48.337 1.00 56.50 571 THR A O 1
ATOM 4455 N N . ALA A 1 572 ? 3.503 -3.609 -48.707 1.00 52.41 572 ALA A N 1
ATOM 4456 C CA . ALA A 1 572 ? 4.265 -4.389 -47.734 1.00 52.41 572 ALA A CA 1
ATOM 4457 C C . ALA A 1 572 ? 3.820 -4.095 -46.285 1.00 52.41 572 ALA A C 1
ATOM 4459 O O . ALA A 1 572 ? 3.728 -5.019 -45.477 1.00 52.41 572 ALA A O 1
ATOM 4460 N N . TRP A 1 573 ? 3.466 -2.839 -45.988 1.00 48.84 573 TRP A N 1
ATOM 4461 C CA . TRP A 1 573 ? 2.909 -2.386 -44.708 1.00 48.84 573 TRP A CA 1
ATOM 4462 C C . TRP A 1 573 ? 1.547 -3.024 -44.390 1.00 48.84 573 TRP A C 1
ATOM 4464 O O . TRP A 1 573 ? 1.369 -3.585 -43.313 1.00 48.84 573 TRP A O 1
ATOM 4474 N N . ARG A 1 574 ? 0.607 -3.071 -45.346 1.00 54.66 574 ARG A N 1
ATOM 4475 C CA . ARG A 1 574 ? -0.667 -3.799 -45.146 1.00 54.66 574 ARG A CA 1
ATOM 4476 C C . ARG A 1 574 ? -0.473 -5.308 -44.989 1.00 54.66 574 ARG A C 1
ATOM 4478 O O . ARG A 1 574 ? -1.263 -5.962 -44.312 1.00 54.66 574 ARG A O 1
ATOM 4485 N N . LYS A 1 575 ? 0.566 -5.875 -45.614 1.00 55.69 575 LYS A N 1
ATOM 4486 C CA . LYS A 1 575 ? 0.894 -7.298 -45.473 1.00 55.69 575 LYS A CA 1
ATOM 4487 C C . LYS A 1 575 ? 1.448 -7.632 -44.087 1.00 55.69 575 LYS A C 1
ATOM 4489 O O . LYS A 1 575 ? 1.069 -8.683 -43.577 1.00 55.69 575 LYS A O 1
ATOM 4494 N N . SER A 1 576 ? 2.261 -6.779 -43.451 1.00 52.31 576 SER A N 1
ATOM 4495 C CA . SER A 1 576 ? 2.801 -7.070 -42.109 1.00 52.31 576 SER A CA 1
ATOM 4496 C C . SER A 1 576 ? 1.717 -7.164 -41.029 1.00 52.31 576 SER A C 1
ATOM 4498 O O . SER A 1 576 ? 1.775 -8.072 -40.205 1.00 52.31 576 SER A O 1
ATOM 4500 N N . ASP A 1 577 ? 0.666 -6.341 -41.109 1.00 51.56 577 ASP A N 1
ATOM 4501 C CA . ASP A 1 577 ? -0.493 -6.391 -40.195 1.00 51.56 577 ASP A CA 1
ATOM 4502 C C . ASP A 1 577 ? -1.330 -7.682 -40.322 1.00 51.56 577 ASP A C 1
ATOM 4504 O O . ASP A 1 577 ? -2.125 -8.024 -39.438 1.00 51.56 577 ASP A O 1
ATOM 4508 N N . SER A 1 578 ? -1.166 -8.408 -41.433 1.00 54.03 578 SER A N 1
ATOM 4509 C CA . SER A 1 578 ? -1.887 -9.649 -41.742 1.00 54.03 578 SER A CA 1
ATOM 4510 C C . SER A 1 578 ? -1.104 -10.927 -41.422 1.00 54.03 578 SER A C 1
ATOM 4512 O O . SER A 1 578 ? -1.638 -12.025 -41.587 1.00 54.03 578 SER A O 1
ATOM 4514 N N . LEU A 1 579 ? 0.148 -10.807 -40.963 1.00 57.25 579 LEU A N 1
ATOM 4515 C CA . LEU A 1 579 ? 1.001 -11.960 -40.680 1.00 57.25 579 LEU A CA 1
ATOM 4516 C C . LEU A 1 579 ? 0.560 -12.698 -39.401 1.00 57.25 579 LEU A C 1
ATOM 4518 O O . LEU A 1 579 ? 0.103 -12.074 -38.440 1.00 57.25 579 LEU A O 1
ATOM 4522 N N . PRO A 1 580 ? 0.701 -14.037 -39.367 1.00 53.38 580 PRO A N 1
ATOM 4523 C CA . PRO A 1 580 ? 0.170 -14.863 -38.284 1.00 53.38 580 PRO A CA 1
ATOM 4524 C C . PRO A 1 580 ? 0.909 -14.686 -36.951 1.00 53.38 580 PRO A C 1
ATOM 4526 O O . PRO A 1 580 ? 0.345 -15.002 -35.908 1.00 53.38 580 PRO A O 1
ATOM 4529 N N . ASN A 1 581 ? 2.153 -14.200 -36.963 1.00 54.91 581 ASN A N 1
ATOM 4530 C CA . ASN A 1 581 ? 2.938 -13.936 -35.760 1.00 54.91 581 ASN A CA 1
ATOM 4531 C C . ASN A 1 581 ? 4.007 -12.857 -36.010 1.00 54.91 581 ASN A C 1
ATOM 4533 O O . ASN A 1 581 ? 4.344 -12.549 -37.156 1.00 54.91 581 ASN A O 1
ATOM 4537 N N . LEU A 1 582 ? 4.541 -12.293 -34.923 1.00 56.66 582 LEU A N 1
ATOM 4538 C CA . LEU A 1 582 ? 5.574 -11.252 -34.960 1.00 56.66 582 LEU A CA 1
ATOM 4539 C C . LEU A 1 582 ? 6.887 -11.753 -35.584 1.00 56.66 582 LEU A C 1
ATOM 4541 O O . LEU A 1 582 ? 7.545 -11.003 -36.297 1.00 56.66 582 LEU A O 1
ATOM 4545 N N . LEU A 1 583 ? 7.257 -13.020 -35.365 1.00 55.69 583 LEU A N 1
ATOM 4546 C CA . LEU A 1 583 ? 8.498 -13.620 -35.886 1.00 55.69 583 LEU A CA 1
ATOM 4547 C C . LEU A 1 583 ? 8.522 -13.755 -37.415 1.00 55.69 583 LEU A C 1
ATOM 4549 O O . LEU A 1 583 ? 9.592 -13.744 -38.012 1.00 55.69 583 LEU A O 1
ATOM 4553 N N . ALA A 1 584 ? 7.358 -13.853 -38.054 1.00 51.91 584 ALA A N 1
ATOM 4554 C CA . ALA A 1 584 ? 7.234 -13.857 -39.506 1.00 51.91 584 ALA A CA 1
ATOM 4555 C C . ALA A 1 584 ? 7.348 -12.450 -40.113 1.00 51.91 584 ALA A C 1
ATOM 4557 O O . ALA A 1 584 ? 7.357 -12.328 -41.338 1.00 51.91 584 ALA A O 1
ATOM 4558 N N . ASN A 1 585 ? 7.419 -11.391 -39.293 1.00 53.81 585 ASN A N 1
ATOM 4559 C CA . ASN A 1 585 ? 7.576 -10.028 -39.779 1.00 53.81 585 ASN A CA 1
ATOM 4560 C C . ASN A 1 585 ? 9.021 -9.824 -40.288 1.00 53.81 585 ASN A C 1
ATOM 4562 O O . ASN A 1 585 ? 9.957 -9.786 -39.481 1.00 53.81 585 ASN A O 1
ATOM 4566 N N . PRO A 1 586 ? 9.237 -9.630 -41.607 1.00 50.81 586 PRO A N 1
ATOM 4567 C CA . PRO A 1 586 ? 10.575 -9.465 -42.182 1.00 50.81 586 PRO A CA 1
ATOM 4568 C C . PRO A 1 586 ? 11.324 -8.229 -41.651 1.00 50.81 586 PRO A C 1
ATOM 4570 O O . PRO A 1 586 ? 12.525 -8.090 -41.874 1.00 50.81 586 PRO A O 1
ATOM 4573 N N . GLN A 1 587 ? 10.639 -7.332 -40.934 1.00 49.50 587 GLN A N 1
ATOM 4574 C CA . GLN A 1 587 ? 11.218 -6.130 -40.338 1.00 49.50 587 GLN A CA 1
ATOM 4575 C C . GLN A 1 587 ? 12.004 -6.419 -39.048 1.00 49.50 587 GLN A C 1
ATOM 4577 O O . GLN A 1 587 ? 13.021 -5.765 -38.829 1.00 49.50 587 GLN A O 1
ATOM 4582 N N . MET A 1 588 ? 11.645 -7.448 -38.262 1.00 44.56 588 MET A N 1
ATOM 4583 C CA . MET A 1 588 ? 12.451 -7.854 -37.093 1.00 44.56 588 MET A CA 1
ATOM 4584 C C . MET A 1 588 ? 13.837 -8.390 -37.486 1.00 44.56 588 MET A C 1
ATOM 4586 O O . MET A 1 588 ? 14.782 -8.305 -36.707 1.00 44.56 588 MET A O 1
ATOM 4590 N N . HIS A 1 589 ? 13.988 -8.901 -38.710 1.00 41.03 589 HIS A N 1
ATOM 4591 C CA . HIS A 1 589 ? 15.270 -9.392 -39.213 1.00 41.03 589 HIS A CA 1
ATOM 4592 C C . HIS A 1 589 ? 16.192 -8.285 -39.751 1.00 41.03 589 HIS A C 1
ATOM 4594 O O . HIS A 1 589 ? 17.399 -8.508 -39.823 1.00 41.03 589 HIS A O 1
ATOM 4600 N N . ARG A 1 590 ? 15.667 -7.100 -40.109 1.00 39.88 590 ARG A N 1
ATOM 4601 C CA . ARG A 1 590 ? 16.478 -5.988 -40.647 1.00 39.88 590 ARG A CA 1
ATOM 4602 C C . ARG A 1 590 ? 17.130 -5.124 -39.565 1.00 39.88 590 ARG A C 1
ATOM 4604 O O . ARG A 1 590 ? 18.241 -4.654 -39.778 1.00 39.88 590 ARG A O 1
ATOM 4611 N N . GLU A 1 591 ? 16.488 -4.932 -38.414 1.00 40.38 591 GLU A N 1
ATOM 4612 C CA . GLU A 1 591 ? 17.021 -4.060 -37.349 1.00 40.38 591 GLU A CA 1
ATOM 4613 C C . GLU A 1 591 ? 18.100 -4.730 -36.478 1.00 40.38 591 GLU A C 1
ATOM 4615 O O . GLU A 1 591 ? 18.924 -4.038 -35.884 1.00 40.38 591 GLU A O 1
ATOM 4620 N N . ASN A 1 592 ? 18.210 -6.065 -36.496 1.00 33.19 592 ASN A N 1
ATOM 4621 C CA . ASN A 1 592 ? 19.293 -6.785 -35.807 1.00 33.19 592 ASN A CA 1
ATOM 4622 C C . ASN A 1 592 ? 20.698 -6.508 -36.388 1.00 33.19 592 ASN A C 1
ATOM 4624 O O . ASN A 1 592 ? 21.691 -6.882 -35.769 1.00 33.19 592 ASN A O 1
ATOM 4628 N N . GLY A 1 593 ? 20.803 -5.851 -37.550 1.00 26.72 593 GLY A N 1
ATOM 4629 C CA . GLY A 1 593 ? 22.080 -5.439 -38.145 1.00 26.72 593 GLY A CA 1
ATOM 4630 C C . GLY A 1 593 ? 22.611 -4.077 -37.678 1.00 26.72 593 GLY A C 1
ATOM 4631 O O . GLY A 1 593 ? 23.728 -3.728 -38.044 1.00 26.72 593 GLY A O 1
ATOM 4632 N N . ALA A 1 594 ? 21.843 -3.303 -36.899 1.00 26.02 594 ALA A N 1
ATOM 4633 C CA . ALA A 1 594 ? 22.167 -1.904 -36.584 1.00 26.02 594 ALA A CA 1
ATOM 4634 C C . ALA A 1 594 ? 22.073 -1.546 -35.088 1.00 26.02 594 ALA A C 1
ATOM 4636 O O . ALA A 1 594 ? 21.955 -0.374 -34.742 1.00 26.02 594 ALA A O 1
ATOM 4637 N N . VAL A 1 595 ? 22.159 -2.525 -34.183 1.00 28.30 595 VAL A N 1
ATOM 4638 C CA . VAL A 1 595 ? 22.284 -2.254 -32.739 1.00 28.30 595 VAL A CA 1
ATOM 4639 C C . VAL A 1 595 ? 23.768 -2.128 -32.375 1.00 28.30 595 VAL A C 1
ATOM 4641 O O . VAL A 1 595 ? 24.345 -2.983 -31.709 1.00 28.30 595 VAL A O 1
ATOM 4644 N N . GLN A 1 596 ? 24.411 -1.065 -32.860 1.00 23.62 596 GLN A N 1
ATOM 4645 C CA . GLN A 1 596 ? 25.637 -0.531 -32.264 1.00 23.62 596 GLN A CA 1
ATOM 4646 C C . GLN A 1 596 ? 25.315 0.845 -31.681 1.00 23.62 596 GLN A C 1
ATOM 4648 O O . GLN A 1 596 ? 25.045 1.785 -32.420 1.00 23.62 596 GLN A O 1
ATOM 4653 N N . GLY A 1 597 ? 25.367 0.934 -30.350 1.00 25.73 597 GLY A N 1
ATOM 4654 C CA . GLY A 1 597 ? 25.443 2.187 -29.602 1.00 25.73 597 GLY A CA 1
ATOM 4655 C C . GLY A 1 597 ? 24.108 2.845 -29.267 1.00 25.73 597 GLY A C 1
ATOM 4656 O O . GLY A 1 597 ? 23.742 3.801 -29.937 1.00 25.73 597 GLY A O 1
ATOM 4657 N N . TRP A 1 598 ? 23.455 2.383 -28.195 1.00 23.05 598 TRP A N 1
ATOM 4658 C CA . TRP A 1 598 ? 22.654 3.203 -27.273 1.00 23.05 598 TRP A CA 1
ATOM 4659 C C . TRP A 1 598 ? 22.763 2.631 -25.865 1.00 23.05 598 TRP A C 1
ATOM 4661 O O . TRP A 1 598 ? 22.566 1.399 -25.731 1.00 23.05 598 TRP A O 1
#